Protein AF-A0A356KFW0-F1 (afdb_monomer_lite)

Radius of gyration: 25.79 Å; chains: 1; bounding box: 56×71×65 Å

Sequence (513 aa):
GATLAGAIATRLVMAAAVKLDFVSRPKGERWSHRPVPMGGGVAIAAVLIAGLFACSYDLALAVSIVFLLGLIDDKRNLSPKIKLAVQMGAAALVVWGPLDPGPAPRLFADWTWLAIPVTGAWYVGMCNSVNLLDNMDGSAAGISAVAAGFVYALAVGGAVPAPELAFAATIAAGAALGFLVWNFPPAKVFMGDAGSLSLGFALAGLALRAPLNGSSPLTQLLVPAFVLGIPLFDTALVWVSRRAARRPFLQGGKDHTTHRLVALGLSPRRTVLVIYGVAAAMGGIGVALAHGGLRTGVLWVVAGGALAVLVGVFLGDVAVYQDAEGRALVPRSRHPAVLYGVELLVDAALLSGCWLGAYAVRFGGVQLPEGGPALPFYLSASAYPALPYVVGFKIAALLLFRLYRGFWRTIHFSDVLAVGKALLTATALIVLTATLLDRFANYSRGVIAIDWLLSFLAVVASRSFLRFLRDTMARLSGRQQKALLLGPEGLLPLLSKAVEDDGRLELLGALAP

Structure (mmCIF, N/CA/C/O backbone):
data_AF-A0A356KFW0-F1
#
_entry.id   AF-A0A356KFW0-F1
#
loop_
_atom_site.group_PDB
_atom_site.id
_atom_site.type_symbol
_atom_site.label_atom_id
_atom_site.label_alt_id
_atom_site.label_comp_id
_atom_site.label_asym_id
_atom_site.label_entity_id
_atom_site.label_seq_id
_atom_site.pdbx_PDB_ins_code
_atom_site.Cartn_x
_atom_site.Cartn_y
_atom_site.Cartn_z
_atom_site.occupancy
_atom_site.B_iso_or_equiv
_atom_site.auth_seq_id
_atom_site.auth_comp_id
_atom_site.auth_asym_id
_atom_site.auth_atom_id
_atom_site.pdbx_PDB_model_num
ATOM 1 N N . GLY A 1 1 ? -17.040 -20.972 5.487 1.00 89.56 1 GLY A N 1
ATOM 2 C CA . GLY A 1 1 ? -16.678 -21.376 6.862 1.00 89.56 1 GLY A CA 1
ATOM 3 C C . GLY A 1 1 ? -16.278 -20.186 7.715 1.00 89.56 1 GLY A C 1
ATOM 4 O O . GLY A 1 1 ? -17.109 -19.694 8.466 1.00 89.56 1 GLY A O 1
ATOM 5 N N . ALA A 1 2 ? -15.044 -19.690 7.563 1.00 92.31 2 ALA A N 1
ATOM 6 C CA . ALA A 1 2 ? -14.463 -18.654 8.429 1.00 92.31 2 ALA A CA 1
ATOM 7 C C . ALA A 1 2 ? -15.292 -17.361 8.549 1.00 92.31 2 ALA A C 1
ATOM 9 O O . ALA A 1 2 ? -15.467 -16.868 9.655 1.00 92.31 2 ALA A O 1
ATOM 10 N N . THR A 1 3 ? -15.887 -16.855 7.461 1.00 96.94 3 THR A N 1
ATOM 11 C CA . THR A 1 3 ? -16.773 -15.671 7.509 1.00 96.94 3 THR A CA 1
ATOM 12 C C . THR A 1 3 ? -17.984 -15.870 8.414 1.00 96.94 3 THR A C 1
ATOM 14 O O . THR A 1 3 ? -18.320 -14.995 9.209 1.00 96.94 3 THR A O 1
ATOM 17 N N . LEU A 1 4 ? -18.626 -17.038 8.326 1.00 96.75 4 LEU A N 1
ATOM 18 C CA . LEU A 1 4 ? -19.770 -17.375 9.170 1.00 96.75 4 LEU A CA 1
ATOM 19 C C . LEU A 1 4 ? -19.334 -17.523 10.632 1.00 96.75 4 LEU A C 1
ATOM 21 O O . LEU A 1 4 ? -19.972 -16.955 11.514 1.00 96.75 4 LEU A O 1
ATOM 25 N N . ALA A 1 5 ? -18.221 -18.221 10.878 1.00 95.25 5 ALA A N 1
ATOM 26 C CA . ALA A 1 5 ? -17.646 -18.358 12.214 1.00 95.25 5 ALA A CA 1
ATOM 27 C C . ALA A 1 5 ? -17.310 -16.989 12.828 1.00 95.25 5 ALA A C 1
ATOM 29 O O . ALA A 1 5 ? -17.691 -16.725 13.964 1.00 95.25 5 ALA A O 1
ATOM 30 N N . GLY A 1 6 ? -16.688 -16.090 12.058 1.00 95.25 6 GLY A N 1
ATOM 31 C CA . GLY A 1 6 ? -16.388 -14.720 12.469 1.00 95.25 6 GLY A CA 1
ATOM 32 C C . GLY A 1 6 ? -17.648 -13.927 12.800 1.00 95.25 6 GLY A C 1
ATOM 33 O O . GLY A 1 6 ? -17.731 -13.343 13.875 1.00 95.25 6 GLY A O 1
ATOM 34 N N . ALA A 1 7 ? -18.670 -13.968 11.942 1.00 96.88 7 ALA A N 1
ATOM 35 C CA . ALA A 1 7 ? -19.927 -13.260 12.182 1.00 96.88 7 ALA A CA 1
ATOM 36 C C . ALA A 1 7 ? -20.668 -13.771 13.431 1.00 96.88 7 ALA A C 1
ATOM 38 O O . ALA A 1 7 ? -21.208 -12.966 14.195 1.00 96.88 7 ALA A O 1
ATOM 39 N N . ILE A 1 8 ? -20.676 -15.089 13.661 1.00 97.19 8 ILE A N 1
ATOM 40 C CA . ILE A 1 8 ? -21.257 -15.703 14.863 1.00 97.19 8 ILE A CA 1
ATOM 41 C C . ILE A 1 8 ? -20.443 -15.310 16.099 1.00 97.19 8 ILE A C 1
ATOM 43 O O . ILE A 1 8 ? -21.016 -14.810 17.067 1.00 97.19 8 ILE A O 1
ATOM 47 N N . ALA A 1 9 ? -19.117 -15.463 16.060 1.00 96.12 9 ALA A N 1
ATOM 48 C CA . ALA A 1 9 ? -18.229 -15.096 17.158 1.00 96.12 9 ALA A CA 1
ATOM 49 C C . ALA A 1 9 ? -18.367 -13.610 17.518 1.00 96.12 9 ALA A C 1
ATOM 51 O O . ALA A 1 9 ? -18.497 -13.274 18.692 1.00 96.12 9 ALA A O 1
ATOM 52 N N . THR A 1 10 ? -18.433 -12.716 16.526 1.00 96.56 10 THR A N 1
ATOM 53 C CA . THR A 1 10 ? -18.658 -11.283 16.756 1.00 96.56 10 THR A CA 1
ATOM 54 C C . THR A 1 10 ? -19.998 -11.037 17.442 1.00 96.56 10 THR A C 1
ATOM 56 O O . THR A 1 10 ? -20.050 -10.287 18.413 1.00 96.56 10 THR A O 1
ATOM 59 N N . ARG A 1 11 ? -21.076 -11.710 17.020 1.00 96.06 11 ARG A N 1
ATOM 60 C CA . ARG A 1 11 ? -22.388 -11.589 17.674 1.00 96.06 11 ARG A CA 1
ATOM 61 C C . ARG A 1 11 ? -22.361 -12.062 19.133 1.00 96.06 11 ARG A C 1
ATOM 63 O O . ARG A 1 11 ? -22.968 -11.415 19.986 1.00 96.06 11 ARG A O 1
ATOM 70 N N . LEU A 1 12 ? -21.665 -13.160 19.426 1.00 95.81 12 LEU A N 1
ATOM 71 C CA . LEU A 1 12 ? -21.504 -13.671 20.792 1.00 95.81 12 LEU A CA 1
ATOM 72 C C . LEU A 1 12 ? -20.700 -12.699 21.664 1.00 95.81 12 LEU A C 1
ATOM 74 O O . LEU A 1 12 ? -21.118 -12.381 22.777 1.00 95.81 12 LEU A O 1
ATOM 78 N N . VAL A 1 13 ? -19.595 -12.171 21.134 1.00 94.62 13 VAL A N 1
ATOM 79 C CA . VAL A 1 13 ? -18.765 -11.171 21.816 1.00 94.62 13 VAL A CA 1
ATOM 80 C C . VAL A 1 13 ? -19.550 -9.890 22.078 1.00 94.62 13 VAL A C 1
ATOM 82 O O . VAL A 1 13 ? -19.483 -9.370 23.184 1.00 94.62 13 VAL A O 1
ATOM 85 N N . MET A 1 14 ? -20.358 -9.416 21.127 1.00 93.19 14 MET A N 1
ATOM 86 C CA . MET A 1 14 ? -21.242 -8.266 21.343 1.00 93.19 14 MET A CA 1
ATOM 87 C C . MET A 1 14 ? -22.201 -8.499 22.515 1.00 93.19 14 MET A C 1
ATOM 89 O O . MET A 1 14 ? -22.348 -7.630 23.372 1.00 93.19 14 MET A O 1
ATOM 93 N N . ALA A 1 15 ? -22.841 -9.672 22.577 1.00 92.50 15 ALA A N 1
ATOM 94 C CA . ALA A 1 15 ? -23.755 -10.008 23.666 1.00 92.50 15 ALA A CA 1
ATOM 95 C C . ALA A 1 15 ? -23.036 -10.082 25.025 1.00 92.50 15 ALA A C 1
ATOM 97 O O . ALA A 1 15 ? -23.571 -9.612 26.030 1.00 92.50 15 ALA A O 1
ATOM 98 N N . ALA A 1 16 ? -21.820 -10.633 25.060 1.00 92.69 16 ALA A N 1
ATOM 99 C CA . ALA A 1 16 ? -20.991 -10.673 26.262 1.00 92.69 16 ALA A CA 1
ATOM 100 C C . ALA A 1 16 ? -20.520 -9.273 26.690 1.00 92.69 16 ALA A C 1
ATOM 102 O O . ALA A 1 16 ? -20.612 -8.934 27.865 1.00 92.69 16 ALA A O 1
ATOM 103 N N . ALA A 1 17 ? -20.081 -8.437 25.749 1.00 90.62 17 ALA A N 1
ATOM 104 C CA . ALA A 1 17 ? -19.605 -7.082 26.010 1.00 90.62 17 ALA A CA 1
ATOM 105 C C . ALA A 1 17 ? -20.695 -6.195 26.628 1.00 90.62 17 ALA A C 1
ATOM 107 O O . ALA A 1 17 ? -20.417 -5.460 27.570 1.00 90.62 17 ALA A O 1
ATOM 108 N N . VAL A 1 18 ? -21.946 -6.320 26.170 1.00 88.50 18 VAL A N 1
ATOM 109 C CA . VAL A 1 18 ? -23.089 -5.622 26.785 1.00 88.50 18 VAL A CA 1
ATOM 110 C C . VAL A 1 18 ? -23.325 -6.096 28.222 1.00 88.50 18 VAL A C 1
ATOM 112 O O . VAL A 1 18 ? -23.534 -5.270 29.104 1.00 88.50 18 VAL A O 1
ATOM 115 N N . LYS A 1 19 ? -23.255 -7.410 28.483 1.00 90.69 19 LYS A N 1
ATOM 116 C CA . LYS A 1 19 ? -23.424 -7.969 29.839 1.00 90.69 19 LYS A CA 1
ATOM 117 C C . LYS A 1 19 ? -22.308 -7.554 30.801 1.00 90.69 19 LYS A C 1
ATOM 119 O O . LYS A 1 19 ? -22.560 -7.424 31.992 1.00 90.69 19 LYS A O 1
ATOM 124 N N . LEU A 1 20 ? -21.093 -7.374 30.290 1.00 89.00 20 LEU A N 1
ATOM 125 C CA . LEU A 1 20 ? -19.905 -7.005 31.063 1.00 89.00 20 LEU A CA 1
ATOM 126 C C . LEU A 1 20 ? -19.680 -5.482 31.144 1.00 89.00 20 LEU A C 1
ATOM 128 O O . LEU A 1 20 ? -18.630 -5.067 31.626 1.00 89.00 20 LEU A O 1
ATOM 132 N N . ASP A 1 21 ? -20.613 -4.662 30.636 1.00 85.75 21 ASP A N 1
ATOM 133 C CA . ASP A 1 21 ? -20.484 -3.197 30.486 1.00 85.75 21 ASP A CA 1
ATOM 134 C C . ASP A 1 21 ? -19.180 -2.766 29.777 1.00 85.75 21 ASP A C 1
ATOM 136 O O . ASP A 1 21 ? -18.652 -1.671 29.969 1.00 85.75 21 ASP A O 1
ATOM 140 N N . PHE A 1 22 ? -18.652 -3.629 28.904 1.00 85.12 22 PHE A N 1
ATOM 141 C CA . PHE A 1 22 ? -17.478 -3.351 28.081 1.00 85.12 22 PHE A CA 1
ATOM 142 C C . PHE A 1 22 ? -17.908 -2.658 26.782 1.00 85.12 22 PHE A C 1
ATOM 144 O O . PHE A 1 22 ? -17.867 -3.218 25.683 1.00 85.12 22 PHE A O 1
ATOM 151 N N . VAL A 1 23 ? -18.397 -1.427 26.927 1.00 85.19 23 VAL A N 1
ATOM 152 C CA . VAL A 1 23 ? -18.990 -0.623 25.851 1.00 85.19 23 VAL A CA 1
ATOM 153 C C . VAL A 1 23 ? -18.306 0.737 25.735 1.00 85.19 23 VAL A C 1
ATOM 155 O O . VAL A 1 23 ? -17.971 1.381 26.728 1.00 85.19 23 VAL A O 1
ATOM 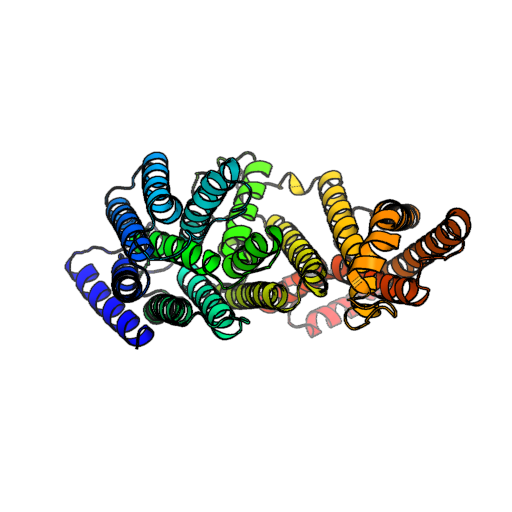158 N N . SER A 1 24 ? -18.137 1.217 24.506 1.00 79.94 24 SER A N 1
ATOM 159 C CA . SER A 1 24 ? -17.729 2.592 24.240 1.00 79.94 24 SER A CA 1
ATOM 160 C C . SER A 1 24 ? -18.940 3.500 24.385 1.00 79.94 24 SER A C 1
ATOM 162 O O . SER A 1 24 ? -19.923 3.381 23.646 1.00 79.94 24 SER A O 1
ATOM 164 N N . ARG A 1 25 ? -18.882 4.401 25.367 1.00 78.62 25 ARG A N 1
ATOM 165 C CA . ARG A 1 25 ? -19.899 5.433 25.574 1.00 78.62 25 ARG A CA 1
ATOM 166 C C . ARG A 1 25 ? -19.498 6.696 24.803 1.00 78.62 25 ARG A C 1
ATOM 168 O O . ARG A 1 25 ? -18.323 7.076 24.841 1.00 78.62 25 ARG A O 1
ATOM 175 N N . PRO A 1 26 ? -20.436 7.362 24.111 1.00 63.00 26 PRO A N 1
ATOM 176 C CA . PRO A 1 26 ? -20.142 8.595 23.389 1.00 63.00 26 PRO A CA 1
ATOM 177 C C . PRO A 1 26 ? -19.571 9.653 24.349 1.00 63.00 26 PRO A C 1
ATOM 179 O O . PRO A 1 26 ? -20.157 9.955 25.386 1.00 63.00 26 PRO A O 1
ATOM 182 N N . LYS A 1 27 ? -18.401 10.210 24.014 1.00 50.97 27 LYS A N 1
ATOM 183 C CA . LYS A 1 27 ? -17.820 11.358 24.728 1.00 50.97 27 LYS A CA 1
ATOM 184 C C . LYS A 1 27 ? -18.386 12.654 24.126 1.00 50.97 27 LYS A C 1
ATOM 186 O O . LYS A 1 27 ? -18.000 13.014 23.013 1.00 50.97 27 LYS A O 1
ATOM 191 N N . GLY A 1 28 ? -19.266 13.342 24.862 1.00 52.22 28 GLY A N 1
ATOM 192 C CA . GLY A 1 28 ? -19.885 14.624 24.471 1.00 52.22 28 GLY A CA 1
ATOM 193 C C . GLY A 1 28 ? -20.953 14.508 23.370 1.00 52.22 28 GLY A C 1
ATOM 194 O O . GLY A 1 28 ? -21.409 13.407 23.074 1.00 52.22 28 GLY A O 1
ATOM 195 N N . GLU A 1 29 ? -21.317 15.633 22.734 1.00 37.44 29 GLU A N 1
ATOM 196 C CA . GLU A 1 29 ? -22.291 15.766 21.618 1.00 37.44 29 GLU A CA 1
ATOM 197 C C . GLU A 1 29 ? -21.864 15.057 20.300 1.00 37.44 29 GLU A C 1
ATOM 199 O O . GLU A 1 29 ? -22.119 15.514 19.185 1.00 37.44 29 GLU A O 1
ATOM 204 N N . ARG A 1 30 ? -21.167 13.919 20.381 1.00 42.53 30 ARG A N 1
ATOM 205 C CA . ARG A 1 30 ? -20.771 13.103 19.228 1.00 42.53 30 ARG A CA 1
ATOM 206 C C . ARG A 1 30 ? -21.870 12.104 18.859 1.00 42.53 30 ARG A C 1
ATOM 208 O O . ARG A 1 30 ? -21.993 11.068 19.495 1.00 42.53 30 ARG A O 1
ATOM 215 N N . TRP A 1 31 ? -22.612 12.449 17.808 1.00 44.59 31 TRP A N 1
ATOM 216 C CA . TRP A 1 31 ? -23.256 11.698 16.702 1.00 44.59 31 TRP A CA 1
ATOM 217 C C . TRP A 1 31 ? -23.725 10.220 16.838 1.00 44.59 31 TRP A C 1
ATOM 219 O O . TRP A 1 31 ? -24.252 9.682 15.866 1.00 44.59 31 TRP A O 1
ATOM 229 N N . SER A 1 32 ? -23.661 9.555 17.993 1.00 46.66 32 SER A N 1
ATOM 230 C CA . SER A 1 32 ? -24.408 8.313 18.244 1.00 46.66 32 SER A CA 1
ATOM 231 C C . SER A 1 32 ? -24.929 8.267 19.678 1.00 46.66 32 SER A C 1
ATOM 233 O O . SER A 1 32 ? -24.162 8.139 20.627 1.00 46.66 32 SER A O 1
ATOM 235 N N . HIS A 1 33 ? -26.250 8.306 19.845 1.00 55.00 33 HIS A N 1
ATOM 236 C CA . HIS A 1 33 ? -26.918 8.290 21.153 1.00 55.00 33 HIS A CA 1
ATOM 237 C C . HIS A 1 33 ? -26.874 6.928 21.882 1.00 55.00 33 HIS A C 1
ATOM 239 O O . HIS A 1 33 ? -27.523 6.774 22.912 1.00 55.00 33 HIS A O 1
ATOM 245 N N . ARG A 1 34 ? -26.163 5.914 21.360 1.00 69.19 34 ARG A N 1
ATOM 246 C CA . ARG A 1 34 ? -26.168 4.543 21.900 1.00 69.19 34 ARG A CA 1
ATOM 247 C C . ARG A 1 34 ? -24.746 4.047 22.184 1.00 69.19 34 ARG A C 1
ATOM 249 O O . ARG A 1 34 ? -23.880 4.254 21.336 1.00 69.19 34 ARG A O 1
ATOM 256 N N . PRO A 1 35 ? -24.502 3.382 23.329 1.00 80.62 35 PRO A N 1
ATOM 257 C CA . PRO A 1 35 ? -23.237 2.705 23.592 1.00 80.62 35 PRO A CA 1
ATOM 258 C C . PRO A 1 35 ? -22.963 1.637 22.531 1.00 80.62 35 PRO A C 1
ATOM 260 O O . PRO A 1 35 ? -23.861 0.867 22.182 1.00 80.62 35 PRO A O 1
ATOM 263 N N . VAL A 1 36 ? -21.728 1.576 22.036 1.00 88.06 36 VAL A N 1
ATOM 264 C CA . VAL A 1 36 ? -21.299 0.574 21.052 1.00 88.06 36 VAL A CA 1
ATOM 265 C C . VAL A 1 36 ? -20.401 -0.455 21.751 1.00 88.06 36 VAL A C 1
ATOM 267 O O . VAL A 1 36 ? -19.416 -0.058 22.374 1.00 88.06 36 VAL A O 1
ATOM 270 N N . PRO A 1 37 ? -20.712 -1.762 21.686 1.00 89.56 37 PRO A N 1
ATOM 271 C CA . PRO A 1 37 ? -19.866 -2.828 22.224 1.00 89.56 37 PRO A CA 1
ATOM 272 C C . PRO A 1 37 ? -18.406 -2.751 21.764 1.00 89.56 37 PRO A C 1
ATOM 274 O O . PRO A 1 37 ? -18.132 -2.556 20.579 1.00 89.56 37 PRO A O 1
ATOM 277 N N . MET A 1 38 ? -17.478 -2.951 22.702 1.00 86.75 38 MET A N 1
ATOM 278 C CA . MET A 1 38 ? -16.043 -3.085 22.436 1.00 86.75 38 MET A CA 1
ATOM 279 C C . MET A 1 38 ? -15.636 -4.562 22.352 1.00 86.75 38 MET A C 1
ATOM 281 O O . MET A 1 38 ? -16.388 -5.457 22.738 1.00 86.75 38 MET A O 1
ATOM 285 N N . GLY A 1 39 ? -14.417 -4.822 21.878 1.00 82.94 39 GLY A N 1
ATOM 286 C CA . GLY A 1 39 ? -13.803 -6.149 21.948 1.00 82.94 39 GLY A CA 1
ATOM 287 C C . GLY A 1 39 ? -14.121 -7.069 20.775 1.00 82.94 39 GLY A C 1
ATOM 288 O O . GLY A 1 39 ? -13.811 -8.255 20.847 1.00 82.94 39 GLY A O 1
ATOM 289 N N . GLY A 1 40 ? -14.670 -6.555 19.669 1.00 90.62 40 GLY A N 1
ATOM 290 C CA . GLY A 1 40 ? -14.863 -7.344 18.450 1.00 90.62 40 GLY A CA 1
ATOM 291 C C . GLY A 1 40 ? -13.570 -7.978 17.921 1.00 90.62 40 GLY A C 1
ATOM 292 O O . GLY A 1 40 ? -13.614 -9.031 17.287 1.00 90.62 40 GLY A O 1
ATOM 293 N N . GLY A 1 41 ? -12.413 -7.417 18.283 1.00 92.75 41 GLY A N 1
ATOM 294 C CA . GLY A 1 41 ? -11.103 -8.013 18.068 1.00 92.75 41 GLY A CA 1
ATOM 295 C C . GLY A 1 41 ? -10.910 -9.403 18.678 1.00 92.75 41 GLY A C 1
ATOM 296 O O . GLY A 1 41 ? -10.188 -10.206 18.097 1.00 92.75 41 GLY A O 1
ATOM 297 N N . VAL A 1 42 ? -11.604 -9.744 19.770 1.00 96.38 42 VAL A N 1
ATOM 298 C CA . VAL A 1 42 ? -11.588 -11.104 20.342 1.00 96.38 42 VAL A CA 1
ATOM 299 C C . VAL A 1 42 ? -12.197 -12.115 19.372 1.00 96.38 42 VAL A C 1
ATOM 301 O O . VAL A 1 42 ? -11.664 -13.210 19.220 1.00 96.38 42 VAL A O 1
ATOM 304 N N . ALA A 1 43 ? -13.274 -11.751 18.669 1.00 96.31 43 ALA A N 1
ATOM 305 C CA . ALA A 1 43 ? -13.883 -12.629 17.671 1.00 96.31 43 ALA A CA 1
ATOM 306 C C . ALA A 1 43 ? -12.960 -12.851 16.465 1.00 96.31 43 ALA A C 1
ATOM 308 O O . ALA A 1 43 ? -12.833 -13.978 15.989 1.00 96.31 43 ALA A O 1
ATOM 309 N N . ILE A 1 44 ? -12.296 -11.786 15.999 1.00 97.44 44 ILE A N 1
ATOM 310 C CA . ILE A 1 44 ? -11.316 -11.867 14.908 1.00 97.44 44 ILE A CA 1
ATOM 311 C C . ILE A 1 44 ? -10.159 -12.773 15.323 1.00 97.44 44 ILE A C 1
ATOM 313 O O . ILE A 1 44 ? -9.860 -13.734 14.619 1.00 97.44 44 ILE A O 1
ATOM 317 N N . ALA A 1 45 ? -9.548 -12.493 16.476 1.00 97.00 45 ALA A N 1
ATOM 318 C CA . ALA A 1 45 ? -8.405 -13.237 16.979 1.00 97.00 45 ALA A CA 1
ATOM 319 C C . ALA A 1 45 ? -8.743 -14.710 17.224 1.00 97.00 45 ALA A C 1
ATOM 321 O O . ALA A 1 45 ? -7.950 -15.564 16.857 1.00 97.00 45 ALA A O 1
ATOM 322 N N . ALA A 1 46 ? -9.925 -15.033 17.758 1.00 96.69 46 ALA A N 1
ATOM 323 C CA . ALA A 1 46 ? -10.335 -16.419 17.976 1.00 96.69 46 ALA A CA 1
ATOM 324 C C . ALA A 1 46 ? -10.367 -17.231 16.670 1.00 96.69 46 ALA A C 1
ATOM 326 O O . ALA A 1 46 ? -9.800 -18.319 16.613 1.00 96.69 46 ALA A O 1
ATOM 327 N N . VAL A 1 47 ? -10.984 -16.696 15.609 1.00 97.12 47 VAL A N 1
ATOM 328 C CA . VAL A 1 47 ? -11.035 -17.372 14.299 1.00 97.12 47 VAL A CA 1
ATOM 329 C C . VAL A 1 47 ? -9.652 -17.415 13.650 1.00 97.12 47 VAL A C 1
ATOM 331 O O . VAL A 1 47 ? -9.253 -18.449 13.117 1.00 97.12 47 VAL A O 1
ATOM 334 N N . LEU A 1 48 ? -8.919 -16.303 13.712 1.00 97.38 48 LEU A N 1
ATOM 335 C CA . LEU A 1 48 ? -7.595 -16.156 13.119 1.00 97.38 48 LEU A CA 1
ATOM 336 C C . LEU A 1 48 ? -6.578 -17.110 13.753 1.00 97.38 48 LEU A C 1
ATOM 338 O O . LEU A 1 48 ? -5.959 -17.890 13.043 1.00 97.38 48 LEU A O 1
ATOM 342 N N . ILE A 1 49 ? -6.442 -17.087 15.079 1.00 97.56 49 ILE A N 1
ATOM 343 C CA . ILE A 1 49 ? -5.500 -17.920 15.834 1.00 97.56 49 ILE A CA 1
ATOM 344 C C . ILE A 1 49 ? -5.837 -19.402 15.652 1.00 97.56 49 ILE A C 1
ATOM 346 O O . ILE A 1 49 ? -4.942 -20.187 15.353 1.00 97.56 49 ILE A O 1
ATOM 350 N N . ALA A 1 50 ? -7.116 -19.785 15.766 1.00 95.94 50 ALA A N 1
ATOM 351 C CA . ALA A 1 50 ? -7.530 -21.177 15.590 1.00 95.94 50 ALA A CA 1
ATOM 352 C C . ALA A 1 50 ? -7.196 -21.712 14.190 1.00 95.94 50 ALA A C 1
ATOM 354 O O . ALA A 1 50 ? -6.716 -22.835 14.063 1.00 95.94 50 ALA A O 1
ATOM 355 N N . GLY A 1 51 ? -7.419 -20.914 13.141 1.00 94.88 51 GLY A N 1
ATOM 356 C CA . GLY A 1 51 ? -7.061 -21.320 11.785 1.00 94.88 51 GLY A CA 1
ATOM 357 C C . GLY A 1 51 ? -5.554 -21.306 11.528 1.00 94.88 51 GLY A C 1
ATOM 358 O O . GLY A 1 51 ? -5.060 -22.204 10.857 1.00 94.88 51 GLY A O 1
ATOM 359 N N . LEU A 1 52 ? -4.810 -20.348 12.093 1.00 95.62 52 LEU A N 1
ATOM 360 C CA . LEU A 1 52 ? -3.351 -20.299 11.959 1.00 95.62 52 LEU A CA 1
ATOM 361 C C . LEU A 1 52 ? -2.670 -21.493 12.634 1.00 95.62 52 LEU A C 1
ATOM 363 O O . LEU A 1 52 ? -1.742 -22.040 12.057 1.00 95.62 52 LEU A O 1
ATOM 367 N N . PHE A 1 53 ? -3.149 -21.966 13.789 1.00 95.12 53 PHE A N 1
ATOM 368 C CA . PHE A 1 53 ? -2.591 -23.169 14.427 1.00 95.12 53 PHE A CA 1
ATOM 369 C C . PHE A 1 53 ? -2.682 -24.430 13.555 1.00 95.12 53 PHE A C 1
ATOM 371 O O . PHE A 1 53 ? -1.932 -25.373 13.779 1.00 95.12 53 PHE A O 1
ATOM 378 N N . ALA A 1 54 ? -3.569 -24.456 12.558 1.00 91.50 54 ALA A N 1
ATOM 379 C CA . ALA A 1 54 ? -3.682 -25.579 11.634 1.00 91.50 54 ALA A CA 1
ATOM 380 C C . ALA A 1 54 ? -2.661 -25.541 10.481 1.00 91.50 54 ALA A C 1
ATOM 382 O O . ALA A 1 54 ? -2.543 -26.532 9.767 1.00 91.50 54 ALA A O 1
ATOM 383 N N . CYS A 1 55 ? -1.959 -24.422 10.262 1.00 89.62 55 CYS A N 1
ATOM 384 C CA . CYS A 1 55 ? -1.104 -24.241 9.081 1.00 89.62 55 CYS A CA 1
ATOM 385 C C . CYS A 1 55 ? 0.203 -23.467 9.311 1.00 89.62 55 CYS A C 1
ATOM 387 O O . CYS A 1 55 ? 1.064 -23.486 8.444 1.00 89.62 55 CYS A O 1
ATOM 389 N N . SER A 1 56 ? 0.345 -22.729 10.413 1.00 90.88 56 SER A N 1
ATOM 390 C CA . SER A 1 56 ? 1.568 -22.007 10.771 1.00 90.88 56 SER A CA 1
ATOM 391 C C . SER A 1 56 ? 1.611 -21.743 12.278 1.00 90.88 56 SER A C 1
ATOM 393 O O . SER A 1 56 ? 1.003 -20.792 12.785 1.00 90.88 56 SER A O 1
ATOM 395 N N . TYR A 1 57 ? 2.309 -22.612 13.010 1.00 92.44 57 TYR A N 1
ATOM 396 C CA . TYR A 1 57 ? 2.377 -22.585 14.471 1.00 92.44 57 TYR A CA 1
ATOM 397 C C . TYR A 1 57 ? 3.141 -21.368 14.986 1.00 92.44 57 TYR A C 1
ATOM 399 O O . TYR A 1 57 ? 2.743 -20.767 15.988 1.00 92.44 57 TYR A O 1
ATOM 407 N N . ASP A 1 58 ? 4.221 -20.979 14.304 1.00 93.19 58 ASP A N 1
ATOM 408 C CA . ASP A 1 58 ? 5.049 -19.846 14.716 1.00 93.19 58 ASP A CA 1
ATOM 409 C C . ASP A 1 58 ? 4.267 -18.521 14.637 1.00 93.19 58 ASP A C 1
ATOM 411 O O . ASP A 1 58 ? 4.256 -17.723 15.580 1.00 93.19 58 ASP A O 1
ATOM 415 N N . LEU A 1 59 ? 3.514 -18.330 13.553 1.00 95.06 59 LEU A N 1
ATOM 416 C CA . LEU A 1 59 ? 2.678 -17.167 13.324 1.00 95.06 59 LEU A CA 1
ATOM 417 C C . LEU A 1 59 ? 1.460 -17.192 14.243 1.00 95.06 59 LEU A C 1
ATOM 419 O O . LEU A 1 59 ? 1.111 -16.147 14.786 1.00 95.06 59 LEU A O 1
ATOM 423 N N . ALA A 1 60 ? 0.843 -18.355 14.476 1.00 96.50 60 ALA A N 1
ATOM 424 C CA . ALA A 1 60 ? -0.258 -18.490 15.429 1.00 96.50 60 ALA A CA 1
ATOM 425 C C . ALA A 1 60 ? 0.161 -18.064 16.845 1.00 96.50 60 ALA A C 1
ATOM 427 O O . ALA A 1 60 ? -0.552 -17.299 17.504 1.00 96.50 60 ALA A O 1
ATOM 428 N N . LEU A 1 61 ? 1.340 -18.499 17.299 1.00 96.62 61 LEU A N 1
ATOM 429 C CA . LEU A 1 61 ? 1.881 -18.145 18.609 1.00 96.62 61 LEU A CA 1
ATOM 430 C C . LEU A 1 61 ? 2.224 -16.652 18.698 1.00 96.62 61 LEU A C 1
ATOM 432 O O . LEU A 1 61 ? 1.823 -15.981 19.652 1.00 96.62 61 LEU A O 1
ATOM 436 N N . ALA A 1 62 ? 2.897 -16.101 17.687 1.00 97.00 62 ALA A N 1
ATOM 437 C CA . ALA A 1 62 ? 3.230 -14.680 17.640 1.00 97.00 62 ALA A CA 1
ATOM 438 C C . ALA A 1 62 ? 1.974 -13.787 17.598 1.00 97.00 62 ALA A C 1
ATOM 440 O O . ALA A 1 62 ? 1.877 -12.808 18.342 1.00 97.00 62 ALA A O 1
ATOM 441 N N . VAL A 1 63 ? 0.969 -14.155 16.798 1.00 98.06 63 VAL A N 1
ATOM 442 C CA . VAL A 1 63 ? -0.329 -13.465 16.740 1.00 98.06 63 VAL A CA 1
ATOM 443 C C . VAL A 1 63 ? -1.065 -13.568 18.075 1.00 98.06 63 VAL A C 1
ATOM 445 O O . VAL A 1 63 ? -1.663 -12.584 18.503 1.00 98.06 63 VAL A O 1
ATOM 448 N N . SER A 1 64 ? -0.976 -14.703 18.776 1.00 98.25 64 SER A N 1
ATOM 449 C CA . SER A 1 64 ? -1.548 -14.869 20.120 1.00 98.25 64 SER A CA 1
ATOM 450 C C . SER A 1 64 ? -0.902 -13.927 21.139 1.00 98.25 64 SER A C 1
ATOM 452 O O . SER A 1 64 ? -1.610 -13.282 21.912 1.00 98.25 64 SER A O 1
ATOM 454 N N . ILE A 1 65 ? 0.427 -13.776 21.107 1.00 98.06 65 ILE A N 1
ATOM 455 C CA . ILE A 1 65 ? 1.153 -12.821 21.961 1.00 98.06 65 ILE A CA 1
ATOM 456 C C . ILE A 1 65 ? 0.687 -11.384 21.685 1.00 98.06 65 ILE A C 1
ATOM 458 O O . ILE A 1 65 ? 0.378 -10.635 22.615 1.00 98.06 65 ILE A O 1
ATOM 462 N N . VAL A 1 66 ? 0.597 -10.996 20.411 1.00 98.38 66 VAL A N 1
ATOM 463 C CA . VAL A 1 66 ? 0.174 -9.644 20.006 1.00 98.38 66 VAL A CA 1
ATOM 464 C C . VAL A 1 66 ? -1.305 -9.391 20.317 1.00 98.38 66 VAL A C 1
ATOM 466 O O . VAL A 1 66 ? -1.666 -8.289 20.727 1.00 98.38 66 VAL A O 1
ATOM 469 N N . PHE A 1 67 ? -2.159 -10.406 20.190 1.00 98.12 67 PHE A N 1
ATOM 470 C CA . PHE A 1 67 ? -3.552 -10.342 20.623 1.00 98.12 67 PHE A CA 1
ATOM 471 C C . PHE A 1 67 ? -3.657 -10.075 22.128 1.00 98.12 67 PHE A C 1
ATOM 473 O O . PHE A 1 67 ? -4.387 -9.172 22.534 1.00 98.12 67 PHE A O 1
ATOM 480 N N . LEU A 1 68 ? -2.909 -10.814 22.956 1.00 97.81 68 LEU A N 1
ATOM 481 C CA . LEU A 1 68 ? -2.901 -10.606 24.405 1.00 97.81 68 LEU A CA 1
ATOM 482 C C . LEU A 1 68 ? -2.402 -9.206 24.769 1.00 97.81 68 LEU A C 1
ATOM 484 O O . LEU A 1 68 ? -3.007 -8.552 25.616 1.00 97.81 68 LEU A O 1
ATOM 488 N N . LEU A 1 69 ? -1.352 -8.718 24.100 1.00 97.69 69 LEU A N 1
ATOM 489 C CA . LEU A 1 69 ? -0.892 -7.336 24.237 1.00 97.69 69 LEU A CA 1
ATOM 490 C C . LEU A 1 69 ? -2.031 -6.344 23.970 1.00 97.69 69 LEU A C 1
ATOM 492 O O . LEU A 1 69 ? -2.287 -5.485 24.810 1.00 97.69 69 LEU A O 1
ATOM 496 N N . GLY A 1 70 ? -2.715 -6.469 22.829 1.00 96.19 70 GLY A N 1
ATOM 497 C CA . GLY A 1 70 ? -3.809 -5.570 22.465 1.00 96.19 70 GLY A CA 1
ATOM 498 C C . GLY A 1 70 ? -5.004 -5.668 23.416 1.00 96.19 70 GLY A C 1
ATOM 499 O O . GLY A 1 70 ? -5.573 -4.651 23.791 1.00 96.19 70 GLY A O 1
ATOM 500 N N . LEU A 1 71 ? -5.332 -6.867 23.904 1.00 94.50 71 LEU A N 1
ATOM 501 C CA . LEU A 1 71 ? -6.406 -7.070 24.880 1.00 94.50 71 LEU A CA 1
ATOM 502 C C . LEU A 1 71 ? -6.090 -6.436 26.243 1.00 94.50 71 LEU A C 1
ATOM 504 O O . LEU A 1 71 ? -6.983 -5.910 26.912 1.00 94.50 71 LEU A O 1
ATOM 508 N N . ILE A 1 72 ? -4.827 -6.502 26.675 1.00 94.75 72 ILE A N 1
ATOM 509 C CA . ILE A 1 72 ? -4.365 -5.804 27.879 1.00 94.75 72 ILE A CA 1
ATOM 510 C C . ILE A 1 72 ? -4.408 -4.293 27.642 1.00 94.75 72 ILE A C 1
ATOM 512 O O . ILE A 1 72 ? -4.822 -3.554 28.537 1.00 94.75 72 ILE A O 1
ATOM 516 N N . ASP A 1 73 ? -4.015 -3.839 26.454 1.00 92.75 73 ASP A N 1
ATOM 517 C CA . ASP A 1 73 ? -4.006 -2.425 26.104 1.00 92.75 73 ASP A CA 1
ATOM 518 C C . ASP A 1 73 ? -5.396 -1.793 26.085 1.00 92.75 73 ASP A C 1
ATOM 520 O O . ASP A 1 73 ? -5.592 -0.760 26.723 1.00 92.75 73 ASP A O 1
ATOM 524 N N . ASP A 1 74 ? -6.379 -2.476 25.495 1.00 90.38 74 ASP A N 1
ATOM 525 C CA . ASP A 1 74 ? -7.782 -2.046 25.468 1.00 90.38 74 ASP A CA 1
ATOM 526 C C . ASP A 1 74 ? -8.341 -1.769 26.881 1.00 90.38 74 ASP A C 1
ATOM 528 O O . ASP A 1 74 ? -9.289 -0.999 27.045 1.00 90.38 74 ASP A O 1
ATOM 532 N N . LYS A 1 75 ? -7.759 -2.387 27.921 1.00 87.06 75 LYS A N 1
ATOM 533 C CA . LYS A 1 75 ? -8.145 -2.194 29.328 1.00 87.06 75 LYS A CA 1
ATOM 534 C C . LYS A 1 75 ? -7.236 -1.242 30.102 1.00 87.06 75 LYS A C 1
ATOM 536 O O . LYS A 1 75 ? -7.711 -0.580 31.021 1.00 87.06 75 LYS A O 1
ATOM 541 N N . ARG A 1 76 ? -5.930 -1.237 29.818 1.00 88.06 76 ARG A N 1
ATOM 542 C CA . ARG A 1 76 ? -4.907 -0.585 30.661 1.00 88.06 76 ARG A CA 1
ATOM 543 C C . ARG A 1 76 ? -4.173 0.578 29.997 1.00 88.06 76 ARG A C 1
ATOM 545 O O . ARG A 1 76 ? -3.438 1.257 30.704 1.00 88.06 76 ARG A O 1
ATOM 552 N N . ASN A 1 77 ? -4.367 0.818 28.699 1.00 87.00 77 ASN A N 1
ATOM 553 C CA . ASN A 1 77 ? -3.711 1.875 27.922 1.00 87.00 77 ASN A CA 1
ATOM 554 C C . ASN A 1 77 ? -2.183 1.913 28.153 1.00 87.00 77 ASN A C 1
ATOM 556 O O . ASN A 1 77 ? -1.637 2.816 28.792 1.00 87.00 77 ASN A O 1
ATOM 560 N N . LEU A 1 78 ? -1.498 0.872 27.685 1.00 91.56 78 LEU A N 1
ATOM 561 C CA . LEU A 1 78 ? -0.065 0.661 27.841 1.00 91.56 78 LEU A CA 1
ATOM 562 C C . LEU A 1 78 ? 0.750 1.714 27.085 1.00 91.56 78 LEU A C 1
ATOM 564 O O . LEU A 1 78 ? 0.357 2.259 26.053 1.00 91.56 78 LEU A O 1
ATOM 568 N N . SER A 1 79 ? 1.971 1.951 27.570 1.00 91.50 79 SER A N 1
ATOM 569 C CA . SER A 1 79 ? 2.891 2.852 26.877 1.00 91.50 79 SER A CA 1
ATOM 570 C C . SER A 1 79 ? 3.310 2.290 25.504 1.00 91.50 79 SER A C 1
ATOM 572 O O . SER A 1 79 ? 3.555 1.083 25.385 1.00 91.50 79 SER A O 1
ATOM 574 N N . PRO A 1 80 ? 3.514 3.146 24.480 1.00 89.88 80 PRO A N 1
ATOM 575 C CA . PR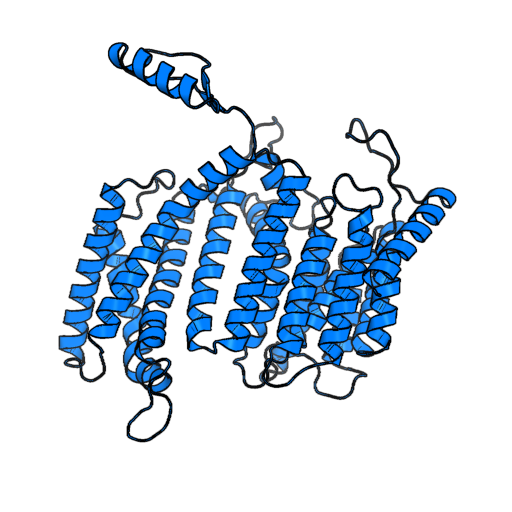O A 1 80 ? 3.976 2.705 23.161 1.00 89.88 80 PRO A CA 1
ATOM 576 C C . PRO A 1 80 ? 5.282 1.898 23.196 1.00 89.88 80 PRO A C 1
ATOM 578 O O . PRO A 1 80 ? 5.473 0.996 22.389 1.00 89.88 80 PRO A O 1
ATOM 581 N N . LYS A 1 81 ? 6.171 2.176 24.162 1.00 93.31 81 LYS A N 1
ATOM 582 C CA . LYS A 1 81 ? 7.437 1.444 24.336 1.00 93.31 81 LYS A CA 1
ATOM 583 C C . LYS A 1 81 ? 7.210 -0.036 24.657 1.00 93.31 81 LYS A C 1
ATOM 585 O O . LYS A 1 81 ? 7.889 -0.885 24.092 1.00 93.31 81 LYS A O 1
ATOM 590 N N . ILE A 1 82 ? 6.242 -0.338 25.528 1.00 94.19 82 ILE A N 1
ATOM 591 C CA . ILE A 1 82 ? 5.884 -1.719 25.887 1.00 94.19 82 ILE A CA 1
ATOM 592 C C . ILE A 1 82 ? 5.294 -2.430 24.670 1.00 94.19 82 ILE A C 1
ATOM 594 O O . ILE A 1 82 ? 5.698 -3.552 24.369 1.00 94.19 82 ILE A O 1
ATOM 598 N N . LYS A 1 83 ? 4.395 -1.757 23.935 1.00 94.12 83 LYS A N 1
ATOM 599 C CA . LYS A 1 83 ? 3.805 -2.314 22.711 1.00 94.12 83 LYS A CA 1
ATOM 600 C C . LYS A 1 83 ? 4.884 -2.708 21.705 1.00 94.12 83 LYS A C 1
ATOM 602 O O . LYS A 1 83 ? 4.911 -3.850 21.258 1.00 94.12 83 LYS A O 1
ATOM 607 N N . LEU A 1 84 ? 5.809 -1.791 21.417 1.00 94.88 84 LEU A N 1
ATOM 608 C CA . LEU A 1 84 ? 6.910 -2.028 20.482 1.00 94.88 84 LEU A CA 1
ATOM 609 C C . LEU A 1 84 ? 7.818 -3.178 20.933 1.00 94.88 84 LEU A C 1
ATOM 611 O O . LEU A 1 84 ? 8.187 -4.009 20.109 1.00 94.88 84 LEU A O 1
ATOM 615 N N . ALA A 1 85 ? 8.150 -3.261 22.226 1.00 96.25 85 ALA A N 1
ATOM 616 C CA . ALA A 1 85 ? 8.995 -4.331 22.754 1.00 96.25 85 ALA A CA 1
ATOM 617 C C . ALA A 1 85 ? 8.349 -5.717 22.584 1.00 96.25 85 ALA A C 1
ATOM 619 O O . ALA A 1 85 ? 8.997 -6.645 22.103 1.00 96.25 85 ALA A O 1
ATOM 620 N N . VAL A 1 86 ? 7.061 -5.851 22.916 1.00 97.50 86 VAL A N 1
ATOM 621 C CA . VAL A 1 86 ? 6.332 -7.125 22.788 1.00 97.50 86 VAL A CA 1
ATOM 622 C C . VAL A 1 86 ? 6.118 -7.500 21.321 1.00 97.50 86 VAL A C 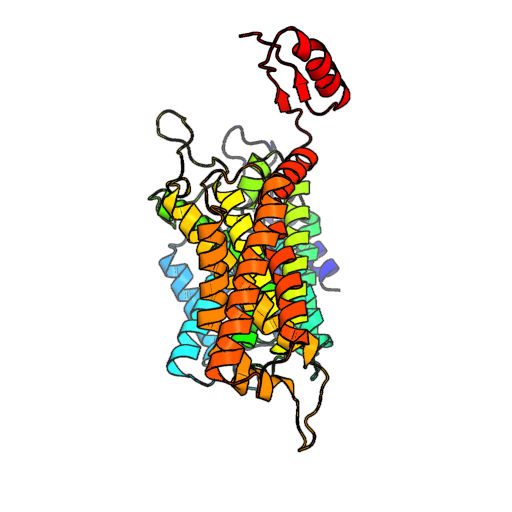1
ATOM 624 O O . VAL A 1 86 ? 6.338 -8.650 20.951 1.00 97.50 86 VAL A O 1
ATOM 627 N N . GLN A 1 87 ? 5.753 -6.541 20.463 1.00 97.62 87 GLN A N 1
ATOM 628 C CA . GLN A 1 87 ? 5.62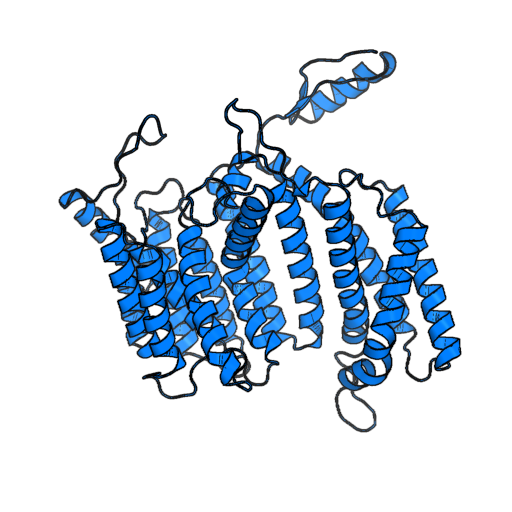0 -6.782 19.021 1.00 97.62 87 GLN A CA 1
ATOM 629 C C . GLN A 1 87 ? 6.954 -7.210 18.393 1.00 97.62 87 GLN A C 1
ATOM 631 O O . GLN A 1 87 ? 6.972 -8.091 17.538 1.00 97.62 87 GLN A O 1
ATOM 636 N N . MET A 1 88 ? 8.074 -6.627 18.833 1.00 95.56 88 MET A N 1
ATOM 637 C CA . MET A 1 88 ? 9.404 -7.025 18.376 1.00 95.56 88 MET A CA 1
ATOM 638 C C . MET A 1 88 ? 9.788 -8.424 18.861 1.00 95.56 88 MET A C 1
ATOM 640 O O . MET A 1 88 ? 10.304 -9.212 18.076 1.00 95.56 88 MET A O 1
ATOM 644 N N . GLY A 1 89 ? 9.476 -8.773 20.113 1.00 94.69 89 GLY A N 1
ATOM 645 C CA . GLY A 1 89 ? 9.652 -10.138 20.619 1.00 94.69 89 GLY A CA 1
ATOM 646 C C . GLY A 1 89 ? 8.833 -11.169 19.832 1.00 94.69 89 GLY A C 1
ATOM 647 O O . GLY A 1 89 ? 9.353 -12.214 19.451 1.00 94.69 89 GLY A O 1
ATOM 648 N N . ALA A 1 90 ? 7.577 -10.848 19.509 1.00 96.44 90 ALA A N 1
ATOM 649 C CA . ALA A 1 90 ? 6.735 -11.691 18.660 1.00 96.44 90 ALA A CA 1
ATOM 650 C C . ALA A 1 90 ? 7.295 -11.815 17.229 1.00 96.44 90 ALA A C 1
ATOM 652 O O . ALA A 1 90 ? 7.276 -12.899 16.654 1.00 96.44 90 ALA A O 1
ATOM 653 N N . ALA A 1 91 ? 7.835 -10.733 16.656 1.00 95.06 91 ALA A N 1
ATOM 654 C CA . ALA A 1 91 ? 8.475 -10.766 15.338 1.00 95.06 91 ALA A CA 1
ATOM 655 C C . ALA A 1 91 ? 9.754 -11.616 15.345 1.00 95.06 91 ALA A C 1
ATOM 657 O O . ALA A 1 91 ? 9.977 -12.403 14.428 1.00 95.06 91 ALA A O 1
ATOM 658 N N . ALA A 1 92 ? 10.563 -11.510 16.400 1.00 91.25 92 ALA A N 1
ATOM 659 C CA . ALA A 1 92 ? 11.751 -12.329 16.604 1.00 91.25 92 ALA A CA 1
ATOM 660 C C . ALA A 1 92 ? 11.425 -13.831 16.649 1.00 91.25 92 ALA A C 1
ATOM 662 O O . ALA A 1 92 ? 12.172 -14.616 16.070 1.00 91.25 92 ALA A O 1
ATOM 663 N N . LEU A 1 93 ? 10.300 -14.229 17.257 1.00 90.88 93 LEU A N 1
ATOM 664 C CA . LEU A 1 93 ? 9.853 -15.626 17.275 1.00 90.88 93 LEU A CA 1
ATOM 665 C C . LEU A 1 93 ? 9.671 -16.178 15.856 1.00 90.88 93 LEU A C 1
ATOM 667 O O . LEU A 1 93 ? 10.193 -17.240 15.545 1.00 90.88 93 LEU A O 1
ATOM 671 N N . VAL A 1 94 ? 9.021 -15.418 14.974 1.00 91.31 94 VAL A N 1
ATOM 672 C CA . VAL A 1 94 ? 8.785 -15.838 13.581 1.00 91.31 94 VAL A CA 1
ATOM 673 C C . VAL A 1 94 ? 10.060 -15.784 12.727 1.00 91.31 94 VAL A C 1
ATOM 675 O O . VAL A 1 94 ? 10.239 -16.570 11.801 1.00 91.31 94 VAL A O 1
ATOM 678 N N . VAL A 1 95 ? 10.962 -14.837 13.004 1.00 87.69 95 VAL A N 1
ATOM 679 C CA . VAL A 1 95 ? 12.139 -14.581 12.156 1.00 87.69 95 VAL A CA 1
ATOM 680 C C . VAL A 1 95 ? 13.355 -15.427 12.545 1.00 87.69 95 VAL A C 1
ATOM 682 O O . VAL A 1 95 ? 14.098 -15.863 11.659 1.00 87.69 95 VAL A O 1
ATOM 685 N N . TRP A 1 96 ? 13.601 -15.633 13.841 1.00 81.25 96 TRP A N 1
ATOM 686 C CA . TRP A 1 96 ? 14.785 -16.329 14.363 1.00 81.25 96 TRP A CA 1
ATOM 687 C C . TRP A 1 96 ? 14.518 -17.755 14.826 1.00 81.25 96 TRP A C 1
ATOM 689 O O . TRP A 1 96 ? 15.387 -18.599 14.625 1.00 81.25 96 TRP A O 1
ATOM 699 N N . GLY A 1 97 ? 13.362 -18.017 15.436 1.00 68.94 97 GLY A N 1
ATOM 700 C CA . GLY A 1 97 ? 13.006 -19.329 15.975 1.00 68.94 97 GLY A CA 1
ATOM 701 C C . GLY A 1 97 ? 11.717 -19.880 15.372 1.00 68.94 97 GLY A C 1
ATOM 702 O O . GLY A 1 97 ? 10.816 -20.190 16.156 1.00 68.94 97 GLY A O 1
ATOM 703 N N . PRO A 1 98 ? 11.590 -19.971 14.028 1.00 76.56 98 PRO A N 1
ATOM 704 C CA . PRO A 1 98 ? 10.393 -20.540 13.426 1.00 76.56 98 PRO A CA 1
ATOM 705 C C . PRO A 1 98 ? 10.217 -21.973 13.935 1.00 76.56 98 PRO A C 1
ATOM 707 O O . PRO A 1 98 ? 11.141 -22.786 13.896 1.00 76.56 98 PRO A O 1
ATOM 710 N N . LEU A 1 99 ? 9.028 -22.257 14.457 1.00 79.50 99 LEU A N 1
ATOM 711 C CA . LEU A 1 99 ? 8.623 -23.605 14.860 1.00 79.50 99 LEU A CA 1
ATOM 712 C C . LEU A 1 99 ? 8.184 -24.439 13.652 1.00 79.50 99 LEU A C 1
ATOM 714 O O . LEU A 1 99 ? 8.209 -25.666 13.708 1.00 79.50 99 LEU A O 1
ATOM 718 N N . ASP A 1 100 ? 7.779 -23.765 12.576 1.00 81.50 100 ASP A N 1
ATOM 719 C CA . ASP A 1 100 ? 7.341 -24.403 11.345 1.00 81.50 100 ASP A CA 1
ATOM 720 C C . ASP A 1 100 ? 8.547 -24.908 10.530 1.00 81.50 100 ASP A C 1
ATOM 722 O O . ASP A 1 100 ? 9.600 -24.260 10.500 1.00 81.50 100 ASP A O 1
ATOM 726 N N . PRO A 1 101 ? 8.415 -26.053 9.838 1.00 73.50 101 PRO A N 1
ATOM 727 C CA . PRO A 1 101 ? 9.458 -26.559 8.958 1.00 73.50 101 PRO A CA 1
ATOM 728 C C . PRO A 1 101 ? 9.643 -25.645 7.738 1.00 73.50 101 PRO A C 1
ATOM 730 O O . PRO A 1 101 ? 8.685 -25.280 7.062 1.00 73.50 101 PRO A O 1
ATOM 733 N N . GLY A 1 102 ? 10.897 -25.322 7.418 1.00 74.62 102 GLY A N 1
ATOM 734 C CA . GLY A 1 102 ? 11.262 -24.490 6.270 1.00 74.62 102 GLY A CA 1
ATOM 735 C C . GLY A 1 102 ? 12.015 -23.214 6.660 1.00 74.62 102 GLY A C 1
ATOM 736 O O . GLY A 1 102 ? 12.282 -22.969 7.838 1.00 74.62 102 GLY A O 1
ATOM 737 N N . PRO A 1 103 ? 12.436 -22.404 5.674 1.00 76.38 103 PRO A N 1
ATOM 738 C CA . PRO A 1 103 ? 13.134 -21.159 5.953 1.00 76.38 103 PRO A CA 1
ATOM 739 C C . PRO A 1 103 ? 12.175 -20.112 6.533 1.00 76.38 103 PRO A C 1
ATOM 741 O O . PRO A 1 103 ? 11.070 -19.915 6.029 1.00 76.38 103 PRO A O 1
ATOM 744 N N . ALA A 1 104 ? 12.634 -19.383 7.554 1.00 81.88 104 ALA A N 1
ATOM 745 C CA . ALA A 1 104 ? 11.911 -18.223 8.068 1.00 81.88 104 ALA A CA 1
ATOM 746 C C . ALA A 1 104 ? 11.656 -17.202 6.940 1.00 81.88 104 ALA A C 1
ATOM 748 O O . ALA A 1 104 ? 12.576 -16.915 6.163 1.00 81.88 104 ALA A O 1
ATOM 749 N N . PRO A 1 105 ? 10.465 -16.582 6.875 1.00 83.12 105 PRO A N 1
ATOM 750 C CA . PRO A 1 105 ? 10.183 -15.549 5.888 1.00 83.12 105 PRO A CA 1
ATOM 751 C C . PRO A 1 105 ? 10.992 -14.295 6.228 1.00 83.12 105 PRO A C 1
ATOM 753 O O . PRO A 1 105 ? 10.686 -13.583 7.187 1.00 83.12 105 PRO A O 1
ATOM 756 N N . ARG A 1 106 ? 12.053 -14.041 5.458 1.00 86.81 106 ARG A N 1
ATOM 757 C CA . ARG A 1 106 ? 12.993 -12.937 5.681 1.00 86.81 106 ARG A CA 1
ATOM 758 C C . ARG A 1 106 ? 13.110 -12.070 4.438 1.00 86.81 106 ARG A C 1
ATOM 760 O O . ARG A 1 106 ? 13.454 -12.551 3.363 1.00 86.81 106 ARG A O 1
ATOM 767 N N . LEU A 1 107 ? 12.891 -10.771 4.613 1.00 87.94 107 LEU A N 1
ATOM 768 C CA . LEU A 1 107 ? 13.258 -9.778 3.609 1.00 87.94 107 LEU A CA 1
ATOM 769 C C . LEU A 1 107 ? 14.782 -9.723 3.494 1.00 87.94 107 LEU A C 1
ATOM 771 O O . LEU A 1 107 ? 15.463 -9.758 4.514 1.00 87.94 107 LEU A O 1
ATOM 775 N N . PHE A 1 108 ? 15.311 -9.602 2.274 1.00 86.25 108 PHE A N 1
ATOM 776 C CA . PHE A 1 108 ? 16.759 -9.541 2.022 1.00 86.25 108 PHE A CA 1
ATOM 777 C C . PHE A 1 108 ? 17.528 -10.716 2.649 1.00 86.25 108 PHE A C 1
ATOM 779 O O . PHE A 1 108 ? 18.572 -10.508 3.261 1.00 86.25 108 PHE A O 1
ATOM 786 N N . ALA A 1 109 ? 17.003 -11.942 2.523 1.00 83.62 109 ALA A N 1
ATOM 787 C CA . ALA A 1 109 ? 17.549 -13.139 3.171 1.00 83.62 109 ALA A CA 1
ATOM 788 C C . ALA A 1 109 ? 19.052 -13.367 2.906 1.00 83.62 109 ALA A C 1
ATOM 790 O O . ALA A 1 109 ? 19.752 -13.835 3.801 1.00 83.62 109 ALA A O 1
ATOM 791 N N . ASP A 1 110 ? 19.552 -12.959 1.735 1.00 83.25 110 ASP A N 1
ATOM 792 C CA . ASP A 1 110 ? 20.972 -13.040 1.358 1.00 83.25 110 ASP A CA 1
ATOM 793 C C . ASP A 1 110 ? 21.883 -12.125 2.203 1.00 83.25 110 ASP A C 1
ATOM 795 O O . ASP A 1 110 ? 23.097 -12.318 2.268 1.00 83.25 110 ASP A O 1
ATOM 799 N N . TRP A 1 111 ? 21.314 -11.119 2.874 1.00 85.56 111 TRP A N 1
ATOM 800 C CA . TRP A 1 111 ? 22.014 -10.157 3.724 1.00 85.56 111 TRP A CA 1
ATOM 801 C C . TRP A 1 111 ? 21.566 -10.309 5.178 1.00 85.56 111 TRP A C 1
ATOM 803 O O . TRP A 1 111 ? 20.860 -9.460 5.719 1.00 85.56 111 TRP A O 1
ATOM 813 N N . THR A 1 112 ? 21.996 -11.389 5.836 1.00 79.69 112 THR A N 1
ATOM 814 C CA . THR A 1 112 ? 21.531 -11.802 7.176 1.00 79.69 112 THR A CA 1
ATOM 815 C C . THR A 1 112 ? 21.512 -10.678 8.220 1.00 79.69 112 THR A C 1
ATOM 817 O O . THR A 1 112 ? 20.553 -10.574 8.984 1.00 79.69 112 THR A O 1
ATOM 820 N N . TRP A 1 113 ? 22.531 -9.807 8.242 1.00 85.81 113 TRP A N 1
ATOM 821 C CA . TRP A 1 113 ? 22.626 -8.682 9.186 1.00 85.81 113 TRP A CA 1
ATOM 822 C C . TRP A 1 113 ? 21.537 -7.617 8.977 1.00 85.81 113 TRP A C 1
ATOM 824 O O . TRP A 1 113 ? 21.130 -6.958 9.931 1.00 85.81 113 TRP A O 1
ATOM 834 N N . LEU A 1 114 ? 21.045 -7.469 7.745 1.00 87.81 114 LEU A N 1
ATOM 835 C CA . LEU A 1 114 ? 19.953 -6.569 7.382 1.00 87.81 114 LEU A CA 1
ATOM 836 C C . LEU A 1 114 ? 18.591 -7.270 7.474 1.00 87.81 114 LEU A C 1
ATOM 838 O O . LEU A 1 114 ? 17.593 -6.648 7.839 1.00 87.81 114 LEU A O 1
ATOM 842 N N . ALA A 1 115 ? 18.553 -8.567 7.172 1.00 87.19 115 ALA A N 1
ATOM 843 C CA . ALA A 1 115 ? 17.325 -9.332 7.031 1.00 87.19 115 ALA A CA 1
ATOM 844 C C . ALA A 1 115 ? 16.462 -9.306 8.294 1.00 87.19 115 ALA A C 1
ATOM 846 O O . ALA A 1 115 ? 15.258 -9.055 8.238 1.00 87.19 115 ALA A O 1
ATOM 847 N N . ILE A 1 116 ? 17.087 -9.521 9.450 1.00 87.38 116 ILE A N 1
ATOM 848 C CA . ILE A 1 116 ? 16.403 -9.554 10.743 1.00 87.38 116 ILE A CA 1
ATOM 849 C C . ILE A 1 116 ? 15.816 -8.182 11.108 1.00 87.38 116 ILE A C 1
ATOM 851 O O . ILE A 1 116 ? 14.600 -8.116 11.301 1.00 87.38 116 ILE A O 1
ATOM 855 N N . PRO A 1 117 ? 16.600 -7.084 11.205 1.00 90.69 117 PRO A N 1
ATOM 856 C CA . PRO A 1 117 ? 16.048 -5.797 11.618 1.00 90.69 117 PRO A CA 1
ATOM 857 C C . PRO A 1 117 ? 14.997 -5.276 10.636 1.00 90.69 117 PRO A C 1
ATOM 859 O O . PRO A 1 117 ? 13.984 -4.735 11.073 1.00 90.69 117 PRO A O 1
ATOM 862 N N . VAL A 1 118 ? 15.181 -5.482 9.326 1.00 92.56 118 VAL A N 1
ATOM 863 C CA . VAL A 1 118 ? 14.195 -5.058 8.321 1.00 92.56 118 VAL A CA 1
ATOM 864 C C . VAL A 1 118 ? 12.909 -5.874 8.424 1.00 92.56 118 VAL A C 1
ATOM 866 O O . VAL A 1 118 ? 11.823 -5.298 8.406 1.00 92.56 118 VAL A O 1
ATOM 869 N N . THR A 1 119 ? 13.003 -7.194 8.595 1.00 93.25 119 THR A N 1
ATOM 870 C CA . THR A 1 119 ? 11.813 -8.045 8.746 1.00 93.25 119 THR A CA 1
ATOM 871 C C . THR A 1 119 ? 11.090 -7.763 10.066 1.00 93.25 119 THR A C 1
ATOM 873 O O . THR A 1 119 ? 9.868 -7.646 10.089 1.00 93.25 119 THR A O 1
ATOM 876 N N . GLY A 1 120 ? 11.818 -7.562 11.167 1.00 94.69 120 GLY A N 1
ATOM 877 C CA . GLY A 1 120 ? 11.227 -7.152 12.442 1.00 94.69 120 GLY A CA 1
ATOM 878 C C . GLY A 1 120 ? 10.513 -5.800 12.341 1.00 94.69 120 GLY A C 1
ATOM 879 O O . GLY A 1 120 ? 9.372 -5.661 12.788 1.00 94.69 120 GLY A O 1
ATOM 880 N N . ALA A 1 121 ? 11.152 -4.813 11.701 1.00 94.94 121 ALA A N 1
ATOM 881 C CA . ALA A 1 121 ? 10.549 -3.509 11.438 1.00 94.94 121 ALA A CA 1
ATOM 882 C C . ALA A 1 121 ? 9.307 -3.616 10.543 1.00 94.94 121 ALA A C 1
ATOM 884 O O . ALA A 1 121 ? 8.341 -2.892 10.769 1.00 94.94 121 ALA A O 1
ATOM 885 N N . TRP A 1 122 ? 9.296 -4.541 9.578 1.00 96.81 122 TRP A N 1
ATOM 886 C CA . TRP A 1 122 ? 8.127 -4.838 8.754 1.00 96.81 122 TRP A CA 1
ATOM 887 C C . TRP A 1 122 ? 6.942 -5.339 9.592 1.00 96.81 122 TRP A C 1
ATOM 889 O O . TRP A 1 122 ? 5.864 -4.751 9.521 1.00 96.81 122 TRP A O 1
ATOM 899 N N . TYR A 1 123 ? 7.134 -6.357 10.441 1.00 97.44 123 TYR A N 1
ATOM 900 C CA . TYR A 1 123 ? 6.065 -6.874 11.312 1.00 97.44 123 TYR A CA 1
ATOM 901 C C . TYR A 1 123 ? 5.503 -5.794 12.241 1.00 97.44 123 TYR A C 1
ATOM 903 O O . TYR A 1 123 ? 4.290 -5.595 12.307 1.00 97.44 123 TYR A O 1
ATOM 911 N N . VAL A 1 124 ? 6.380 -5.064 12.936 1.00 96.94 124 VAL A N 1
ATOM 912 C CA . VAL A 1 124 ? 5.978 -3.988 13.855 1.00 96.94 124 VAL A CA 1
ATOM 913 C C . VAL A 1 124 ? 5.299 -2.848 13.100 1.00 96.94 124 VAL A C 1
ATOM 915 O O . VAL A 1 124 ? 4.239 -2.374 13.509 1.00 96.94 124 VAL A O 1
ATOM 918 N N . GLY A 1 125 ? 5.882 -2.416 11.983 1.00 96.25 125 GLY A N 1
ATOM 919 C CA . GLY A 1 125 ? 5.355 -1.339 11.153 1.00 96.25 125 GLY A CA 1
ATOM 920 C C . GLY A 1 125 ? 3.965 -1.663 10.620 1.00 96.25 125 GLY A C 1
ATOM 921 O O . GLY A 1 125 ? 3.063 -0.833 10.732 1.00 96.25 125 GLY A O 1
ATOM 922 N N . MET A 1 126 ? 3.758 -2.881 10.118 1.00 97.31 126 MET A N 1
ATOM 923 C CA . MET A 1 126 ? 2.462 -3.309 9.601 1.00 97.31 126 MET A CA 1
ATOM 924 C C . MET A 1 126 ? 1.414 -3.502 10.696 1.00 97.31 126 MET A C 1
ATOM 926 O O . MET A 1 126 ? 0.278 -3.057 10.530 1.00 97.31 126 MET A O 1
ATOM 930 N N . CYS A 1 127 ? 1.804 -4.090 11.828 1.00 96.56 127 CYS A N 1
ATOM 931 C CA . CYS A 1 127 ? 0.952 -4.239 13.007 1.00 96.56 127 CYS A CA 1
ATOM 932 C C . CYS A 1 127 ? 0.387 -2.882 13.464 1.00 96.56 127 CYS A C 1
ATOM 934 O O . CYS A 1 127 ? -0.828 -2.709 13.564 1.00 96.56 127 CYS A O 1
ATOM 936 N N . ASN A 1 128 ? 1.254 -1.878 13.632 1.00 95.81 128 ASN A N 1
ATOM 937 C CA . ASN A 1 128 ? 0.823 -0.536 14.029 1.00 95.81 128 ASN A CA 1
ATOM 938 C C . ASN A 1 128 ? 0.089 0.205 12.901 1.00 95.81 128 ASN A C 1
ATOM 940 O O . ASN A 1 128 ? -0.848 0.943 13.179 1.00 95.81 128 ASN A O 1
ATOM 944 N N . SER A 1 129 ? 0.458 0.005 11.633 1.00 95.94 129 SER A N 1
ATOM 945 C CA . SER A 1 129 ? -0.223 0.673 10.513 1.00 95.94 129 SER A CA 1
ATOM 946 C C . SER A 1 129 ? -1.678 0.221 10.364 1.00 95.94 129 SER A C 1
ATOM 948 O O . SER A 1 129 ? -2.550 1.046 10.114 1.00 95.94 129 SER A O 1
ATOM 950 N N . VAL A 1 130 ? -1.973 -1.069 10.560 1.00 97.06 130 VAL A N 1
ATOM 951 C CA . VAL A 1 130 ? -3.362 -1.569 10.552 1.00 97.06 130 VAL A CA 1
ATOM 952 C C . VAL A 1 130 ? -4.136 -1.088 11.783 1.00 97.06 130 VAL A C 1
ATOM 954 O O . VAL A 1 130 ? -5.301 -0.721 11.653 1.00 97.06 130 VAL A O 1
ATOM 957 N N . ASN A 1 131 ? -3.494 -1.001 12.951 1.00 95.75 131 ASN A N 1
ATOM 958 C CA . ASN A 1 131 ? -4.088 -0.389 14.145 1.00 95.75 131 ASN A CA 1
ATOM 959 C C . ASN A 1 131 ? -4.446 1.091 13.943 1.00 95.75 131 ASN A C 1
ATOM 961 O O . ASN A 1 131 ? -5.556 1.500 14.267 1.00 95.75 131 ASN A O 1
ATOM 965 N N . LEU A 1 132 ? -3.575 1.874 13.303 1.00 92.56 132 LEU A N 1
ATOM 966 C CA . LEU A 1 132 ? -3.854 3.274 12.971 1.00 92.56 132 LEU A CA 1
ATOM 967 C C . LEU A 1 132 ? -5.025 3.452 11.991 1.00 92.56 132 LEU A C 1
ATOM 969 O O . LEU A 1 132 ? -5.682 4.494 12.020 1.00 92.56 132 LEU A O 1
ATOM 973 N N . LEU A 1 133 ? -5.305 2.455 11.142 1.00 92.12 133 LEU A N 1
ATOM 974 C CA . LEU A 1 133 ? -6.452 2.456 10.228 1.00 92.12 133 LEU A CA 1
ATOM 975 C C . LEU A 1 133 ? -7.792 2.164 10.915 1.00 92.12 133 LEU A C 1
ATOM 977 O O . LEU A 1 133 ? -8.831 2.459 10.316 1.00 92.12 133 LEU A O 1
ATOM 981 N N . ASP A 1 134 ? -7.797 1.637 12.146 1.00 91.38 134 ASP A N 1
ATOM 982 C CA . ASP A 1 134 ? -9.003 1.404 12.963 1.00 91.38 134 ASP A CA 1
ATOM 983 C C . ASP A 1 134 ? -9.557 2.716 13.565 1.00 91.38 134 ASP A C 1
ATOM 985 O O . ASP A 1 134 ? -10.030 2.792 14.694 1.00 91.38 134 ASP A O 1
ATOM 989 N N . ASN A 1 135 ? -9.476 3.801 12.792 1.00 89.19 135 ASN A N 1
ATOM 990 C CA . ASN A 1 135 ? -9.964 5.138 13.137 1.00 89.19 135 ASN A CA 1
ATOM 991 C C . ASN A 1 135 ? -11.364 5.437 12.560 1.00 89.19 135 ASN A C 1
ATOM 993 O O . ASN A 1 135 ? -11.947 6.488 12.844 1.00 89.19 135 ASN A O 1
ATOM 997 N N . MET A 1 136 ? -11.896 4.533 11.730 1.00 91.62 136 MET A N 1
ATOM 998 C CA . MET A 1 136 ? -13.206 4.638 11.094 1.00 91.62 136 MET A CA 1
ATOM 999 C C . MET A 1 136 ? -13.821 3.248 10.904 1.00 91.62 136 MET A C 1
ATOM 1001 O O . MET A 1 136 ? -13.152 2.329 10.435 1.00 91.62 136 MET A O 1
ATOM 1005 N N . ASP A 1 137 ? -15.118 3.135 11.194 1.00 94.12 137 ASP A N 1
ATOM 1006 C CA . ASP A 1 137 ? -15.953 1.953 10.963 1.00 94.12 137 ASP A CA 1
ATOM 1007 C C . ASP A 1 137 ? -15.673 1.293 9.604 1.00 94.12 137 ASP A C 1
ATOM 1009 O O . ASP A 1 137 ? -15.682 1.949 8.561 1.00 94.12 137 ASP A O 1
ATOM 1013 N N . GLY A 1 138 ? -15.432 -0.015 9.609 1.00 95.00 138 GLY A N 1
ATOM 1014 C CA . GLY A 1 138 ? -15.163 -0.837 8.434 1.00 95.00 138 GLY A CA 1
ATOM 1015 C C . GLY A 1 138 ? -13.753 -0.716 7.850 1.00 95.00 138 GLY A C 1
ATOM 1016 O O . GLY A 1 138 ? -13.307 -1.658 7.203 1.00 95.00 138 GLY A O 1
ATOM 1017 N N . SER A 1 139 ? -13.023 0.373 8.107 1.00 96.12 139 SER A N 1
ATOM 1018 C CA . SER A 1 139 ? -11.735 0.674 7.462 1.00 96.12 139 SER A CA 1
ATOM 1019 C C . SER A 1 139 ? -10.711 -0.457 7.624 1.00 96.12 139 SER A C 1
ATOM 1021 O O . SER A 1 139 ? -10.379 -1.123 6.642 1.00 96.12 139 SER A O 1
ATOM 1023 N N . ALA A 1 140 ? -10.256 -0.724 8.855 1.00 96.94 140 ALA A N 1
ATOM 1024 C CA . ALA A 1 140 ? -9.209 -1.713 9.115 1.00 96.94 140 ALA A CA 1
ATOM 1025 C C . ALA A 1 140 ? -9.612 -3.119 8.645 1.00 96.94 140 ALA A C 1
ATOM 1027 O O . ALA A 1 140 ? -8.902 -3.731 7.851 1.00 96.94 140 ALA A O 1
ATOM 1028 N N . ALA A 1 141 ? -10.788 -3.604 9.056 1.00 97.69 141 ALA A N 1
ATOM 1029 C CA . ALA A 1 1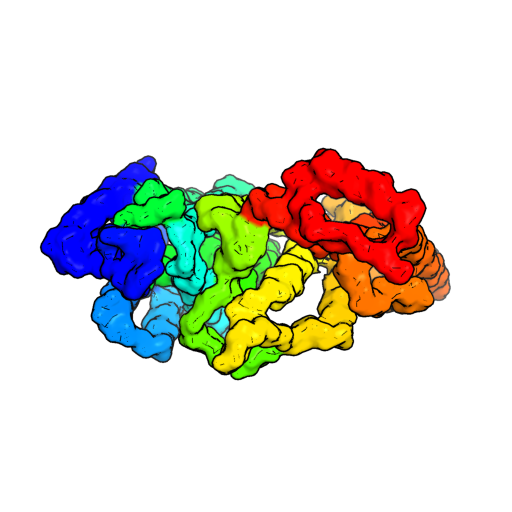41 ? -11.250 -4.947 8.713 1.00 97.69 141 ALA A CA 1
ATOM 1030 C C . ALA A 1 141 ? -11.445 -5.151 7.201 1.00 97.69 141 ALA A C 1
ATOM 1032 O O . ALA A 1 141 ? -11.055 -6.187 6.666 1.00 97.69 141 ALA A O 1
ATOM 1033 N N . GLY A 1 142 ? -12.009 -4.174 6.486 1.00 98.12 142 GLY A N 1
ATOM 1034 C CA . GLY A 1 142 ? -12.206 -4.292 5.044 1.00 98.12 142 GLY A CA 1
ATOM 1035 C C . GLY A 1 142 ? -10.899 -4.244 4.256 1.00 98.12 142 GLY A C 1
ATOM 1036 O O . GLY A 1 142 ? -10.694 -5.076 3.375 1.00 98.12 142 GLY A O 1
ATOM 1037 N N . ILE A 1 143 ? -9.974 -3.347 4.613 1.00 98.44 143 ILE A N 1
ATOM 1038 C CA . ILE A 1 143 ? -8.636 -3.287 3.999 1.00 98.44 143 ILE A CA 1
ATOM 1039 C C . ILE A 1 143 ? -7.875 -4.593 4.252 1.00 98.44 143 ILE A C 1
ATOM 1041 O O . ILE A 1 143 ? -7.284 -5.155 3.331 1.00 98.44 143 ILE A O 1
ATOM 1045 N N . SER A 1 144 ? -7.940 -5.115 5.478 1.00 98.56 144 SER A N 1
ATOM 1046 C CA . SER A 1 144 ? -7.350 -6.400 5.847 1.00 98.56 144 SER A CA 1
ATOM 1047 C C . SER A 1 144 ? -7.951 -7.579 5.079 1.00 98.56 144 SER A C 1
ATOM 1049 O O . SER A 1 144 ? -7.208 -8.461 4.654 1.00 98.56 144 SER A O 1
ATOM 1051 N N . ALA A 1 145 ? -9.268 -7.592 4.856 1.00 98.62 145 ALA A N 1
ATOM 1052 C CA . ALA A 1 145 ? -9.929 -8.618 4.052 1.00 98.62 145 ALA A CA 1
ATOM 1053 C C . ALA A 1 145 ? -9.485 -8.574 2.583 1.00 98.62 145 ALA A C 1
ATOM 1055 O O . ALA A 1 145 ? -9.206 -9.620 1.998 1.00 98.62 145 ALA A O 1
ATOM 1056 N N . VAL A 1 146 ? -9.375 -7.374 1.999 1.00 98.75 146 VAL A N 1
ATOM 1057 C CA . VAL A 1 146 ? -8.856 -7.188 0.635 1.00 98.75 146 VAL A CA 1
ATOM 1058 C C . VAL A 1 146 ? -7.414 -7.688 0.546 1.00 98.75 146 VAL A C 1
ATOM 1060 O O . VAL A 1 146 ? -7.113 -8.513 -0.314 1.00 98.75 146 VAL A O 1
ATOM 1063 N N . ALA A 1 147 ? -6.540 -7.267 1.466 1.00 98.56 147 ALA A N 1
ATOM 1064 C CA . ALA A 1 147 ? -5.147 -7.707 1.507 1.00 98.56 147 ALA A CA 1
ATOM 1065 C C . ALA A 1 147 ? -5.029 -9.236 1.627 1.00 98.56 147 ALA A C 1
ATOM 1067 O O . ALA A 1 147 ? -4.307 -9.855 0.849 1.00 98.56 147 ALA A O 1
ATOM 1068 N N . ALA A 1 148 ? -5.792 -9.860 2.531 1.00 98.50 148 ALA A N 1
ATOM 1069 C CA . ALA A 1 148 ? -5.847 -11.315 2.664 1.00 98.50 148 ALA A CA 1
ATOM 1070 C C . ALA A 1 148 ? -6.320 -12.005 1.371 1.00 98.50 148 ALA A C 1
ATOM 1072 O O . ALA A 1 148 ? -5.760 -13.026 0.984 1.00 98.50 148 ALA A O 1
ATOM 1073 N N . GLY A 1 149 ? -7.295 -11.431 0.659 1.00 98.25 149 GLY A N 1
ATOM 1074 C CA . GLY A 1 149 ? -7.727 -11.923 -0.652 1.00 98.25 149 GLY A CA 1
ATOM 1075 C C . GLY A 1 149 ? -6.613 -11.901 -1.705 1.00 98.25 149 GLY A C 1
ATOM 1076 O O . GLY A 1 149 ? -6.474 -12.851 -2.473 1.00 98.25 149 GLY A O 1
ATOM 1077 N N . PHE A 1 150 ? -5.768 -10.867 -1.713 1.00 97.81 150 PHE A N 1
ATOM 1078 C CA . PHE A 1 150 ? -4.601 -10.820 -2.601 1.00 97.81 150 PHE A CA 1
ATOM 1079 C C . PHE A 1 150 ? -3.482 -11.769 -2.170 1.00 97.81 150 PHE A C 1
ATOM 1081 O O . PHE A 1 150 ? -2.844 -12.363 -3.035 1.00 97.81 150 PHE A O 1
ATOM 1088 N N . VAL A 1 151 ? -3.276 -11.986 -0.867 1.00 97.31 151 VAL A N 1
ATOM 1089 C CA . VAL A 1 151 ? -2.372 -13.050 -0.395 1.00 97.31 151 VAL A CA 1
ATOM 1090 C C . VAL A 1 151 ? -2.870 -14.421 -0.855 1.00 97.31 151 VAL A C 1
ATOM 1092 O O . VAL A 1 151 ? -2.076 -15.215 -1.350 1.00 97.31 151 VAL A O 1
ATOM 1095 N N . TYR A 1 152 ? -4.179 -14.684 -0.773 1.00 96.88 152 TYR A N 1
ATOM 1096 C CA . TYR A 1 152 ? -4.776 -15.899 -1.330 1.00 96.88 152 TYR A CA 1
ATOM 1097 C C . TYR A 1 152 ? -4.506 -16.016 -2.837 1.00 96.88 152 TYR A C 1
ATOM 1099 O O . TYR A 1 152 ? -4.033 -17.056 -3.286 1.00 96.88 152 TYR A O 1
ATOM 1107 N N . ALA A 1 153 ? -4.733 -14.945 -3.607 1.00 95.31 153 ALA A N 1
ATOM 1108 C CA . ALA A 1 153 ? -4.471 -14.930 -5.046 1.00 95.31 153 ALA A CA 1
ATOM 1109 C C . ALA A 1 153 ? -2.998 -15.237 -5.379 1.00 95.31 153 ALA A C 1
ATOM 1111 O O . ALA A 1 153 ? -2.727 -16.009 -6.294 1.00 95.31 153 ALA A O 1
ATOM 1112 N N . LEU A 1 154 ? -2.049 -14.688 -4.614 1.00 93.50 154 LEU A N 1
ATOM 1113 C CA . LEU A 1 154 ? -0.621 -14.996 -4.746 1.00 93.50 154 LEU A CA 1
ATOM 1114 C C . LEU A 1 154 ? -0.309 -16.458 -4.398 1.00 93.50 154 LEU A C 1
ATOM 1116 O O . LEU A 1 154 ? 0.496 -17.091 -5.076 1.00 93.50 154 LEU A O 1
ATOM 1120 N N . ALA A 1 155 ? -0.951 -17.000 -3.362 1.00 93.50 155 ALA A N 1
ATOM 1121 C CA . ALA A 1 155 ? -0.736 -18.369 -2.904 1.00 93.50 155 ALA A CA 1
ATOM 1122 C C . ALA A 1 155 ? -1.214 -19.426 -3.913 1.00 93.50 155 ALA A C 1
ATOM 1124 O O . ALA A 1 155 ? -0.594 -20.484 -4.026 1.00 93.50 155 ALA A O 1
ATOM 1125 N N . VAL A 1 156 ? -2.302 -19.149 -4.641 1.00 92.12 156 VAL A N 1
ATOM 1126 C CA . VAL A 1 156 ? -2.864 -20.069 -5.650 1.00 92.12 156 VAL A CA 1
ATOM 1127 C C . VAL A 1 156 ? -2.363 -19.801 -7.070 1.00 92.12 156 VAL A C 1
ATOM 1129 O O . VAL A 1 156 ? -2.371 -20.714 -7.888 1.00 92.12 156 VAL A O 1
ATOM 1132 N N . GLY A 1 157 ? -1.955 -18.565 -7.375 1.00 83.62 157 GLY A N 1
ATOM 1133 C CA . GLY A 1 157 ? -1.510 -18.155 -8.712 1.00 83.62 157 GLY A CA 1
ATOM 1134 C C . GLY A 1 157 ? -0.016 -18.355 -8.982 1.00 83.62 157 GLY A C 1
ATOM 1135 O O . GLY A 1 157 ? 0.401 -18.317 -10.137 1.00 83.62 157 GLY A O 1
ATOM 1136 N N . GLY A 1 158 ? 0.792 -18.567 -7.939 1.00 70.50 158 GLY A N 1
ATOM 1137 C CA . GLY A 1 158 ? 2.238 -18.745 -8.070 1.00 70.50 158 GLY A CA 1
ATOM 1138 C C . GLY A 1 158 ? 2.645 -20.016 -8.828 1.00 70.50 158 GLY A C 1
ATOM 1139 O O . GLY A 1 158 ? 1.901 -20.992 -8.896 1.00 70.50 158 GLY A O 1
ATOM 1140 N N . ALA A 1 159 ? 3.879 -20.027 -9.348 1.00 66.81 159 ALA A N 1
ATOM 1141 C CA . ALA A 1 159 ? 4.462 -21.195 -10.024 1.00 66.81 159 ALA A CA 1
ATOM 1142 C C . ALA A 1 159 ? 4.562 -22.432 -9.111 1.00 66.81 159 ALA A C 1
ATOM 1144 O O . ALA A 1 159 ? 4.544 -23.564 -9.589 1.00 66.81 159 ALA A O 1
ATOM 1145 N N . VAL A 1 160 ? 4.657 -22.205 -7.797 1.00 75.56 160 VAL A N 1
ATOM 1146 C CA . VAL A 1 160 ? 4.573 -23.236 -6.762 1.00 75.56 160 VAL A CA 1
ATOM 1147 C C . VAL A 1 160 ? 3.351 -22.917 -5.897 1.00 75.56 160 VAL A C 1
ATOM 1149 O O . VAL A 1 160 ? 3.389 -21.929 -5.158 1.00 75.56 160 VAL A O 1
ATOM 1152 N N . PRO A 1 161 ? 2.268 -23.709 -5.989 1.00 79.38 161 PRO A N 1
ATOM 1153 C CA . PRO A 1 161 ? 1.098 -23.527 -5.142 1.00 79.38 161 PRO A CA 1
ATOM 1154 C C . PRO A 1 161 ? 1.462 -23.630 -3.658 1.00 79.38 161 PRO A C 1
ATOM 1156 O O . PRO A 1 161 ? 2.171 -24.549 -3.248 1.00 79.38 161 PRO A O 1
ATOM 1159 N N . ALA A 1 162 ? 0.938 -22.711 -2.848 1.00 90.19 162 ALA A N 1
ATOM 1160 C CA . ALA A 1 162 ? 1.129 -22.681 -1.399 1.00 90.19 162 ALA A CA 1
ATOM 1161 C C . ALA A 1 162 ? -0.222 -22.911 -0.687 1.00 90.19 162 ALA A C 1
ATOM 1163 O O . ALA A 1 162 ? -0.856 -21.947 -0.247 1.00 90.19 162 ALA A O 1
ATOM 1164 N N . PRO A 1 163 ? -0.715 -24.164 -0.593 1.00 92.38 163 PRO A N 1
ATOM 1165 C CA . PRO A 1 163 ? -2.059 -24.458 -0.086 1.00 92.38 163 PRO A CA 1
ATOM 1166 C C . PRO A 1 163 ? -2.255 -24.040 1.378 1.00 92.38 163 PRO A C 1
ATOM 1168 O O . PRO A 1 163 ? -3.319 -23.534 1.728 1.00 92.38 163 PRO A O 1
ATOM 1171 N N . GLU A 1 164 ? -1.226 -24.178 2.215 1.00 92.69 164 GLU A N 1
ATOM 1172 C CA . GLU A 1 164 ? -1.247 -23.742 3.619 1.00 92.69 164 GLU A CA 1
ATOM 1173 C C . GLU A 1 164 ? -1.394 -22.220 3.736 1.00 92.69 164 GLU A C 1
ATOM 1175 O O . GLU A 1 164 ? -2.220 -21.728 4.506 1.00 92.69 164 GLU A O 1
ATOM 1180 N N . LEU A 1 165 ? -0.667 -21.460 2.907 1.00 94.12 165 LEU A N 1
ATOM 1181 C CA . LEU A 1 165 ? -0.803 -20.005 2.841 1.00 94.12 165 LEU A CA 1
ATOM 1182 C C . LEU A 1 165 ? -2.180 -19.595 2.312 1.00 94.12 165 LEU A C 1
ATOM 1184 O O . LEU A 1 165 ? -2.790 -18.669 2.846 1.00 94.12 165 LEU A O 1
ATOM 1188 N N . ALA A 1 166 ? -2.683 -20.279 1.280 1.00 96.00 166 ALA A N 1
ATOM 1189 C CA . ALA A 1 166 ? -4.015 -20.031 0.744 1.00 96.00 166 ALA A CA 1
ATOM 1190 C C . ALA A 1 166 ? -5.078 -20.255 1.831 1.00 96.00 166 ALA A C 1
ATOM 1192 O O . ALA A 1 166 ? -5.933 -19.394 2.042 1.00 96.00 166 ALA A O 1
ATOM 1193 N N . PHE A 1 167 ? -4.983 -21.357 2.579 1.00 96.38 167 PHE A N 1
ATOM 1194 C CA . PHE A 1 167 ? -5.850 -21.635 3.720 1.00 96.38 167 PHE A CA 1
ATOM 1195 C C . PHE A 1 167 ? -5.764 -20.519 4.772 1.00 96.38 167 PHE A C 1
ATOM 1197 O O . PHE A 1 167 ? -6.784 -19.896 5.075 1.00 96.38 167 PHE A O 1
ATOM 1204 N N . ALA A 1 168 ? -4.563 -20.177 5.244 1.00 96.81 168 ALA A N 1
ATOM 1205 C CA . ALA A 1 168 ? -4.343 -19.108 6.220 1.00 96.81 168 ALA A CA 1
ATOM 1206 C C . ALA A 1 168 ? -4.918 -17.751 5.769 1.00 96.81 168 ALA A C 1
ATOM 1208 O O . ALA A 1 168 ? -5.567 -17.042 6.543 1.00 96.81 168 ALA A O 1
ATOM 1209 N N . ALA A 1 169 ? -4.737 -17.403 4.493 1.00 97.56 169 ALA A N 1
ATOM 1210 C CA . ALA A 1 169 ? -5.278 -16.191 3.894 1.00 97.56 169 ALA A CA 1
ATOM 1211 C C . ALA A 1 169 ? -6.816 -16.197 3.872 1.00 97.56 169 ALA A C 1
ATOM 1213 O O . ALA A 1 169 ? -7.434 -15.186 4.210 1.00 97.56 169 ALA A O 1
ATOM 1214 N N . THR A 1 170 ? -7.459 -17.332 3.565 1.00 97.31 170 THR A N 1
ATOM 1215 C CA . THR A 1 170 ? -8.927 -17.439 3.657 1.00 97.31 170 THR A CA 1
ATOM 1216 C C . THR A 1 170 ? -9.447 -17.338 5.090 1.00 97.31 170 THR A C 1
ATOM 1218 O O . THR A 1 170 ? -10.516 -16.760 5.301 1.00 97.31 170 THR A O 1
ATOM 1221 N N . ILE A 1 171 ? -8.701 -17.836 6.085 1.00 98.12 171 ILE A N 1
ATOM 1222 C CA . ILE A 1 171 ? -9.029 -17.655 7.504 1.00 98.12 171 ILE A CA 1
ATOM 1223 C C . ILE A 1 171 ? -8.964 -16.171 7.871 1.00 98.12 171 ILE A C 1
ATOM 1225 O O . ILE A 1 171 ? -9.928 -15.648 8.429 1.00 98.12 171 ILE A O 1
ATOM 1229 N N . ALA A 1 172 ? -7.876 -15.479 7.520 1.00 98.38 172 ALA A N 1
ATOM 1230 C CA . ALA A 1 172 ? -7.715 -14.052 7.797 1.00 98.38 172 ALA A CA 1
ATOM 1231 C C . ALA A 1 172 ? -8.797 -13.205 7.107 1.00 98.38 172 ALA A C 1
ATOM 1233 O O . ALA A 1 172 ? -9.434 -12.369 7.753 1.00 98.38 172 ALA A O 1
ATOM 1234 N N . ALA A 1 173 ? -9.071 -13.471 5.824 1.00 98.44 173 ALA A N 1
ATOM 1235 C CA . ALA A 1 173 ? -10.146 -12.821 5.081 1.00 98.44 173 ALA A CA 1
ATOM 1236 C C . ALA A 1 173 ? -11.512 -13.097 5.721 1.00 98.44 173 ALA A C 1
ATOM 1238 O O . ALA A 1 173 ? -12.298 -12.177 5.925 1.00 98.44 173 ALA A O 1
ATOM 1239 N N . GLY A 1 174 ? -11.795 -14.349 6.085 1.00 97.94 174 GLY A N 1
ATOM 1240 C CA . GLY A 1 174 ? -13.054 -14.739 6.708 1.00 97.94 174 GLY A CA 1
ATOM 1241 C C . GLY A 1 174 ? -13.256 -14.127 8.093 1.00 97.94 174 GLY A C 1
ATOM 1242 O O . GLY A 1 174 ? -14.334 -13.611 8.370 1.00 97.94 174 GLY A O 1
ATOM 1243 N N . ALA A 1 175 ? -12.230 -14.114 8.944 1.00 98.00 175 ALA A N 1
ATOM 1244 C CA . ALA A 1 175 ? -12.283 -13.468 10.254 1.00 98.00 175 ALA A CA 1
ATOM 1245 C C . ALA A 1 175 ? -12.594 -11.967 10.119 1.00 98.00 175 ALA A C 1
ATOM 1247 O O . ALA A 1 175 ? -13.500 -11.455 10.781 1.00 98.00 175 ALA A O 1
ATOM 1248 N N . ALA A 1 176 ? -11.902 -11.284 9.201 1.00 98.38 176 ALA A N 1
ATOM 1249 C CA . ALA A 1 176 ? -12.106 -9.867 8.930 1.00 98.38 176 ALA A CA 1
ATOM 1250 C C . ALA A 1 176 ? -13.493 -9.577 8.327 1.00 98.38 176 ALA A C 1
ATOM 1252 O O . ALA A 1 176 ? -14.198 -8.696 8.816 1.00 98.38 176 ALA A O 1
ATOM 1253 N N . LEU A 1 177 ? -13.931 -10.343 7.319 1.00 98.44 177 LEU A N 1
ATOM 1254 C CA . LEU A 1 177 ? -15.251 -10.194 6.691 1.00 98.44 177 LEU A CA 1
ATOM 1255 C C . LEU A 1 177 ? -16.395 -10.509 7.661 1.00 98.44 177 LEU A C 1
ATOM 1257 O O . LEU A 1 177 ? -17.401 -9.805 7.666 1.00 98.44 177 LEU A O 1
ATOM 1261 N N . GLY A 1 178 ? -16.249 -11.541 8.494 1.00 97.75 178 GLY A N 1
ATOM 1262 C CA . GLY A 1 178 ? -17.249 -11.918 9.491 1.00 97.75 178 GLY A CA 1
ATOM 1263 C C . GLY A 1 178 ? -17.471 -10.815 10.526 1.00 97.75 178 GLY A C 1
ATOM 1264 O O . GLY A 1 178 ? -18.612 -10.483 10.845 1.00 97.75 178 GLY A O 1
ATOM 1265 N N . PHE A 1 179 ? -16.389 -10.185 10.985 1.00 98.06 179 PHE A N 1
ATOM 1266 C CA . PHE A 1 179 ? -16.464 -8.993 11.827 1.00 98.06 179 PHE A CA 1
ATOM 1267 C C . PHE A 1 179 ? -17.034 -7.781 11.073 1.00 98.06 179 PHE A C 1
ATOM 1269 O O . PHE A 1 179 ? -17.882 -7.059 11.605 1.00 98.06 179 PHE A O 1
ATOM 1276 N N . LEU A 1 180 ? -16.631 -7.581 9.813 1.00 97.62 180 LEU A N 1
ATOM 1277 C CA . LEU A 1 180 ? -17.063 -6.456 8.981 1.00 97.62 180 LEU A CA 1
ATOM 1278 C C . LEU A 1 180 ? -18.587 -6.401 8.803 1.00 97.62 180 LEU A C 1
ATOM 1280 O O . LEU A 1 180 ? -19.136 -5.306 8.752 1.00 97.62 180 LEU A O 1
ATOM 1284 N N . VAL A 1 181 ? -19.293 -7.539 8.802 1.00 97.50 181 VAL A N 1
ATOM 1285 C CA . VAL A 1 181 ? -20.774 -7.586 8.788 1.00 97.50 181 VAL A CA 1
ATOM 1286 C C . VAL A 1 181 ? -21.394 -6.738 9.909 1.00 97.50 181 VAL A C 1
ATOM 1288 O O . VAL A 1 181 ? -22.440 -6.115 9.718 1.00 97.50 181 VAL A O 1
ATOM 1291 N N . TRP A 1 182 ? -20.751 -6.695 11.077 1.00 97.00 182 TRP A N 1
ATOM 1292 C CA . TRP A 1 182 ? -21.217 -5.939 12.241 1.00 97.00 182 TRP A CA 1
ATOM 1293 C C . TRP A 1 182 ? -20.536 -4.575 12.383 1.00 97.00 182 TRP A C 1
ATOM 1295 O O . TRP A 1 182 ? -21.086 -3.693 13.040 1.00 97.00 182 TRP A O 1
ATOM 1305 N N . ASN A 1 183 ? -19.363 -4.389 11.779 1.00 96.88 183 ASN A N 1
ATOM 1306 C CA . ASN A 1 183 ? -18.559 -3.172 11.889 1.00 96.88 183 ASN A CA 1
ATOM 1307 C C . ASN A 1 183 ? -18.704 -2.206 10.693 1.00 96.88 183 ASN A C 1
ATOM 1309 O O . ASN A 1 183 ? -18.282 -1.059 10.791 1.00 96.88 183 ASN A O 1
ATOM 1313 N N . PHE A 1 184 ? -19.318 -2.618 9.579 1.00 96.56 184 PHE A N 1
ATOM 1314 C CA . PHE A 1 184 ? -19.526 -1.743 8.421 1.00 96.56 184 PHE A CA 1
ATOM 1315 C C . PHE A 1 184 ? -20.381 -0.511 8.787 1.00 96.56 184 PHE A C 1
ATOM 1317 O O . PHE A 1 184 ? -21.389 -0.674 9.479 1.00 96.56 184 PHE A O 1
ATOM 1324 N N . PRO A 1 185 ? -20.049 0.709 8.310 1.00 94.06 185 PRO A N 1
ATOM 1325 C CA . PRO A 1 185 ? -20.702 1.929 8.780 1.00 94.06 185 PRO A CA 1
ATOM 1326 C C . PRO A 1 185 ? -22.241 1.929 8.626 1.00 94.06 185 PRO A C 1
ATOM 1328 O O . PRO A 1 185 ? -22.752 1.703 7.517 1.00 94.06 185 PRO A O 1
ATOM 1331 N N . PRO A 1 186 ? -23.016 2.291 9.669 1.00 93.12 186 PRO A N 1
ATOM 1332 C CA . PRO A 1 186 ? -22.583 2.591 11.040 1.00 93.12 186 PRO A CA 1
ATOM 1333 C C . PRO A 1 186 ? -22.280 1.316 11.850 1.00 93.12 186 PRO A C 1
ATOM 1335 O O . PRO A 1 186 ? -23.081 0.377 11.846 1.00 93.12 186 PRO A O 1
ATOM 1338 N N . ALA A 1 187 ? -21.156 1.300 12.573 1.00 93.12 187 ALA A N 1
ATOM 1339 C CA . ALA A 1 187 ? -20.709 0.128 13.320 1.00 93.12 187 ALA A CA 1
ATOM 1340 C C . ALA A 1 187 ? -21.633 -0.230 14.494 1.00 93.12 187 ALA A C 1
ATOM 1342 O O . ALA A 1 187 ? -22.094 0.619 15.258 1.00 93.12 187 ALA A O 1
ATOM 1343 N N . LYS A 1 188 ? -21.848 -1.535 14.675 1.00 94.00 188 LYS A N 1
ATOM 1344 C CA . LYS A 1 188 ? -22.539 -2.132 15.829 1.00 94.00 188 LYS A CA 1
ATOM 1345 C C . LYS A 1 188 ? -21.565 -2.680 16.873 1.00 94.00 188 LYS A C 1
ATOM 1347 O O . LYS A 1 188 ? -22.004 -3.109 17.933 1.00 94.00 188 LYS A O 1
ATOM 1352 N N . VAL A 1 189 ? -20.273 -2.710 16.560 1.00 94.44 189 VAL A N 1
ATOM 1353 C CA . VAL A 1 189 ? -19.189 -3.198 17.419 1.00 94.44 189 VAL A CA 1
ATOM 1354 C C . VAL A 1 189 ? -17.872 -2.574 16.969 1.00 94.44 189 VAL A C 1
ATOM 1356 O O . VAL A 1 189 ? -17.641 -2.429 15.766 1.00 94.44 189 VAL A O 1
ATOM 1359 N N . PHE A 1 190 ? -17.006 -2.229 17.918 1.00 94.00 190 PHE A N 1
ATOM 1360 C CA . PHE A 1 190 ? -15.654 -1.741 17.647 1.00 94.00 190 PHE A CA 1
ATOM 1361 C C . PHE A 1 190 ? -14.606 -2.845 17.810 1.00 94.00 190 PHE A C 1
ATOM 1363 O O . PHE A 1 190 ? -14.774 -3.783 18.597 1.00 94.00 190 PHE A O 1
ATOM 1370 N N . MET A 1 191 ? -13.534 -2.742 17.024 1.00 94.38 191 MET A N 1
ATOM 1371 C CA . MET A 1 191 ? -12.494 -3.764 16.920 1.00 94.38 191 MET A CA 1
ATOM 1372 C C . MET A 1 191 ? -11.561 -3.727 18.135 1.00 94.38 191 MET A C 1
ATOM 1374 O O . MET A 1 191 ? -11.432 -4.749 18.813 1.00 94.38 191 MET A O 1
ATOM 1378 N N . GLY A 1 192 ? -10.993 -2.556 18.438 1.00 92.12 192 GLY A N 1
ATOM 1379 C CA . GLY A 1 192 ? -10.019 -2.374 19.517 1.00 92.12 192 GLY A CA 1
ATOM 1380 C C . GLY A 1 192 ? -8.606 -2.807 19.118 1.00 92.12 192 GLY A C 1
ATOM 1381 O O . GLY A 1 192 ? -8.381 -3.392 18.048 1.00 92.12 192 GLY A O 1
ATOM 1382 N N . ASP A 1 193 ? -7.647 -2.549 20.002 1.00 94.19 193 ASP A N 1
ATOM 1383 C CA . ASP A 1 193 ? -6.235 -2.879 19.804 1.00 94.19 193 ASP A CA 1
ATOM 1384 C C . ASP A 1 193 ? -6.030 -4.395 19.715 1.00 94.19 193 ASP A C 1
ATOM 1386 O O . ASP A 1 193 ? -5.227 -4.861 18.904 1.00 94.19 193 ASP A O 1
ATOM 1390 N N . ALA A 1 194 ? -6.804 -5.188 20.467 1.00 95.00 194 ALA A N 1
ATOM 1391 C CA . ALA A 1 194 ? -6.739 -6.649 20.415 1.00 95.00 194 ALA A CA 1
ATOM 1392 C C . ALA A 1 194 ? -6.918 -7.201 18.992 1.00 95.00 194 ALA A C 1
ATOM 1394 O O . ALA A 1 194 ? -6.190 -8.101 18.567 1.00 95.00 194 ALA A O 1
ATOM 1395 N N . GLY A 1 195 ? -7.881 -6.663 18.241 1.00 95.56 195 GLY A N 1
ATOM 1396 C CA . GLY A 1 195 ? -8.186 -7.122 16.887 1.00 95.56 195 GLY A CA 1
ATOM 1397 C C . GLY A 1 195 ? -7.258 -6.532 15.842 1.00 95.56 195 GLY A C 1
ATOM 1398 O O . GLY A 1 195 ? -6.759 -7.249 14.979 1.00 95.56 195 GLY A O 1
ATOM 1399 N N . SER A 1 196 ? -7.043 -5.222 15.893 1.00 96.94 196 SER A N 1
ATOM 1400 C CA . SER A 1 196 ? -6.311 -4.518 14.844 1.00 96.94 196 SER A CA 1
ATOM 1401 C C . SER A 1 196 ? -4.812 -4.837 14.857 1.00 96.94 196 SER A C 1
ATOM 1403 O O . SER A 1 196 ? -4.236 -5.066 13.792 1.00 96.94 196 SER A O 1
ATOM 1405 N N . LEU A 1 197 ? -4.196 -4.973 16.041 1.00 97.75 197 LEU A N 1
ATOM 1406 C CA . LEU A 1 197 ? -2.795 -5.387 16.167 1.00 97.75 197 LEU A CA 1
ATOM 1407 C C . LEU A 1 197 ? -2.594 -6.843 15.726 1.00 97.75 197 LEU A C 1
ATOM 1409 O O . LEU A 1 197 ? -1.689 -7.131 14.943 1.00 97.75 197 LEU A O 1
ATOM 1413 N N . SER A 1 198 ? -3.447 -7.766 16.185 1.00 98.12 198 SER A N 1
ATOM 1414 C CA . SER A 1 198 ? -3.330 -9.190 15.830 1.00 98.12 198 SER A CA 1
ATOM 1415 C C . SER A 1 198 ? -3.549 -9.434 14.334 1.00 98.12 198 SER A C 1
ATOM 1417 O O . SER A 1 198 ? -2.769 -10.153 13.708 1.00 98.12 198 SER A O 1
ATOM 1419 N N . LEU A 1 199 ? -4.544 -8.775 13.731 1.00 98.06 199 LEU A N 1
ATOM 1420 C CA . LEU A 1 199 ? -4.813 -8.866 12.297 1.00 98.06 199 LEU A CA 1
ATOM 1421 C C . LEU A 1 199 ? -3.687 -8.243 11.463 1.00 98.06 199 LEU A C 1
ATOM 1423 O O . LEU A 1 199 ? -3.259 -8.837 10.474 1.00 98.06 199 LEU A O 1
ATOM 1427 N N . GLY A 1 200 ? -3.167 -7.081 11.872 1.00 98.12 200 GLY A N 1
ATOM 1428 C CA . GLY A 1 200 ? -2.031 -6.442 11.207 1.00 98.12 200 GLY A CA 1
ATOM 1429 C C . GLY A 1 200 ? -0.760 -7.287 11.257 1.00 98.12 200 GLY A C 1
ATOM 1430 O O . GLY A 1 200 ? -0.075 -7.428 10.244 1.00 98.12 200 GLY A O 1
ATOM 1431 N N . PHE A 1 201 ? -0.474 -7.903 12.406 1.00 98.50 201 PHE A N 1
ATOM 1432 C CA . PHE A 1 201 ? 0.679 -8.786 12.574 1.00 98.50 201 PHE A CA 1
ATOM 1433 C C . PHE A 1 201 ? 0.553 -10.071 11.742 1.00 98.50 201 PHE A C 1
ATOM 1435 O O . PHE A 1 201 ? 1.509 -10.467 11.074 1.00 98.50 201 PHE A O 1
ATOM 1442 N N . ALA A 1 202 ? -0.631 -10.694 11.721 1.00 98.31 202 ALA A N 1
ATOM 1443 C CA . ALA A 1 202 ? -0.885 -11.867 10.889 1.00 98.31 202 ALA A CA 1
ATOM 1444 C C . ALA A 1 202 ? -0.686 -11.546 9.404 1.00 98.31 202 ALA A C 1
ATOM 1446 O O . ALA A 1 202 ? 0.069 -12.232 8.723 1.00 98.31 202 ALA A O 1
ATOM 1447 N N . LEU A 1 203 ? -1.292 -10.463 8.907 1.00 98.44 203 LEU A N 1
ATOM 1448 C CA . LEU A 1 203 ? -1.149 -10.052 7.509 1.00 98.44 203 LEU A CA 1
ATOM 1449 C C . LEU A 1 203 ? 0.297 -9.734 7.126 1.00 98.44 203 LEU A C 1
ATOM 1451 O O . LEU A 1 203 ? 0.711 -10.086 6.024 1.00 98.44 203 LEU A O 1
ATOM 1455 N N . ALA A 1 204 ? 1.070 -9.120 8.027 1.00 97.69 204 ALA A N 1
ATOM 1456 C CA . ALA A 1 204 ? 2.491 -8.880 7.805 1.00 97.69 204 ALA A CA 1
ATOM 1457 C C . ALA A 1 204 ? 3.245 -10.186 7.520 1.00 97.69 204 ALA A C 1
ATOM 1459 O O . ALA A 1 204 ? 4.042 -10.238 6.584 1.00 97.69 204 ALA A O 1
ATOM 1460 N N . GLY A 1 205 ? 2.957 -11.241 8.290 1.00 95.81 205 GLY A N 1
ATOM 1461 C CA . GLY A 1 205 ? 3.597 -12.543 8.130 1.00 95.81 205 GLY A CA 1
ATOM 1462 C C . GLY A 1 205 ? 3.069 -13.374 6.969 1.00 95.81 205 GLY A C 1
ATOM 1463 O O . GLY A 1 205 ? 3.854 -14.063 6.321 1.00 95.81 205 GLY A O 1
ATOM 1464 N N . LEU A 1 206 ? 1.771 -13.292 6.675 1.00 96.25 206 LEU A N 1
ATOM 1465 C CA . LEU A 1 206 ? 1.171 -13.963 5.523 1.00 96.25 206 LEU A CA 1
ATOM 1466 C C . LEU A 1 206 ? 1.673 -13.355 4.206 1.00 96.25 206 LEU A C 1
ATOM 1468 O O . LEU A 1 206 ? 2.027 -14.088 3.288 1.00 96.25 206 LEU A O 1
ATOM 1472 N N . ALA A 1 207 ? 1.776 -12.026 4.122 1.00 95.62 207 ALA A N 1
ATOM 1473 C CA . ALA A 1 207 ? 2.252 -11.354 2.916 1.00 95.62 207 ALA A CA 1
ATOM 1474 C C . ALA A 1 207 ? 3.730 -11.669 2.608 1.00 95.62 207 ALA A C 1
ATOM 1476 O O . ALA A 1 207 ? 4.083 -11.816 1.441 1.00 95.62 207 ALA A O 1
ATOM 1477 N N . LEU A 1 208 ? 4.583 -11.833 3.632 1.00 93.56 208 LEU A N 1
ATOM 1478 C CA . LEU A 1 208 ? 5.985 -12.244 3.448 1.00 93.56 208 LEU A CA 1
ATOM 1479 C C . LEU A 1 208 ? 6.160 -13.716 3.058 1.00 93.56 208 LEU A C 1
ATOM 1481 O O . LEU A 1 208 ? 7.187 -14.069 2.487 1.00 93.56 208 LEU A O 1
ATOM 1485 N N . ARG A 1 209 ? 5.183 -14.575 3.366 1.00 91.50 209 ARG A N 1
ATOM 1486 C CA . ARG A 1 209 ? 5.196 -16.000 2.997 1.00 91.50 209 ARG A CA 1
ATOM 1487 C C . ARG A 1 209 ? 4.722 -16.254 1.561 1.00 91.50 209 ARG A C 1
ATOM 1489 O O . ARG A 1 209 ? 4.699 -17.406 1.138 1.00 91.50 209 ARG A O 1
ATOM 1496 N N . ALA A 1 210 ? 4.334 -15.216 0.812 1.00 90.06 210 ALA A N 1
ATOM 1497 C CA . ALA A 1 210 ? 3.934 -15.355 -0.586 1.00 90.06 210 ALA A CA 1
ATOM 1498 C C . ALA A 1 210 ? 5.020 -16.092 -1.404 1.00 90.06 210 ALA A C 1
ATOM 1500 O O . ALA A 1 210 ? 6.203 -15.782 -1.243 1.00 90.06 210 ALA A O 1
ATOM 1501 N N . PRO A 1 211 ? 4.649 -17.046 -2.285 1.00 87.06 211 PRO A N 1
ATOM 1502 C CA . PRO A 1 211 ? 5.598 -17.907 -2.993 1.00 87.06 211 PRO A CA 1
ATOM 1503 C C . PRO A 1 211 ? 6.318 -17.145 -4.117 1.00 87.06 211 PRO A C 1
ATOM 1505 O O . PRO A 1 211 ? 6.020 -17.294 -5.299 1.00 87.06 211 PRO A O 1
ATOM 1508 N N . LEU A 1 212 ? 7.283 -16.309 -3.737 1.00 83.75 212 LEU A N 1
ATOM 1509 C CA . LEU A 1 212 ? 8.063 -15.442 -4.627 1.00 83.75 212 LEU A CA 1
ATOM 1510 C C . LEU A 1 212 ? 9.468 -16.006 -4.905 1.00 83.75 212 LEU A C 1
ATOM 1512 O O . LEU A 1 212 ? 10.388 -15.255 -5.237 1.00 83.75 212 LEU A O 1
ATOM 1516 N N . ASN A 1 213 ? 9.652 -17.321 -4.755 1.00 74.31 213 ASN A N 1
ATOM 1517 C CA . ASN A 1 213 ? 10.941 -17.997 -4.925 1.00 74.31 213 ASN A CA 1
ATOM 1518 C C . ASN A 1 213 ? 11.588 -17.649 -6.276 1.00 74.31 213 ASN A C 1
ATOM 1520 O O . ASN A 1 213 ? 10.925 -17.644 -7.311 1.00 74.31 213 ASN A O 1
ATOM 1524 N N . GLY A 1 214 ? 12.885 -17.332 -6.259 1.00 73.31 214 GLY A N 1
ATOM 1525 C CA . GLY A 1 214 ? 13.631 -16.912 -7.454 1.00 73.31 214 GLY A CA 1
ATOM 1526 C C . GLY A 1 214 ? 13.396 -15.458 -7.892 1.00 73.31 214 GLY A C 1
ATOM 1527 O O . GLY A 1 214 ? 14.038 -14.997 -8.834 1.00 73.31 214 GLY A O 1
ATOM 1528 N N . SER A 1 215 ? 12.522 -14.708 -7.211 1.00 79.75 215 SER A N 1
ATOM 1529 C CA . SER A 1 215 ? 12.347 -13.271 -7.453 1.00 79.75 215 SER A CA 1
ATOM 1530 C C . SER A 1 215 ? 13.450 -12.452 -6.785 1.00 79.75 215 SER A C 1
ATOM 1532 O O . SER A 1 215 ? 13.991 -12.845 -5.752 1.00 79.75 215 SER A O 1
ATOM 1534 N N . SER A 1 216 ? 13.743 -11.265 -7.325 1.00 81.69 216 SER A N 1
ATOM 1535 C CA . SER A 1 216 ? 14.726 -10.353 -6.725 1.00 81.69 216 SER A CA 1
ATOM 1536 C C . SER A 1 216 ? 14.321 -9.915 -5.305 1.00 81.69 216 SER A C 1
ATOM 1538 O O . SER A 1 216 ? 13.121 -9.785 -5.038 1.00 81.69 216 SER A O 1
ATOM 1540 N N . PRO A 1 217 ? 15.277 -9.579 -4.412 1.00 83.31 217 PRO A N 1
ATOM 1541 C CA . PRO A 1 217 ? 14.966 -9.069 -3.070 1.00 83.31 217 PRO A CA 1
ATOM 1542 C C . PRO A 1 217 ? 14.018 -7.861 -3.080 1.00 83.31 217 PRO A C 1
ATOM 1544 O O . PRO A 1 217 ? 13.148 -7.727 -2.223 1.00 83.31 217 PRO A O 1
ATOM 1547 N N . LEU A 1 218 ? 14.131 -7.006 -4.101 1.00 82.44 218 LEU A N 1
ATOM 1548 C CA . LEU A 1 218 ? 13.231 -5.872 -4.296 1.00 82.44 218 LEU A CA 1
ATOM 1549 C C . LEU A 1 218 ? 11.786 -6.319 -4.574 1.00 82.44 218 LEU A C 1
ATOM 1551 O O . LEU A 1 218 ? 10.855 -5.744 -4.025 1.00 82.44 218 LEU A O 1
ATOM 1555 N N . THR A 1 219 ? 11.586 -7.357 -5.387 1.00 85.25 219 THR A N 1
ATOM 1556 C CA . THR A 1 219 ? 10.252 -7.918 -5.663 1.00 85.25 219 THR A CA 1
ATOM 1557 C C . THR A 1 219 ? 9.643 -8.512 -4.394 1.00 85.25 219 THR A C 1
ATOM 1559 O O . THR A 1 219 ? 8.480 -8.253 -4.093 1.00 85.25 219 THR A O 1
ATOM 1562 N N . GLN A 1 220 ? 10.449 -9.235 -3.610 1.00 87.00 220 GLN A N 1
ATOM 1563 C CA . GLN A 1 220 ? 10.035 -9.823 -2.331 1.00 87.00 220 GLN A CA 1
ATOM 1564 C C . GLN A 1 220 ? 9.617 -8.766 -1.294 1.00 87.00 220 GLN A C 1
ATOM 1566 O O . GLN A 1 220 ? 8.766 -9.043 -0.456 1.00 87.00 220 GLN A O 1
ATOM 1571 N N . LEU A 1 221 ? 10.162 -7.546 -1.368 1.00 89.94 221 LEU A N 1
ATOM 1572 C CA . LEU A 1 221 ? 9.724 -6.406 -0.555 1.00 89.94 221 LEU A CA 1
ATOM 1573 C C . LEU A 1 221 ? 8.480 -5.713 -1.132 1.00 89.94 221 LEU A C 1
ATOM 1575 O O . LEU A 1 221 ? 7.562 -5.349 -0.399 1.00 89.94 221 LEU A O 1
ATOM 1579 N N . LEU A 1 222 ? 8.459 -5.478 -2.444 1.00 90.56 222 LEU A N 1
ATOM 1580 C CA . LEU A 1 222 ? 7.451 -4.632 -3.077 1.00 90.56 222 LEU A CA 1
ATOM 1581 C C . LEU A 1 222 ? 6.091 -5.319 -3.217 1.00 90.56 222 LEU A C 1
ATOM 1583 O O . LEU A 1 222 ? 5.076 -4.658 -3.025 1.00 90.56 222 LEU A O 1
ATOM 1587 N N . VAL A 1 223 ? 6.043 -6.624 -3.500 1.00 92.25 223 VAL A N 1
ATOM 1588 C CA . VAL A 1 223 ? 4.775 -7.374 -3.568 1.00 92.25 223 VAL A CA 1
ATOM 1589 C C . VAL A 1 223 ? 3.966 -7.229 -2.269 1.00 92.25 223 VAL A C 1
ATOM 1591 O O . VAL A 1 223 ? 2.838 -6.731 -2.338 1.00 92.25 223 VAL A O 1
ATOM 1594 N N . PRO A 1 224 ? 4.502 -7.571 -1.080 1.00 94.62 224 PRO A N 1
ATOM 1595 C CA . PRO A 1 224 ? 3.761 -7.399 0.164 1.00 94.62 224 PRO A CA 1
ATOM 1596 C C . PRO A 1 224 ? 3.508 -5.920 0.497 1.00 94.62 224 PRO A C 1
ATOM 1598 O O . PRO A 1 224 ? 2.447 -5.602 1.035 1.00 94.62 224 PRO A O 1
ATOM 1601 N N . ALA A 1 225 ? 4.408 -5.000 0.122 1.00 95.06 225 ALA A N 1
ATOM 1602 C CA . ALA A 1 225 ? 4.186 -3.559 0.285 1.00 95.06 225 ALA A CA 1
ATOM 1603 C C . ALA A 1 225 ? 2.988 -3.042 -0.523 1.00 95.06 225 ALA A C 1
ATOM 1605 O O . ALA A 1 225 ? 2.240 -2.208 -0.027 1.00 95.06 225 ALA A O 1
ATOM 1606 N N . PHE A 1 226 ? 2.759 -3.549 -1.735 1.00 95.06 226 PHE A N 1
ATOM 1607 C CA . PHE A 1 226 ? 1.590 -3.189 -2.539 1.00 95.06 226 PHE A CA 1
ATOM 1608 C C . PHE A 1 226 ? 0.305 -3.860 -2.038 1.00 95.06 226 PHE A C 1
ATOM 1610 O O . PHE A 1 226 ? -0.730 -3.200 -1.956 1.00 95.06 226 PHE A O 1
ATOM 1617 N N . VAL A 1 227 ? 0.369 -5.129 -1.620 1.00 96.88 227 VAL A N 1
ATOM 1618 C CA . VAL A 1 227 ? -0.772 -5.832 -0.998 1.00 96.88 227 VAL A CA 1
ATOM 1619 C C . VAL A 1 227 ? -1.249 -5.118 0.271 1.00 96.88 227 VAL A C 1
ATOM 1621 O O . VAL A 1 227 ? -2.449 -4.997 0.506 1.00 96.88 227 VAL A O 1
ATOM 1624 N N . LEU A 1 228 ? -0.316 -4.587 1.063 1.00 97.31 228 LEU A N 1
ATOM 1625 C CA . LEU A 1 228 ? -0.579 -3.815 2.279 1.00 97.31 228 LEU A CA 1
ATOM 1626 C C . LEU A 1 228 ? -0.350 -2.309 2.071 1.00 97.31 228 LEU A C 1
ATOM 1628 O O . LEU A 1 228 ? 0.026 -1.576 2.990 1.00 97.31 228 LEU A O 1
ATOM 1632 N N . GLY A 1 229 ? -0.621 -1.844 0.852 1.00 96.06 229 GLY A N 1
ATOM 1633 C CA . GLY A 1 229 ? -0.287 -0.499 0.409 1.00 96.06 229 GLY A CA 1
ATOM 1634 C C . GLY A 1 229 ? -1.023 0.613 1.143 1.00 96.06 229 GLY A C 1
ATOM 1635 O O . GLY A 1 229 ? -0.408 1.618 1.484 1.00 96.06 229 GLY A O 1
ATOM 1636 N N . ILE A 1 230 ? -2.314 0.435 1.444 1.00 97.00 230 ILE A N 1
ATOM 1637 C CA . ILE A 1 230 ? -3.096 1.450 2.166 1.00 97.00 230 ILE A CA 1
ATOM 1638 C C . ILE A 1 230 ? -2.570 1.702 3.589 1.00 97.00 230 ILE A C 1
ATOM 1640 O O . ILE A 1 230 ? -2.354 2.870 3.908 1.00 97.00 230 ILE A O 1
ATOM 1644 N N . PRO A 1 231 ? -2.332 0.683 4.445 1.00 96.88 231 PRO A N 1
ATOM 1645 C CA . PRO A 1 231 ? -1.751 0.926 5.764 1.00 96.88 231 PRO A CA 1
ATOM 1646 C C . PRO A 1 231 ? -0.403 1.651 5.697 1.00 96.88 231 PRO A C 1
ATOM 1648 O O . PRO A 1 231 ? -0.182 2.601 6.445 1.00 96.88 231 PRO A O 1
ATOM 1651 N N . LEU A 1 232 ? 0.481 1.252 4.774 1.00 96.31 232 LEU A N 1
ATOM 1652 C CA . LEU A 1 232 ? 1.773 1.917 4.585 1.00 96.31 232 LEU A CA 1
ATOM 1653 C C . LEU A 1 232 ? 1.603 3.368 4.127 1.00 96.31 232 LEU A C 1
ATOM 1655 O O . LEU A 1 232 ? 2.239 4.271 4.673 1.00 96.31 232 LEU A O 1
ATOM 1659 N N . PHE A 1 233 ? 0.725 3.596 3.150 1.00 96.31 233 PHE A N 1
ATOM 1660 C CA . PHE A 1 233 ? 0.430 4.918 2.617 1.00 96.31 233 PHE A CA 1
ATOM 1661 C C . PHE A 1 233 ? -0.139 5.849 3.690 1.00 96.31 233 PHE A C 1
ATOM 1663 O O . PHE A 1 233 ? 0.322 6.980 3.815 1.00 96.31 233 PHE A O 1
ATOM 1670 N N . ASP A 1 234 ? -1.103 5.383 4.485 1.00 95.38 234 ASP A N 1
ATOM 1671 C CA . ASP A 1 234 ? -1.742 6.190 5.522 1.00 95.38 234 ASP A CA 1
ATOM 1672 C C . ASP A 1 234 ? -0.750 6.593 6.621 1.00 95.38 234 ASP A C 1
ATOM 1674 O O . ASP A 1 234 ? -0.624 7.778 6.943 1.00 95.38 234 ASP A O 1
ATOM 1678 N N . THR A 1 235 ? 0.032 5.633 7.124 1.00 93.75 235 THR A N 1
ATOM 1679 C CA . THR A 1 235 ? 1.087 5.895 8.110 1.00 93.75 235 THR A CA 1
ATOM 1680 C C . THR A 1 235 ? 2.124 6.878 7.565 1.00 93.75 235 THR A C 1
ATOM 1682 O O . THR A 1 235 ? 2.499 7.828 8.260 1.00 93.75 235 THR A O 1
ATOM 1685 N N . ALA A 1 236 ? 2.561 6.704 6.313 1.00 93.25 236 ALA A N 1
ATOM 1686 C CA . ALA A 1 236 ? 3.498 7.616 5.662 1.00 93.25 236 ALA A CA 1
ATOM 1687 C C . ALA A 1 236 ? 2.904 9.023 5.489 1.00 93.25 236 ALA A C 1
ATOM 1689 O O . ALA A 1 236 ? 3.561 10.012 5.819 1.00 93.25 236 ALA A O 1
ATOM 1690 N N . LEU A 1 237 ? 1.651 9.130 5.036 1.00 92.00 237 LEU A N 1
ATOM 1691 C CA . LEU A 1 237 ? 0.945 10.400 4.866 1.00 92.00 237 LEU A CA 1
ATOM 1692 C C . LEU A 1 237 ? 0.840 11.155 6.193 1.00 92.00 237 LEU A C 1
ATOM 1694 O O . LEU A 1 237 ? 1.141 12.351 6.245 1.00 92.00 237 LEU A O 1
ATOM 1698 N N . VAL A 1 238 ? 0.443 10.471 7.267 1.00 90.25 238 VAL A N 1
ATOM 1699 C CA . VAL A 1 238 ? 0.344 11.051 8.611 1.00 90.25 238 VAL A CA 1
ATOM 1700 C C . VAL A 1 238 ? 1.717 11.489 9.110 1.00 90.25 238 VAL A C 1
ATOM 1702 O O . VAL A 1 238 ? 1.865 12.618 9.582 1.00 90.25 238 VAL A O 1
ATOM 1705 N N . TRP A 1 239 ? 2.741 10.647 8.957 1.00 90.06 239 TRP A N 1
ATOM 1706 C CA . TRP A 1 239 ? 4.105 10.969 9.372 1.00 90.06 239 TRP A CA 1
ATOM 1707 C C . TRP A 1 239 ? 4.651 12.211 8.655 1.00 90.06 239 TRP A C 1
ATOM 1709 O O . TRP A 1 239 ? 5.069 13.167 9.317 1.00 90.06 239 TRP A O 1
ATOM 1719 N N . VAL A 1 240 ? 4.577 12.249 7.318 1.00 87.56 240 VAL A N 1
ATOM 1720 C CA . VAL A 1 240 ? 5.024 13.397 6.511 1.00 87.56 240 VAL A CA 1
ATOM 1721 C C . VAL A 1 240 ? 4.226 14.653 6.869 1.00 87.56 240 VAL A C 1
ATOM 1723 O O . VAL A 1 240 ? 4.814 15.714 7.096 1.00 87.56 240 VAL A O 1
ATOM 1726 N N . SER A 1 241 ? 2.898 14.543 6.987 1.00 84.19 241 SER A N 1
ATOM 1727 C CA . SER A 1 241 ? 2.017 15.674 7.310 1.00 84.19 241 SER A CA 1
ATOM 1728 C C . SER A 1 241 ? 2.329 16.275 8.680 1.00 84.19 241 SER A C 1
ATOM 1730 O O . SER A 1 241 ? 2.493 17.492 8.802 1.00 84.19 241 SER A O 1
ATOM 1732 N N . ARG A 1 242 ? 2.476 15.435 9.712 1.00 86.56 242 ARG A N 1
ATOM 1733 C CA . ARG A 1 242 ? 2.813 15.877 11.073 1.00 86.56 242 ARG A CA 1
ATOM 1734 C C . ARG A 1 242 ? 4.205 16.486 11.126 1.00 86.56 242 ARG A C 1
ATOM 1736 O O . ARG A 1 242 ? 4.377 17.548 11.722 1.00 86.56 242 ARG A O 1
ATOM 1743 N N . ARG A 1 243 ? 5.187 15.889 10.443 1.00 85.12 243 ARG A N 1
ATOM 1744 C CA . ARG A 1 243 ? 6.555 16.422 10.366 1.00 85.12 243 ARG A CA 1
ATOM 1745 C C . ARG A 1 243 ? 6.605 17.790 9.686 1.00 85.12 243 ARG A C 1
ATOM 1747 O O . ARG A 1 243 ? 7.330 18.670 10.164 1.00 85.12 243 ARG A O 1
ATOM 1754 N N . ALA A 1 244 ? 5.836 17.983 8.613 1.00 81.00 244 ALA A N 1
ATOM 1755 C CA . ALA A 1 244 ? 5.701 19.265 7.924 1.00 81.00 244 ALA A CA 1
ATOM 1756 C C . ALA A 1 244 ? 5.013 20.323 8.805 1.00 81.00 244 ALA A C 1
ATOM 1758 O O . ALA A 1 244 ? 5.398 21.493 8.775 1.00 81.00 244 ALA A O 1
ATOM 1759 N N . ALA A 1 245 ? 4.052 19.902 9.633 1.00 78.38 245 ALA A N 1
ATOM 1760 C CA . ALA A 1 245 ? 3.347 20.739 10.604 1.00 78.38 245 ALA A CA 1
ATOM 1761 C C . ALA A 1 245 ? 4.056 20.867 11.972 1.00 78.38 245 ALA A C 1
ATOM 1763 O O . ALA A 1 245 ? 3.501 21.481 12.879 1.00 78.38 245 ALA A O 1
ATOM 1764 N N . ARG A 1 246 ? 5.263 20.296 12.140 1.00 82.44 246 ARG A N 1
ATOM 1765 C CA . ARG A 1 246 ? 6.020 20.237 13.413 1.00 82.44 246 ARG A CA 1
ATOM 1766 C C . ARG A 1 246 ? 5.220 19.655 14.591 1.00 82.44 246 ARG A C 1
ATOM 1768 O O . ARG A 1 246 ? 5.389 20.082 15.730 1.00 82.44 246 ARG A O 1
ATOM 1775 N N . ARG A 1 247 ? 4.360 18.671 14.326 1.00 79.00 247 ARG A N 1
ATOM 1776 C CA . ARG A 1 247 ? 3.572 17.967 15.345 1.00 79.00 247 ARG A CA 1
ATOM 1777 C C . ARG A 1 247 ? 4.212 16.629 15.736 1.00 79.00 247 ARG A C 1
ATOM 1779 O O . ARG A 1 247 ? 4.823 15.985 14.879 1.00 79.00 247 ARG A O 1
ATOM 1786 N N . PRO A 1 248 ? 4.061 16.181 16.997 1.00 81.00 248 PRO A N 1
ATOM 1787 C CA . PRO A 1 248 ? 4.532 14.867 17.426 1.00 81.00 248 PRO A CA 1
ATOM 1788 C C . PRO A 1 248 ? 3.840 13.737 16.661 1.00 81.00 248 PRO A C 1
ATOM 1790 O O . PRO A 1 248 ? 2.621 13.739 16.502 1.00 81.00 248 PRO A O 1
ATOM 1793 N N . PHE A 1 249 ? 4.607 12.730 16.240 1.00 74.06 249 PHE A N 1
ATOM 1794 C CA . PHE A 1 249 ? 4.067 11.582 15.507 1.00 74.06 249 PHE A CA 1
ATOM 1795 C C . PHE A 1 249 ? 3.136 10.704 16.355 1.00 74.06 249 PHE A C 1
ATOM 1797 O O . PHE A 1 249 ? 2.201 10.138 15.813 1.00 74.06 249 PHE A O 1
ATOM 1804 N N . LEU A 1 250 ? 3.344 10.613 17.671 1.00 68.00 250 LEU A N 1
ATOM 1805 C CA . LEU A 1 250 ? 2.589 9.708 18.553 1.00 68.00 250 LEU A CA 1
ATOM 1806 C C . LEU A 1 250 ? 1.268 10.296 19.081 1.00 68.00 250 LEU A C 1
ATOM 1808 O O . LEU A 1 250 ? 0.561 9.639 19.838 1.00 68.00 250 LEU A O 1
ATOM 1812 N N . GLN A 1 251 ? 0.926 11.534 18.719 1.00 68.81 251 GLN A N 1
ATOM 1813 C CA . GLN A 1 251 ? -0.312 12.167 19.173 1.00 68.81 251 GLN A CA 1
ATOM 1814 C C . GLN A 1 251 ? -1.504 11.679 18.333 1.00 68.81 251 GLN A C 1
ATOM 1816 O O . GLN A 1 251 ? -1.419 11.663 17.113 1.00 68.81 251 GLN A O 1
ATOM 1821 N N . GLY A 1 252 ? -2.630 11.301 18.943 1.00 67.50 252 GLY A N 1
ATOM 1822 C CA . GLY A 1 252 ? -3.851 10.978 18.186 1.00 67.50 252 GLY A CA 1
ATOM 1823 C C . GLY A 1 252 ? -4.371 12.188 17.390 1.00 67.50 252 GLY A C 1
ATOM 1824 O O . GLY A 1 252 ? -4.299 13.320 17.871 1.00 67.50 252 GLY A O 1
ATOM 1825 N N . GLY A 1 253 ? -4.901 11.971 16.182 1.00 72.25 253 GLY A N 1
ATOM 1826 C CA . GLY A 1 253 ? -5.328 13.055 15.290 1.00 72.25 253 GLY A CA 1
ATOM 1827 C C . GLY A 1 253 ? -6.341 12.622 14.227 1.00 72.25 253 GLY A C 1
ATOM 1828 O O . GLY A 1 253 ? -6.549 11.437 13.997 1.00 72.25 253 GLY A O 1
ATOM 1829 N N . LYS A 1 254 ? -6.997 13.601 13.587 1.00 77.38 254 LYS A N 1
ATOM 1830 C CA . LYS A 1 254 ? -7.969 13.390 12.491 1.00 77.38 254 LYS A CA 1
ATOM 1831 C C . LYS A 1 254 ? -7.332 13.527 11.102 1.00 77.38 254 LYS A C 1
ATOM 1833 O O . LYS A 1 254 ? -7.968 13.964 10.152 1.00 77.38 254 LYS A O 1
ATOM 1838 N N . ASP A 1 255 ? -6.047 13.233 11.000 1.00 84.19 255 ASP A N 1
ATOM 1839 C CA . ASP A 1 255 ? -5.182 13.496 9.847 1.00 84.19 255 ASP A CA 1
ATOM 1840 C C . ASP A 1 255 ? -4.883 12.269 8.988 1.00 84.19 255 ASP A C 1
ATOM 1842 O O . ASP A 1 255 ? -4.101 12.362 8.039 1.00 84.19 255 ASP A O 1
ATOM 1846 N N . HIS A 1 256 ? -5.564 11.165 9.283 1.00 90.94 256 HIS A N 1
ATOM 1847 C CA . HIS A 1 256 ? -5.595 9.953 8.477 1.00 90.94 256 HIS A CA 1
ATOM 1848 C C . HIS A 1 256 ? -6.398 10.149 7.182 1.00 90.94 256 HIS A C 1
ATOM 1850 O O . HIS A 1 256 ? -7.264 11.023 7.070 1.00 90.94 256 HIS A O 1
ATOM 1856 N N . THR A 1 257 ? -6.125 9.300 6.199 1.00 92.88 257 THR A N 1
ATOM 1857 C CA . THR A 1 257 ? -6.737 9.262 4.865 1.00 92.88 257 THR A CA 1
ATOM 1858 C C . THR A 1 257 ? -8.259 9.237 4.939 1.00 92.88 257 THR A C 1
ATOM 1860 O O . THR A 1 257 ? -8.926 10.014 4.261 1.00 92.88 257 THR A O 1
ATOM 1863 N N . THR A 1 258 ? -8.816 8.402 5.816 1.00 93.00 258 THR A N 1
ATOM 1864 C CA . THR A 1 258 ? -10.259 8.279 6.069 1.00 93.00 258 THR A CA 1
ATOM 1865 C C . THR A 1 258 ? -10.882 9.624 6.454 1.00 93.00 258 THR A C 1
ATOM 1867 O O . THR A 1 258 ? -11.828 10.091 5.820 1.00 93.00 258 THR A O 1
ATOM 1870 N N . HIS A 1 259 ? -10.308 10.302 7.447 1.00 89.88 259 HIS A N 1
ATOM 1871 C CA . HIS A 1 259 ? -10.778 11.599 7.914 1.00 89.88 259 HIS A CA 1
ATOM 1872 C C . HIS A 1 259 ? -10.596 12.702 6.869 1.00 89.88 259 HIS A C 1
ATOM 1874 O O . HIS A 1 259 ? -11.476 13.550 6.737 1.00 89.88 259 HIS A O 1
ATOM 1880 N N . ARG A 1 260 ? -9.512 12.676 6.086 1.00 91.25 260 ARG A N 1
ATOM 1881 C CA . ARG A 1 260 ? -9.297 13.621 4.976 1.00 91.25 260 ARG A CA 1
ATOM 1882 C C . ARG A 1 260 ? -10.342 13.455 3.875 1.00 91.25 260 ARG A C 1
ATOM 1884 O O . ARG A 1 260 ? -10.880 14.448 3.398 1.00 91.25 260 ARG A O 1
ATOM 1891 N N . LEU A 1 261 ? -10.684 12.221 3.512 1.00 91.88 261 LEU A N 1
ATOM 1892 C CA . LEU A 1 261 ? -11.742 11.939 2.538 1.00 91.88 261 LEU A CA 1
ATOM 1893 C C . LEU A 1 261 ? -13.124 12.376 3.051 1.00 91.88 261 LEU A C 1
ATOM 1895 O O . LEU A 1 261 ? -13.905 12.953 2.296 1.00 91.88 261 LEU A O 1
ATOM 1899 N N . VAL A 1 262 ? -13.406 12.187 4.344 1.00 90.19 262 VAL A N 1
ATOM 1900 C CA . VAL A 1 262 ? -14.630 12.715 4.974 1.00 90.19 262 VAL A CA 1
ATOM 1901 C C . VAL A 1 262 ? -14.632 14.248 5.000 1.00 90.19 262 VAL A C 1
ATOM 1903 O O . VAL A 1 262 ? -15.658 14.861 4.713 1.00 90.19 262 VAL A O 1
ATOM 1906 N N . ALA A 1 263 ? -13.493 14.890 5.273 1.00 86.06 263 ALA A N 1
ATOM 1907 C CA . ALA A 1 263 ? -13.359 16.348 5.224 1.00 86.06 263 ALA A CA 1
ATOM 1908 C C . ALA A 1 263 ? -13.583 16.912 3.807 1.00 86.06 263 ALA A C 1
ATOM 1910 O O . ALA A 1 263 ? -14.119 18.009 3.663 1.00 86.06 263 ALA A O 1
ATOM 1911 N N . LEU A 1 264 ? -13.264 16.133 2.767 1.00 85.69 264 LEU A N 1
ATOM 1912 C CA . LEU A 1 264 ? -13.606 16.425 1.369 1.00 85.69 264 LEU A CA 1
ATOM 1913 C C . LEU A 1 264 ? -15.100 16.216 1.039 1.00 85.69 264 LEU A C 1
ATOM 1915 O O . LEU A 1 264 ? -15.523 16.479 -0.083 1.00 85.69 264 LEU A O 1
ATOM 1919 N N . GLY A 1 265 ? -15.913 15.784 2.007 1.00 86.94 265 GLY A N 1
ATOM 1920 C CA . GLY A 1 265 ? -17.368 15.679 1.896 1.00 86.94 265 GLY A CA 1
ATOM 1921 C C . GLY A 1 265 ? -17.898 14.276 1.604 1.00 86.94 265 GLY A C 1
ATOM 1922 O O . GLY A 1 265 ? -19.097 14.128 1.390 1.00 86.94 265 GLY A O 1
ATOM 1923 N N . LEU A 1 266 ? -17.060 13.235 1.602 1.00 90.44 266 LEU A N 1
ATOM 1924 C CA . LEU A 1 266 ? -17.555 11.865 1.448 1.00 90.44 266 LEU A CA 1
ATOM 1925 C C . LEU A 1 266 ? -18.233 11.384 2.736 1.00 90.44 266 LEU A C 1
ATOM 1927 O O . LEU A 1 266 ? -17.736 11.578 3.844 1.00 90.44 266 LEU A O 1
ATOM 1931 N N . SER A 1 267 ? -19.353 10.674 2.587 1.00 90.94 267 SER A N 1
ATOM 1932 C CA . SER A 1 267 ? -19.937 9.908 3.697 1.00 90.94 267 SER A CA 1
ATOM 1933 C C . SER A 1 267 ? -18.983 8.785 4.146 1.00 90.94 267 SER A C 1
ATOM 1935 O O . SER A 1 267 ? -18.315 8.211 3.279 1.00 90.94 267 SER A O 1
ATOM 1937 N N . PRO A 1 268 ? -18.992 8.361 5.426 1.00 91.25 268 PRO A N 1
ATOM 1938 C CA . PRO A 1 268 ? -18.148 7.262 5.912 1.00 91.25 268 PRO A CA 1
ATOM 1939 C C . PRO A 1 268 ? -18.230 5.981 5.065 1.00 91.25 268 PRO A C 1
ATOM 1941 O O . PRO A 1 268 ? -17.207 5.375 4.757 1.00 91.25 268 PRO A O 1
ATOM 1944 N N . ARG A 1 269 ? -19.435 5.617 4.595 1.00 94.31 269 ARG A N 1
ATOM 1945 C CA . ARG A 1 269 ? -19.653 4.473 3.688 1.00 94.31 269 ARG A CA 1
ATOM 1946 C C . ARG A 1 269 ? -18.914 4.626 2.359 1.00 94.31 269 ARG A C 1
ATOM 1948 O O . ARG A 1 269 ? -18.240 3.703 1.920 1.00 94.31 269 ARG A O 1
ATOM 1955 N N . ARG A 1 270 ? -19.035 5.789 1.710 1.00 94.38 270 ARG A N 1
ATOM 1956 C CA . ARG A 1 270 ? -18.318 6.070 0.453 1.00 94.38 270 ARG A CA 1
ATOM 1957 C C . ARG A 1 270 ? -16.808 6.061 0.678 1.00 94.38 270 ARG A C 1
ATOM 1959 O O . ARG A 1 270 ? -16.091 5.496 -0.138 1.00 94.38 270 ARG A O 1
ATOM 1966 N N . THR A 1 271 ? -16.342 6.620 1.795 1.00 95.06 271 THR A N 1
ATOM 1967 C CA . THR A 1 271 ? -14.921 6.637 2.154 1.00 95.06 271 THR A CA 1
ATOM 1968 C C . THR A 1 271 ? -14.337 5.228 2.247 1.00 95.06 271 THR A C 1
ATOM 1970 O O . THR A 1 271 ? -13.328 4.969 1.594 1.00 95.06 271 THR A O 1
ATOM 1973 N N . VAL A 1 272 ? -14.967 4.300 2.985 1.00 96.06 272 VAL A N 1
ATOM 1974 C CA . VAL A 1 272 ? -14.453 2.918 3.059 1.00 96.06 272 VAL A CA 1
ATOM 1975 C C . VAL A 1 272 ? -14.464 2.224 1.700 1.00 96.06 272 VAL A C 1
ATOM 1977 O O . VAL A 1 272 ? -13.479 1.588 1.348 1.00 96.06 272 VAL A O 1
ATOM 1980 N N . LEU A 1 273 ? -15.522 2.391 0.899 1.00 96.56 273 LEU A N 1
ATOM 1981 C CA . LEU A 1 273 ? -15.615 1.757 -0.422 1.00 96.56 273 LEU A CA 1
ATOM 1982 C C . LEU A 1 273 ? -14.531 2.256 -1.385 1.00 96.56 273 LEU A C 1
ATOM 1984 O O . LEU A 1 273 ? -13.932 1.453 -2.098 1.00 96.56 273 LEU A O 1
ATOM 1988 N N . VAL A 1 274 ? -14.245 3.563 -1.380 1.00 94.94 274 VAL A N 1
ATOM 1989 C CA . VAL A 1 274 ? -13.142 4.140 -2.164 1.00 94.94 274 VAL A CA 1
ATOM 1990 C C . VAL A 1 274 ? -11.813 3.538 -1.720 1.00 94.94 274 VAL A C 1
ATOM 1992 O O . VAL A 1 274 ? -11.040 3.085 -2.561 1.00 94.94 274 VAL A O 1
ATOM 1995 N N . ILE A 1 275 ? -11.557 3.474 -0.412 1.00 96.00 275 ILE A N 1
ATOM 1996 C CA . ILE A 1 275 ? -10.302 2.920 0.104 1.00 96.00 275 ILE A CA 1
ATOM 1997 C C . ILE A 1 275 ? -10.176 1.421 -0.211 1.00 96.00 275 ILE A C 1
ATOM 1999 O O . ILE A 1 275 ? -9.081 0.983 -0.549 1.00 96.00 275 ILE A O 1
ATOM 2003 N N . TYR A 1 276 ? -11.261 0.638 -0.188 1.00 97.88 276 TYR A N 1
ATOM 2004 C CA . TYR A 1 276 ? -11.225 -0.770 -0.613 1.00 97.88 276 TYR A CA 1
ATOM 2005 C C . TYR A 1 276 ? -10.890 -0.909 -2.097 1.00 97.88 276 TYR A C 1
ATOM 2007 O O . TYR A 1 276 ? -10.095 -1.770 -2.462 1.00 97.88 276 TYR A O 1
ATOM 2015 N N . GLY A 1 277 ? -11.458 -0.050 -2.951 1.00 96.94 277 GLY A N 1
ATOM 2016 C CA . GLY A 1 277 ? -11.138 -0.021 -4.378 1.00 96.94 277 GLY A CA 1
ATOM 2017 C C . GLY A 1 277 ? -9.665 0.304 -4.634 1.00 96.94 277 GLY A C 1
ATOM 2018 O O . GLY A 1 277 ? -9.014 -0.373 -5.427 1.00 96.94 277 GLY A O 1
ATOM 2019 N N . VAL A 1 278 ? -9.107 1.285 -3.914 1.00 94.56 278 VAL A N 1
ATOM 2020 C CA . VAL A 1 278 ? -7.675 1.615 -4.004 1.00 94.56 278 VAL A CA 1
ATOM 2021 C C . VAL A 1 278 ? -6.812 0.479 -3.447 1.00 94.56 278 VAL A C 1
ATOM 2023 O O . VAL A 1 278 ? -5.843 0.096 -4.097 1.00 94.56 278 VAL A O 1
ATOM 2026 N N . ALA A 1 279 ? -7.179 -0.118 -2.308 1.00 97.12 279 ALA A N 1
ATOM 2027 C CA . ALA A 1 279 ? -6.498 -1.297 -1.768 1.00 97.12 279 ALA A CA 1
ATOM 2028 C C . ALA A 1 279 ? -6.483 -2.447 -2.784 1.00 97.12 279 ALA A C 1
ATOM 2030 O O . ALA A 1 279 ? -5.456 -3.099 -2.956 1.00 97.12 279 ALA A O 1
ATOM 2031 N N . ALA A 1 280 ? -7.589 -2.657 -3.503 1.00 97.69 280 ALA A N 1
ATOM 2032 C CA . ALA A 1 280 ? -7.676 -3.687 -4.525 1.00 97.69 280 ALA A CA 1
ATOM 2033 C C . ALA A 1 280 ? -6.814 -3.383 -5.755 1.00 97.69 280 ALA A C 1
ATOM 2035 O O . ALA A 1 280 ? -6.145 -4.276 -6.269 1.00 97.69 280 ALA A O 1
ATOM 2036 N N . ALA A 1 281 ? -6.762 -2.124 -6.196 1.00 93.62 281 ALA A N 1
ATOM 2037 C CA . ALA A 1 281 ? -5.860 -1.708 -7.267 1.00 93.62 281 ALA A CA 1
ATOM 2038 C C . ALA A 1 281 ? -4.383 -1.910 -6.878 1.00 93.62 281 ALA A C 1
ATOM 2040 O O . ALA A 1 281 ? -3.603 -2.439 -7.670 1.00 93.62 281 ALA A O 1
ATOM 2041 N N . MET A 1 282 ? -4.002 -1.552 -5.645 1.00 94.12 282 MET A N 1
ATOM 2042 C CA . MET A 1 282 ? -2.644 -1.772 -5.136 1.00 94.12 282 MET A CA 1
ATOM 2043 C C . MET A 1 282 ? -2.320 -3.266 -5.000 1.00 94.12 282 MET A C 1
ATOM 2045 O O . MET A 1 282 ? -1.271 -3.702 -5.463 1.00 94.12 282 MET A O 1
ATOM 2049 N N . GLY A 1 283 ? -3.233 -4.079 -4.462 1.00 94.88 283 GLY A N 1
ATOM 2050 C CA . GLY A 1 283 ? -3.074 -5.535 -4.419 1.00 94.88 283 GLY A CA 1
ATOM 2051 C C . GLY A 1 283 ? -2.927 -6.160 -5.810 1.00 94.88 283 GLY A C 1
ATOM 2052 O O . GLY A 1 283 ? -2.068 -7.019 -6.010 1.00 94.88 283 GLY A O 1
ATOM 2053 N N . GLY A 1 284 ? -3.683 -5.669 -6.798 1.00 92.31 284 GLY A N 1
ATOM 2054 C CA . GLY A 1 284 ? -3.559 -6.067 -8.202 1.00 92.31 284 GLY A CA 1
ATOM 2055 C C . GLY A 1 284 ? -2.186 -5.745 -8.792 1.00 92.31 284 GLY A C 1
ATOM 2056 O O . GLY A 1 284 ? -1.613 -6.582 -9.487 1.00 92.31 284 GLY A O 1
ATOM 2057 N N . ILE A 1 285 ? -1.611 -4.585 -8.452 1.00 90.12 285 ILE A N 1
ATOM 2058 C CA . ILE A 1 285 ? -0.217 -4.248 -8.781 1.00 90.12 285 ILE A CA 1
ATOM 2059 C C . ILE A 1 285 ? 0.755 -5.244 -8.129 1.00 90.12 285 ILE A C 1
ATOM 2061 O O . ILE A 1 285 ? 1.670 -5.720 -8.798 1.00 90.12 285 ILE A O 1
ATOM 2065 N N . GLY A 1 286 ? 0.543 -5.607 -6.859 1.00 91.56 286 GLY A N 1
ATOM 2066 C CA . GLY A 1 286 ? 1.352 -6.615 -6.164 1.00 91.56 286 GLY A CA 1
ATOM 2067 C C . GLY A 1 286 ? 1.326 -7.980 -6.864 1.00 91.56 286 GLY A C 1
ATOM 2068 O O . GLY A 1 286 ? 2.374 -8.585 -7.083 1.00 91.56 286 GLY A O 1
ATOM 2069 N N . VAL A 1 287 ? 0.149 -8.435 -7.301 1.00 90.25 287 VAL A N 1
ATOM 2070 C CA . VAL A 1 287 ? -0.002 -9.667 -8.095 1.00 90.25 287 VAL A CA 1
ATOM 2071 C C . VAL A 1 287 ? 0.670 -9.540 -9.460 1.00 90.25 287 VAL A C 1
ATOM 2073 O O . VAL A 1 287 ? 1.403 -10.444 -9.858 1.00 90.25 287 VAL A O 1
ATOM 2076 N N . ALA A 1 288 ? 0.479 -8.429 -10.173 1.00 86.31 288 ALA A N 1
ATOM 2077 C CA . ALA A 1 288 ? 1.116 -8.207 -11.470 1.00 86.31 288 ALA A CA 1
ATOM 2078 C C . ALA A 1 288 ? 2.651 -8.214 -11.365 1.00 86.31 288 ALA A C 1
ATOM 2080 O O . ALA A 1 288 ? 3.326 -8.777 -12.226 1.00 86.31 288 ALA A O 1
ATOM 2081 N N . LEU A 1 289 ? 3.196 -7.645 -10.287 1.00 86.19 289 LEU A N 1
ATOM 2082 C CA . LEU A 1 289 ? 4.622 -7.660 -9.979 1.00 86.19 289 LEU A CA 1
ATOM 2083 C C . LEU A 1 289 ? 5.136 -9.083 -9.700 1.00 86.19 289 LEU A C 1
ATOM 2085 O O . LEU A 1 289 ? 6.207 -9.440 -10.186 1.00 86.19 289 LEU A O 1
ATOM 2089 N N . ALA A 1 290 ? 4.371 -9.898 -8.970 1.00 86.06 290 ALA A N 1
ATOM 2090 C CA . ALA A 1 290 ? 4.739 -11.283 -8.677 1.00 86.06 290 ALA A CA 1
ATOM 2091 C C . ALA A 1 290 ? 4.815 -12.169 -9.937 1.00 86.06 290 ALA A C 1
ATOM 2093 O O . ALA A 1 290 ? 5.686 -13.030 -10.023 1.00 86.06 290 ALA A O 1
ATOM 2094 N N . HIS A 1 291 ? 3.944 -11.945 -10.929 1.00 81.38 291 HIS A N 1
ATOM 2095 C CA . HIS A 1 291 ? 3.865 -12.787 -12.136 1.00 81.38 291 HIS A CA 1
ATOM 2096 C C . HIS A 1 291 ? 4.654 -12.236 -13.332 1.00 81.38 291 HIS A C 1
ATOM 2098 O O . HIS A 1 291 ? 5.081 -12.988 -14.203 1.00 81.38 291 HIS A O 1
ATOM 2104 N N . GLY A 1 292 ? 4.836 -10.917 -13.418 1.00 71.62 292 GLY A N 1
ATOM 2105 C CA . GLY A 1 292 ? 5.383 -10.258 -14.604 1.00 71.62 292 GLY A CA 1
ATOM 2106 C C . GLY A 1 292 ? 6.912 -10.153 -14.667 1.00 71.62 292 GLY A C 1
ATOM 2107 O O . GLY A 1 292 ? 7.460 -9.607 -15.634 1.00 71.62 292 GLY A O 1
ATOM 2108 N N . GLY A 1 293 ? 7.610 -10.661 -13.645 1.00 64.56 293 GLY A N 1
ATOM 2109 C CA . GLY A 1 293 ? 9.058 -10.531 -13.482 1.00 64.56 293 GLY A CA 1
ATOM 2110 C C . GLY A 1 293 ? 9.527 -9.069 -13.449 1.00 64.56 293 GLY A C 1
ATOM 2111 O O . GLY A 1 293 ? 8.735 -8.125 -13.417 1.00 64.56 293 GLY A O 1
ATOM 2112 N N . LEU A 1 294 ? 10.844 -8.846 -13.527 1.00 57.12 294 LEU A N 1
ATOM 2113 C CA . LEU A 1 294 ? 11.409 -7.485 -13.564 1.00 57.12 294 LEU A CA 1
ATOM 2114 C C . LEU A 1 294 ? 10.874 -6.653 -14.757 1.00 57.12 294 LEU A C 1
ATOM 2116 O O . LEU A 1 294 ? 10.872 -5.425 -14.695 1.00 57.12 294 LEU A O 1
ATOM 2120 N N . ARG A 1 295 ? 10.385 -7.325 -15.817 1.00 60.09 295 ARG A N 1
ATOM 2121 C CA . ARG A 1 295 ? 9.954 -6.745 -17.104 1.00 60.09 295 ARG A CA 1
ATOM 2122 C C . ARG A 1 295 ? 8.791 -5.766 -16.951 1.00 60.09 295 ARG A C 1
ATOM 2124 O O . ARG A 1 295 ? 8.868 -4.652 -17.451 1.00 60.09 295 ARG A O 1
ATOM 2131 N N . THR A 1 296 ? 7.727 -6.161 -16.259 1.00 65.75 296 THR A N 1
ATOM 2132 C CA . THR A 1 296 ? 6.579 -5.279 -15.986 1.00 65.75 296 THR A CA 1
ATOM 2133 C C . THR A 1 296 ? 6.615 -4.724 -14.566 1.00 65.75 296 THR A C 1
ATOM 2135 O O . THR A 1 296 ? 5.999 -3.694 -14.298 1.00 65.75 296 THR A O 1
ATOM 2138 N N . GLY A 1 297 ? 7.381 -5.351 -13.666 1.00 69.75 297 GLY A N 1
ATOM 2139 C CA . GLY A 1 297 ? 7.477 -4.947 -12.272 1.00 69.75 297 GLY A CA 1
ATOM 2140 C C . GLY A 1 297 ? 7.908 -3.495 -12.088 1.00 69.75 297 GLY A C 1
ATOM 2141 O O . GLY A 1 297 ? 7.238 -2.744 -11.389 1.00 69.75 297 GLY A O 1
ATOM 2142 N N . VAL A 1 298 ? 8.970 -3.061 -12.776 1.00 70.81 298 VAL A N 1
ATOM 2143 C CA . VAL A 1 298 ? 9.467 -1.676 -12.666 1.00 70.81 298 VAL A CA 1
ATOM 2144 C C . VAL A 1 298 ? 8.410 -0.660 -13.101 1.00 70.81 298 VAL A C 1
ATOM 2146 O O . VAL A 1 298 ? 8.234 0.357 -12.434 1.00 70.81 298 VAL A O 1
ATOM 2149 N N . LEU A 1 299 ? 7.667 -0.947 -14.174 1.00 75.88 299 LEU A N 1
ATOM 2150 C CA . LEU A 1 299 ? 6.600 -0.074 -14.662 1.00 75.88 299 LEU A CA 1
ATOM 2151 C C . LEU A 1 299 ? 5.491 0.104 -13.628 1.00 75.88 299 LEU A C 1
ATOM 2153 O O . LEU A 1 299 ? 5.117 1.234 -13.318 1.00 75.88 299 LEU A O 1
ATOM 2157 N N . TRP A 1 300 ? 4.994 -0.998 -13.066 1.00 79.06 300 TRP A N 1
ATOM 2158 C CA . TRP A 1 300 ? 3.924 -0.951 -12.073 1.00 79.06 300 TRP A CA 1
ATOM 2159 C C . TRP A 1 300 ? 4.364 -0.294 -10.768 1.00 79.06 300 TRP A C 1
ATOM 2161 O O . TRP A 1 300 ? 3.597 0.454 -10.169 1.00 79.06 300 TRP A O 1
ATOM 2171 N N . VAL A 1 301 ? 5.612 -0.520 -10.356 1.00 81.69 301 VAL A N 1
ATOM 2172 C CA . VAL A 1 301 ? 6.196 0.090 -9.156 1.00 81.69 301 VAL A CA 1
ATOM 2173 C C . VAL A 1 301 ? 6.327 1.597 -9.329 1.00 81.69 301 VAL A C 1
ATOM 2175 O O . VAL A 1 301 ? 5.906 2.353 -8.456 1.00 81.69 301 VAL A O 1
ATOM 2178 N N . VAL A 1 302 ? 6.866 2.042 -10.464 1.00 83.75 302 VAL A N 1
ATOM 2179 C CA . VAL A 1 302 ? 7.012 3.464 -10.781 1.00 83.75 302 VAL A CA 1
ATOM 2180 C C . VAL A 1 302 ? 5.643 4.136 -10.893 1.00 83.75 302 VAL A C 1
ATOM 2182 O O . VAL A 1 302 ? 5.425 5.173 -10.270 1.00 83.75 302 VAL A O 1
ATOM 2185 N N . ALA A 1 303 ? 4.703 3.542 -11.634 1.00 82.06 303 ALA A N 1
ATOM 2186 C CA . ALA A 1 303 ? 3.364 4.096 -11.812 1.00 82.06 303 ALA A CA 1
ATOM 2187 C C . ALA A 1 303 ? 2.574 4.129 -10.493 1.00 82.06 303 ALA A C 1
ATOM 2189 O O . ALA A 1 303 ? 1.997 5.158 -10.144 1.00 82.06 303 ALA A O 1
ATOM 2190 N N . GLY A 1 304 ? 2.584 3.031 -9.732 1.00 85.94 304 GLY A N 1
ATOM 2191 C CA . GLY A 1 304 ? 1.920 2.927 -8.435 1.00 85.94 304 GLY A CA 1
ATOM 2192 C C . GLY A 1 304 ? 2.532 3.854 -7.383 1.00 85.94 304 GLY A C 1
ATOM 2193 O O . GLY A 1 304 ? 1.800 4.510 -6.645 1.00 85.94 304 GLY A O 1
ATOM 2194 N N . GLY A 1 305 ? 3.862 3.972 -7.351 1.00 87.44 305 GLY A N 1
ATOM 2195 C CA . GLY A 1 305 ? 4.580 4.896 -6.473 1.00 87.44 305 GLY A CA 1
ATOM 2196 C C . GLY A 1 305 ? 4.299 6.361 -6.809 1.00 87.44 305 GLY A C 1
ATOM 2197 O O . GLY A 1 305 ? 3.968 7.139 -5.916 1.00 87.44 305 GLY A O 1
ATOM 2198 N N . ALA A 1 306 ? 4.347 6.731 -8.092 1.00 86.94 306 ALA A N 1
ATOM 2199 C CA . ALA A 1 306 ? 3.971 8.066 -8.552 1.00 86.94 306 ALA A CA 1
ATOM 2200 C C . ALA A 1 306 ? 2.516 8.396 -8.188 1.00 86.94 306 ALA A C 1
ATOM 2202 O O . ALA A 1 306 ? 2.247 9.463 -7.639 1.00 86.94 306 ALA A O 1
ATOM 2203 N N . LEU A 1 307 ? 1.587 7.462 -8.417 1.00 87.56 307 LEU A N 1
ATOM 2204 C CA . LEU A 1 307 ? 0.184 7.615 -8.041 1.00 87.56 307 LEU A CA 1
ATOM 2205 C C . LEU A 1 307 ? 0.024 7.832 -6.531 1.00 87.56 307 LEU A C 1
ATOM 2207 O O . LEU A 1 307 ? -0.673 8.759 -6.123 1.00 87.56 307 LEU A O 1
ATOM 2211 N N . ALA A 1 308 ? 0.695 7.027 -5.704 1.00 89.62 308 ALA A N 1
ATOM 2212 C CA . ALA A 1 308 ? 0.670 7.179 -4.252 1.00 89.62 308 ALA A CA 1
ATOM 2213 C C . ALA A 1 308 ? 1.197 8.556 -3.823 1.00 89.62 308 ALA A C 1
ATOM 2215 O O . ALA A 1 308 ? 0.556 9.231 -3.022 1.00 89.62 308 ALA A O 1
ATOM 2216 N N . VAL A 1 309 ? 2.309 9.028 -4.397 1.00 88.88 309 VAL A N 1
ATOM 2217 C CA . VAL A 1 309 ? 2.844 10.371 -4.117 1.00 88.88 309 VAL A CA 1
ATOM 2218 C C . VAL A 1 309 ? 1.840 11.456 -4.506 1.00 88.88 309 VAL A C 1
ATOM 2220 O O . VAL A 1 309 ? 1.563 12.340 -3.696 1.00 88.88 309 VAL A O 1
ATOM 2223 N N . LEU A 1 310 ? 1.241 11.379 -5.697 1.00 86.69 310 LEU A N 1
ATOM 2224 C CA . LEU A 1 310 ? 0.260 12.363 -6.164 1.00 86.69 310 LEU A CA 1
ATOM 2225 C C . LEU A 1 310 ? -1.000 12.388 -5.285 1.00 86.69 310 LEU A C 1
ATOM 2227 O O . LEU A 1 310 ? -1.473 13.465 -4.917 1.00 86.69 310 LEU A O 1
ATOM 2231 N N . VAL A 1 311 ? -1.521 11.221 -4.894 1.00 89.31 311 VAL A N 1
ATOM 2232 C CA . VAL A 1 311 ? -2.638 11.119 -3.940 1.00 89.31 311 VAL A CA 1
ATOM 2233 C C . VAL A 1 311 ? -2.229 11.667 -2.570 1.00 89.31 311 VAL A C 1
ATOM 2235 O O . VAL A 1 311 ? -3.012 12.370 -1.936 1.00 89.31 311 VAL A O 1
ATOM 2238 N N . GLY A 1 312 ? -0.998 11.412 -2.124 1.00 89.25 312 GLY A N 1
ATOM 2239 C CA . GLY A 1 312 ? -0.446 11.953 -0.883 1.00 89.25 312 GLY A CA 1
ATOM 2240 C C . GLY A 1 312 ? -0.365 13.479 -0.885 1.00 89.25 312 GLY A C 1
ATOM 2241 O O . GLY A 1 312 ? -0.769 14.108 0.090 1.00 89.25 312 GLY A O 1
ATOM 2242 N N . VAL A 1 313 ? 0.077 14.085 -1.991 1.00 85.62 313 VAL A N 1
ATOM 2243 C CA . VAL A 1 313 ? 0.071 15.546 -2.183 1.00 85.62 313 VAL A CA 1
ATOM 2244 C C . VAL A 1 313 ? -1.361 16.081 -2.143 1.00 85.62 313 VAL A C 1
ATOM 2246 O O . VAL A 1 313 ? -1.647 17.006 -1.383 1.00 85.62 313 VAL A O 1
ATOM 2249 N N . PHE A 1 314 ? -2.281 15.460 -2.888 1.00 86.25 314 PHE A N 1
ATOM 2250 C CA . PHE A 1 314 ? -3.693 15.848 -2.905 1.00 86.25 314 PHE A CA 1
ATOM 2251 C C . PHE A 1 314 ? -4.340 15.796 -1.516 1.00 86.25 314 PHE A C 1
ATOM 2253 O O . PHE A 1 314 ? -4.996 16.745 -1.091 1.00 86.25 314 PHE A O 1
ATOM 2260 N N . LEU A 1 315 ? -4.159 14.694 -0.789 1.00 88.56 315 LEU A N 1
ATOM 2261 C CA . LEU A 1 315 ? -4.722 14.541 0.547 1.00 88.56 315 LEU A CA 1
ATOM 2262 C C . LEU A 1 315 ? -4.008 15.438 1.557 1.00 88.56 315 LEU A C 1
ATOM 2264 O O . LEU A 1 315 ? -4.656 15.956 2.464 1.00 88.56 315 LEU A O 1
ATOM 2268 N N . GLY A 1 316 ? -2.705 15.666 1.392 1.00 84.19 316 GLY A N 1
ATOM 2269 C CA . GLY A 1 316 ? -1.910 16.598 2.188 1.00 84.19 316 GLY A CA 1
ATOM 2270 C C . GLY A 1 316 ? -2.420 18.041 2.123 1.00 84.19 316 GLY A C 1
ATOM 2271 O O . GLY A 1 316 ? -2.314 18.759 3.118 1.00 84.19 316 GLY A O 1
ATOM 2272 N N . ASP A 1 317 ? -3.040 18.441 1.006 1.00 78.19 317 ASP A N 1
ATOM 2273 C CA . ASP A 1 317 ? -3.655 19.765 0.831 1.00 78.19 317 ASP A CA 1
ATOM 2274 C C . ASP A 1 317 ? -4.920 19.977 1.674 1.00 78.19 317 ASP A C 1
ATOM 2276 O O . ASP A 1 317 ? -5.289 21.129 1.945 1.00 78.19 317 ASP A O 1
ATOM 2280 N N . VAL A 1 318 ? -5.574 18.891 2.101 1.00 82.00 318 VAL A N 1
ATOM 2281 C CA . VAL A 1 318 ? -6.788 18.946 2.921 1.00 82.00 318 VAL A CA 1
ATOM 2282 C C . VAL A 1 318 ? -6.449 19.553 4.280 1.00 82.00 318 VAL A C 1
ATOM 2284 O O . VAL A 1 318 ? -5.620 19.034 5.033 1.00 82.00 318 VAL A O 1
ATOM 2287 N N . ALA A 1 319 ? -7.103 20.669 4.598 1.00 73.38 319 ALA A N 1
ATOM 2288 C CA . ALA A 1 319 ? -6.919 21.378 5.854 1.00 73.38 319 ALA A CA 1
ATOM 2289 C C . ALA A 1 319 ? -7.540 20.585 7.011 1.00 73.38 319 ALA A C 1
ATOM 2291 O O . ALA A 1 319 ? -8.743 20.643 7.248 1.00 73.38 319 ALA A O 1
ATOM 2292 N N . VAL A 1 320 ? -6.702 19.834 7.724 1.00 75.38 320 VAL A N 1
ATOM 2293 C CA . VAL A 1 320 ? -7.113 19.069 8.910 1.00 75.38 320 VAL A CA 1
ATOM 2294 C C . VAL A 1 320 ? -6.777 19.797 10.211 1.00 75.38 320 VAL A C 1
ATOM 2296 O O . VAL A 1 320 ? -7.490 19.665 11.203 1.00 75.38 320 VAL A O 1
ATOM 2299 N N . TYR A 1 321 ? -5.676 20.549 10.232 1.00 71.69 321 TYR A N 1
ATOM 2300 C CA . TYR A 1 321 ? -5.206 21.212 11.443 1.00 71.69 321 TYR A CA 1
ATOM 2301 C C . TYR A 1 321 ? -5.684 22.661 11.492 1.00 71.69 321 TYR A C 1
ATOM 2303 O O . TYR A 1 321 ? -5.601 23.381 10.498 1.00 71.69 321 TYR A O 1
ATOM 2311 N N . GLN A 1 322 ? -6.118 23.088 12.674 1.00 67.38 322 GLN A N 1
ATOM 2312 C CA . GLN A 1 322 ? -6.418 24.479 12.995 1.00 67.38 322 GLN A CA 1
ATOM 2313 C C . GLN A 1 322 ? -5.386 25.014 13.999 1.00 67.38 322 GLN A C 1
ATOM 2315 O O . GLN A 1 322 ? -4.786 24.230 14.749 1.00 67.38 322 GLN A O 1
ATOM 2320 N N . ASP A 1 323 ? -5.131 26.320 13.961 1.00 64.12 323 ASP A N 1
ATOM 2321 C CA . ASP A 1 323 ? -4.353 27.037 14.971 1.00 64.12 323 ASP A CA 1
ATOM 2322 C C . ASP A 1 323 ? -5.204 27.345 16.218 1.00 64.12 323 ASP A C 1
ATOM 2324 O O . ASP A 1 323 ? -6.369 26.949 16.306 1.00 64.12 323 ASP A O 1
ATOM 2328 N N . ALA A 1 324 ? -4.607 28.011 17.212 1.00 61.03 324 ALA A N 1
ATOM 2329 C CA . ALA A 1 324 ? -5.278 28.359 18.469 1.00 61.03 324 ALA A CA 1
ATOM 2330 C C . ALA A 1 324 ? -6.481 29.306 18.279 1.00 61.03 324 ALA A C 1
ATOM 2332 O O . ALA A 1 324 ? -7.335 29.395 19.155 1.00 61.03 324 ALA A O 1
ATOM 2333 N N . GLU A 1 325 ? -6.562 29.978 17.131 1.00 64.19 325 GLU A N 1
ATOM 2334 C CA . GLU A 1 325 ? -7.607 30.933 16.765 1.00 64.19 325 GLU A CA 1
ATOM 2335 C C . GLU A 1 325 ? -8.623 30.306 15.789 1.00 64.19 325 GLU A C 1
ATOM 2337 O O . GLU A 1 325 ? -9.501 30.989 15.265 1.00 64.19 325 GLU A O 1
ATOM 2342 N N . GLY A 1 326 ? -8.515 28.997 15.529 1.00 64.00 326 GLY A N 1
ATOM 2343 C CA . GLY A 1 326 ? -9.414 28.250 14.652 1.00 64.00 326 GLY A CA 1
ATOM 2344 C C . GLY A 1 326 ? -9.126 28.404 13.155 1.00 64.00 326 GLY A C 1
ATOM 2345 O O . GLY A 1 326 ? -9.853 27.830 12.338 1.00 64.00 326 GLY A O 1
ATOM 2346 N N . ARG A 1 327 ? -8.070 29.122 12.752 1.00 63.22 327 ARG A N 1
ATOM 2347 C CA . ARG A 1 327 ? -7.701 29.255 11.337 1.00 63.22 327 ARG A CA 1
ATOM 2348 C C . ARG A 1 327 ? -7.038 27.972 10.858 1.00 63.22 327 ARG A C 1
ATOM 2350 O O . ARG A 1 327 ? -6.255 27.343 11.566 1.00 63.22 327 ARG A O 1
ATOM 2357 N N . ALA A 1 328 ? -7.329 27.576 9.624 1.00 65.12 328 ALA A N 1
ATOM 2358 C CA . ALA A 1 328 ? -6.684 26.421 9.015 1.00 65.12 328 ALA A CA 1
ATOM 2359 C C . ALA A 1 328 ? -5.168 26.651 8.906 1.00 65.12 328 ALA A C 1
ATOM 2361 O O . ALA A 1 328 ? -4.717 27.560 8.206 1.00 65.12 328 ALA A O 1
ATOM 2362 N N . LEU A 1 329 ? -4.377 25.794 9.552 1.00 62.50 329 LEU A N 1
ATOM 2363 C CA . LEU A 1 329 ? -2.928 25.820 9.413 1.00 62.50 329 LEU A CA 1
ATOM 2364 C C . LEU A 1 329 ? -2.571 25.432 7.983 1.00 62.50 329 LEU A C 1
ATOM 2366 O O . LEU A 1 329 ? -2.857 24.322 7.531 1.00 62.50 329 LEU A O 1
ATOM 2370 N N . VAL A 1 330 ? -1.918 26.350 7.277 1.00 57.28 330 VAL A N 1
ATOM 2371 C CA . VAL A 1 330 ? -1.377 26.092 5.947 1.00 57.28 330 VAL A CA 1
ATOM 2372 C C . VAL A 1 330 ? -0.148 25.184 6.089 1.00 57.28 330 VAL A C 1
ATOM 2374 O O . VAL A 1 330 ? 0.847 25.607 6.681 1.00 57.28 330 VAL A O 1
ATOM 2377 N N . PRO A 1 331 ? -0.163 23.941 5.573 1.00 57.81 331 PRO A N 1
ATOM 2378 C CA . PRO A 1 331 ? 0.988 23.052 5.694 1.00 57.81 331 PRO A CA 1
ATOM 2379 C C . PRO A 1 331 ? 2.217 23.613 4.958 1.00 57.81 331 PRO A C 1
ATOM 2381 O O . PRO A 1 331 ? 2.096 24.155 3.860 1.00 57.81 331 PRO A O 1
ATOM 2384 N N . ARG A 1 332 ? 3.430 23.420 5.504 1.00 52.72 332 ARG A N 1
ATOM 2385 C CA . ARG A 1 332 ? 4.698 23.790 4.828 1.00 52.72 332 ARG A CA 1
ATOM 2386 C C . ARG A 1 332 ? 4.908 23.097 3.475 1.00 52.72 332 ARG A C 1
ATOM 2388 O O . ARG A 1 332 ? 5.665 23.613 2.658 1.00 52.72 332 ARG A O 1
ATOM 2395 N N . SER A 1 333 ? 4.223 21.981 3.214 1.00 54.34 333 SER A N 1
ATOM 2396 C CA . SER A 1 333 ? 4.187 21.334 1.893 1.00 54.34 333 SER A CA 1
ATOM 2397 C C . SER A 1 333 ? 3.627 22.241 0.790 1.00 54.34 333 SER A C 1
ATOM 2399 O O . SER A 1 333 ? 3.812 21.932 -0.378 1.00 54.34 333 SER A O 1
ATOM 2401 N N . ARG A 1 334 ? 3.012 23.385 1.132 1.00 60.84 334 ARG A N 1
ATOM 2402 C CA . ARG A 1 334 ? 2.590 24.408 0.166 1.00 60.84 334 ARG A CA 1
ATOM 2403 C C . ARG A 1 334 ? 3.719 25.312 -0.339 1.00 60.84 334 ARG A C 1
ATOM 2405 O O . ARG A 1 334 ? 3.450 26.172 -1.173 1.00 60.84 334 ARG A O 1
ATOM 2412 N N . HIS A 1 335 ? 4.961 25.166 0.143 1.00 68.12 335 HIS A N 1
ATOM 2413 C CA . HIS A 1 335 ? 6.065 25.961 -0.396 1.00 68.12 335 HIS A CA 1
ATOM 2414 C C . HIS A 1 335 ? 6.325 25.555 -1.861 1.00 68.12 335 HIS A C 1
ATOM 2416 O O . HIS A 1 335 ? 6.618 24.381 -2.105 1.00 68.12 335 HIS A O 1
ATOM 2422 N N . PRO A 1 336 ? 6.280 26.488 -2.832 1.00 71.25 336 PRO A N 1
ATOM 2423 C CA . PRO A 1 336 ? 6.368 26.166 -4.259 1.00 71.25 336 PRO A CA 1
ATOM 2424 C C . PRO A 1 336 ? 7.592 25.322 -4.630 1.00 71.25 336 PRO A C 1
ATOM 2426 O O . PRO A 1 336 ? 7.483 24.404 -5.435 1.00 71.25 336 PRO A O 1
ATOM 2429 N N . ALA A 1 337 ? 8.736 25.574 -3.984 1.00 76.31 337 ALA A N 1
ATOM 2430 C CA . ALA A 1 337 ? 9.966 24.811 -4.207 1.00 76.31 337 ALA A CA 1
ATOM 2431 C C . ALA A 1 337 ? 9.863 23.328 -3.795 1.00 76.31 337 ALA A C 1
ATOM 2433 O O . ALA A 1 337 ? 10.477 22.475 -4.428 1.00 76.31 337 ALA A O 1
ATOM 2434 N N . VAL A 1 338 ? 9.088 23.006 -2.751 1.00 76.75 338 VAL A N 1
ATOM 2435 C CA . VAL A 1 338 ? 8.907 21.616 -2.299 1.00 76.75 338 VAL A CA 1
ATOM 2436 C C . VAL A 1 338 ? 8.047 20.856 -3.298 1.00 76.75 338 VAL A C 1
ATOM 2438 O O . VAL A 1 338 ? 8.427 19.769 -3.717 1.00 76.75 338 VAL A O 1
ATOM 2441 N N . LEU A 1 339 ? 6.924 21.447 -3.716 1.00 76.94 339 LEU A N 1
ATOM 2442 C CA . LEU A 1 339 ? 6.058 20.851 -4.733 1.00 76.94 339 LEU A CA 1
ATOM 2443 C C . LEU A 1 339 ? 6.825 20.641 -6.040 1.00 76.94 339 LEU A C 1
ATOM 2445 O O . LEU A 1 339 ? 6.805 19.541 -6.580 1.00 76.94 339 LEU A O 1
ATOM 2449 N N . TYR A 1 340 ? 7.589 21.650 -6.470 1.00 80.94 340 TYR A N 1
ATOM 2450 C CA . TYR A 1 340 ? 8.464 21.566 -7.639 1.00 80.94 340 TYR A CA 1
ATOM 2451 C C . TYR A 1 340 ? 9.438 20.387 -7.543 1.00 80.94 340 TYR A C 1
ATOM 2453 O O . TYR A 1 340 ? 9.554 19.598 -8.477 1.00 80.94 340 TYR A O 1
ATOM 2461 N N . GLY A 1 341 ? 10.100 20.222 -6.393 1.00 84.56 341 GLY A N 1
ATOM 2462 C CA . GLY A 1 341 ? 10.987 19.085 -6.158 1.00 84.56 341 GLY A CA 1
ATOM 2463 C C . GLY A 1 341 ? 10.259 17.740 -6.236 1.00 84.56 341 GLY A C 1
ATOM 2464 O O . GLY A 1 341 ? 10.780 16.801 -6.827 1.00 84.56 341 GLY A O 1
ATOM 2465 N N . VAL A 1 342 ? 9.043 17.646 -5.689 1.00 84.38 342 VAL A N 1
ATOM 2466 C CA . VAL A 1 342 ? 8.237 16.415 -5.738 1.00 84.38 342 VAL A CA 1
ATOM 2467 C C . VAL A 1 342 ? 7.877 16.034 -7.172 1.00 84.38 342 VAL A C 1
ATOM 2469 O O . VAL A 1 342 ? 8.013 14.873 -7.533 1.00 84.38 342 VAL A O 1
ATOM 2472 N N . GLU A 1 343 ? 7.460 16.975 -8.012 1.00 86.00 343 GLU A N 1
ATOM 2473 C CA . GLU A 1 343 ? 7.135 16.681 -9.417 1.00 86.00 343 GLU A CA 1
ATOM 2474 C C . GLU A 1 343 ? 8.350 16.365 -10.251 1.00 86.00 343 GLU A C 1
ATOM 2476 O O . GLU A 1 343 ? 8.282 15.457 -11.067 1.00 86.00 343 GLU A O 1
ATOM 2481 N N . LEU A 1 344 ? 9.474 17.038 -10.009 1.00 89.44 344 LEU A N 1
ATOM 2482 C CA . LEU A 1 344 ? 10.733 16.674 -10.641 1.00 89.44 344 LEU A CA 1
ATOM 2483 C C . LEU A 1 344 ? 11.092 15.213 -10.335 1.00 89.44 344 LEU A C 1
ATOM 2485 O O . LEU A 1 344 ? 11.492 14.476 -11.231 1.00 89.44 344 LEU A O 1
ATOM 2489 N N . LEU A 1 345 ? 10.909 14.780 -9.082 1.00 89.44 345 LEU A N 1
ATOM 2490 C CA . LEU A 1 345 ? 11.141 13.395 -8.667 1.00 89.44 345 LEU A CA 1
ATOM 2491 C C . LEU A 1 345 ? 10.121 12.424 -9.273 1.00 89.44 345 LEU A C 1
ATOM 2493 O O . LEU A 1 345 ? 10.511 11.353 -9.737 1.00 89.44 345 LEU A O 1
ATOM 2497 N N . VAL A 1 346 ? 8.834 12.785 -9.292 1.00 90.19 346 VAL A N 1
ATOM 2498 C CA . VAL A 1 346 ? 7.775 11.975 -9.915 1.00 90.19 346 VAL A CA 1
ATOM 2499 C C . VAL A 1 346 ? 8.030 11.823 -11.411 1.00 90.19 346 VAL A C 1
ATOM 2501 O O . VAL A 1 346 ? 7.981 10.706 -11.914 1.00 90.19 346 VAL A O 1
ATOM 2504 N N . ASP A 1 347 ? 8.364 12.902 -12.115 1.00 92.19 347 ASP A N 1
ATOM 2505 C CA . ASP A 1 347 ? 8.682 12.864 -13.539 1.00 92.19 347 ASP A CA 1
ATOM 2506 C C . ASP A 1 347 ? 9.958 12.069 -13.790 1.00 92.19 347 ASP A C 1
ATOM 2508 O O . ASP A 1 347 ? 9.969 11.212 -14.664 1.00 92.19 347 ASP A O 1
ATOM 2512 N N . ALA A 1 348 ? 11.020 12.269 -13.006 1.00 92.88 348 ALA A N 1
ATOM 2513 C CA . ALA A 1 348 ? 12.243 11.484 -13.147 1.00 92.88 348 ALA A CA 1
ATOM 2514 C C . ALA A 1 348 ? 11.965 9.982 -12.978 1.00 92.88 348 ALA A C 1
ATOM 2516 O O . ALA A 1 348 ? 12.440 9.176 -13.782 1.00 92.88 348 ALA A O 1
ATOM 2517 N N . ALA A 1 349 ? 11.151 9.601 -11.988 1.00 91.31 349 ALA A N 1
ATOM 2518 C CA . ALA A 1 349 ? 10.732 8.220 -11.787 1.00 91.31 349 ALA A CA 1
ATOM 2519 C C . ALA A 1 349 ? 9.889 7.706 -12.964 1.00 91.31 349 ALA A C 1
ATOM 2521 O O . ALA A 1 349 ? 10.236 6.680 -13.547 1.00 91.31 349 ALA A O 1
ATOM 2522 N N . LEU A 1 350 ? 8.831 8.428 -13.354 1.00 92.69 350 LEU A N 1
ATOM 2523 C CA . LEU A 1 350 ? 7.939 8.068 -14.462 1.00 92.69 350 LEU A CA 1
ATOM 2524 C C . LEU A 1 350 ? 8.703 7.914 -15.776 1.00 92.69 350 LEU A C 1
ATOM 2526 O O . LEU A 1 350 ? 8.535 6.911 -16.462 1.00 92.69 350 LEU A O 1
ATOM 2530 N N . LEU A 1 351 ? 9.569 8.869 -16.110 1.00 94.81 351 LEU A N 1
ATOM 2531 C CA . LEU A 1 351 ? 10.368 8.860 -17.332 1.00 94.81 351 LEU A CA 1
ATOM 2532 C C . LEU A 1 351 ? 11.407 7.735 -17.327 1.00 94.81 351 LEU A C 1
ATOM 2534 O O . LEU A 1 351 ? 11.631 7.121 -18.371 1.00 94.81 351 LEU A O 1
ATOM 2538 N N . SER A 1 352 ? 11.989 7.419 -16.165 1.00 92.12 352 SER A N 1
ATOM 2539 C CA . SER A 1 352 ? 12.850 6.240 -16.003 1.00 92.12 352 SER A CA 1
ATOM 2540 C C . SER A 1 352 ? 12.068 4.948 -16.238 1.00 92.12 352 SER A C 1
ATOM 2542 O O . SER A 1 352 ? 12.518 4.069 -16.971 1.00 92.12 352 SER A O 1
ATOM 2544 N N . GLY A 1 353 ? 10.866 4.848 -15.663 1.00 90.12 353 GLY A N 1
ATOM 2545 C CA . GLY A 1 353 ? 9.958 3.725 -15.872 1.00 90.12 353 GLY A CA 1
ATOM 2546 C C . GLY A 1 353 ? 9.536 3.580 -17.332 1.00 90.12 353 GLY A C 1
ATOM 2547 O O . GLY A 1 353 ? 9.582 2.475 -17.857 1.00 90.12 353 GLY A O 1
ATOM 2548 N N . CYS A 1 354 ? 9.198 4.677 -18.015 1.00 92.69 354 CYS A N 1
ATOM 2549 C CA . CYS A 1 354 ? 8.837 4.676 -19.436 1.00 92.69 354 CYS A CA 1
ATOM 2550 C C . CYS A 1 354 ? 9.993 4.188 -20.314 1.00 92.69 354 CYS A C 1
ATOM 2552 O O . CYS A 1 354 ? 9.768 3.352 -21.188 1.00 92.69 354 CYS A O 1
ATOM 2554 N N . TRP A 1 355 ? 11.224 4.630 -20.031 1.00 93.06 355 TRP A N 1
ATOM 2555 C CA . TRP A 1 355 ? 12.412 4.189 -20.764 1.00 93.06 355 TRP A CA 1
ATOM 2556 C C . TRP A 1 355 ? 12.646 2.687 -20.606 1.00 93.06 355 TRP A C 1
ATOM 2558 O O . TRP A 1 355 ? 12.712 1.956 -21.592 1.00 93.06 355 TRP A O 1
ATOM 2568 N N . LEU A 1 356 ? 12.702 2.195 -19.366 1.00 90.19 356 LEU A N 1
ATOM 2569 C CA . LEU A 1 356 ? 12.897 0.767 -19.088 1.00 90.19 356 LEU A CA 1
ATOM 2570 C C . LEU A 1 356 ? 11.715 -0.078 -19.593 1.00 90.19 356 LEU A C 1
ATOM 2572 O O . LEU A 1 356 ? 11.896 -1.174 -20.126 1.00 90.19 356 LEU A O 1
ATOM 2576 N N . GLY A 1 357 ? 10.504 0.459 -19.488 1.00 88.19 357 GLY A N 1
ATOM 2577 C CA . GLY A 1 357 ? 9.284 -0.147 -19.995 1.00 88.19 357 GLY A CA 1
ATOM 2578 C C . GLY A 1 357 ? 9.252 -0.274 -21.508 1.00 88.19 357 GLY A C 1
ATOM 2579 O O . GLY A 1 357 ? 8.781 -1.286 -22.016 1.00 88.19 357 GLY A O 1
ATOM 2580 N N . ALA A 1 358 ? 9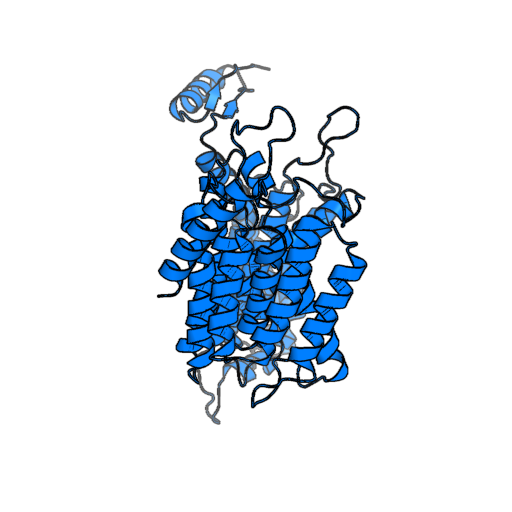.807 0.689 -22.244 1.00 91.50 358 ALA A N 1
ATOM 2581 C CA . ALA A 1 358 ? 9.913 0.601 -23.694 1.00 91.50 358 ALA A CA 1
ATOM 2582 C C . ALA A 1 358 ? 10.779 -0.593 -24.132 1.00 91.50 358 ALA A C 1
ATOM 2584 O O . ALA A 1 358 ? 10.422 -1.301 -25.077 1.00 91.50 358 ALA A O 1
ATOM 2585 N N . TYR A 1 359 ? 11.864 -0.886 -23.403 1.00 90.56 359 TYR A N 1
ATOM 2586 C CA . TYR A 1 359 ? 12.644 -2.112 -23.605 1.00 90.56 359 TYR A CA 1
ATOM 2587 C C . TYR A 1 359 ? 11.839 -3.362 -23.262 1.00 90.56 359 TYR A C 1
ATOM 2589 O O . TYR A 1 359 ? 11.861 -4.321 -24.032 1.00 90.56 359 TYR A O 1
ATOM 2597 N N . ALA A 1 360 ? 11.104 -3.354 -22.148 1.00 85.62 360 ALA A N 1
ATOM 2598 C CA . ALA A 1 360 ? 10.264 -4.482 -21.757 1.00 85.62 360 ALA A CA 1
ATOM 2599 C C . ALA A 1 360 ? 9.178 -4.787 -22.801 1.00 85.62 360 ALA A C 1
ATOM 2601 O O . ALA A 1 360 ? 8.999 -5.944 -23.166 1.00 85.62 360 ALA A O 1
ATOM 2602 N N . VAL A 1 361 ? 8.516 -3.763 -23.343 1.00 86.94 361 VAL A N 1
ATOM 2603 C CA . VAL A 1 361 ? 7.527 -3.908 -24.422 1.00 86.94 361 VAL A CA 1
ATOM 2604 C C . VAL A 1 361 ? 8.188 -4.425 -25.700 1.00 86.94 361 VAL A C 1
ATOM 2606 O O . VAL A 1 361 ? 7.644 -5.305 -26.362 1.00 86.94 361 VAL A O 1
ATOM 2609 N N . ARG A 1 362 ? 9.378 -3.922 -26.053 1.00 90.00 362 ARG A N 1
ATOM 2610 C CA . ARG A 1 362 ? 10.054 -4.301 -27.301 1.00 90.00 362 ARG A CA 1
ATOM 2611 C C . ARG A 1 362 ? 10.670 -5.702 -27.268 1.00 90.00 362 ARG A C 1
ATOM 2613 O O . ARG A 1 362 ? 10.616 -6.404 -28.274 1.00 90.00 362 ARG A O 1
ATOM 2620 N N . PHE A 1 363 ? 11.305 -6.080 -26.162 1.00 87.38 363 PHE A N 1
ATOM 2621 C CA . PHE A 1 363 ? 12.166 -7.267 -26.073 1.00 87.38 363 PHE A CA 1
ATOM 2622 C C . PHE A 1 363 ? 11.687 -8.299 -25.049 1.00 87.38 363 PHE A C 1
ATOM 2624 O O . PHE A 1 363 ? 12.288 -9.364 -24.916 1.00 87.38 363 PHE A O 1
ATOM 2631 N N . GLY A 1 364 ? 10.597 -8.023 -24.331 1.00 79.25 364 GLY A N 1
ATOM 2632 C CA . GLY A 1 364 ? 10.077 -8.869 -23.257 1.00 79.25 364 GLY A CA 1
ATOM 2633 C C . GLY A 1 364 ? 9.524 -10.228 -23.686 1.00 79.25 364 GLY A C 1
ATOM 2634 O O . GLY A 1 364 ? 9.133 -10.991 -22.814 1.00 79.25 364 GLY A O 1
ATOM 2635 N N . GLY A 1 365 ? 9.510 -10.564 -24.974 1.00 80.94 365 GLY A N 1
ATOM 2636 C CA . GLY A 1 365 ? 9.187 -11.904 -25.486 1.00 80.94 365 GLY A CA 1
ATOM 2637 C C . GLY A 1 365 ? 10.201 -12.426 -26.506 1.00 80.94 365 GLY A C 1
ATOM 2638 O O . GLY A 1 365 ? 9.948 -13.429 -27.161 1.00 80.94 365 GLY A O 1
ATOM 2639 N N . VAL A 1 366 ? 11.330 -11.734 -26.672 1.00 84.88 366 VAL A N 1
ATOM 2640 C CA . VAL A 1 366 ? 12.299 -11.997 -27.742 1.00 84.88 366 VAL A CA 1
ATOM 2641 C C . VAL A 1 366 ? 13.469 -12.818 -27.196 1.00 84.88 366 VAL A C 1
ATOM 2643 O O . VAL A 1 366 ? 13.950 -12.555 -26.090 1.00 84.88 366 VAL A O 1
ATOM 2646 N N . GLN A 1 367 ? 13.928 -13.805 -27.967 1.00 87.19 367 GLN A N 1
ATOM 2647 C CA . GLN A 1 367 ? 15.131 -14.593 -27.681 1.00 87.19 367 GLN A CA 1
ATOM 2648 C C . GLN A 1 367 ? 16.299 -14.136 -28.559 1.00 87.19 367 GLN A C 1
ATOM 2650 O O . GLN A 1 367 ? 16.089 -13.681 -29.685 1.00 87.19 367 GLN A O 1
ATOM 2655 N N . LEU A 1 368 ? 17.518 -14.226 -28.029 1.00 84.81 368 LEU A N 1
ATOM 2656 C CA . LEU A 1 368 ? 18.733 -13.934 -28.787 1.00 84.81 368 LEU A CA 1
ATOM 2657 C C . LEU A 1 368 ? 19.103 -15.116 -29.695 1.00 84.81 368 LEU A C 1
ATOM 2659 O O . LEU A 1 368 ? 18.832 -16.260 -29.327 1.00 84.81 368 LEU A O 1
ATOM 2663 N N . PRO A 1 369 ? 19.772 -14.865 -30.837 1.00 82.56 369 PRO A N 1
ATOM 2664 C CA . PRO A 1 369 ? 20.257 -15.925 -31.725 1.00 82.56 369 PRO A CA 1
ATOM 2665 C C . PRO A 1 369 ? 21.207 -16.920 -31.042 1.00 82.56 369 PRO A C 1
ATOM 2667 O O . PRO A 1 369 ? 21.188 -18.101 -31.365 1.00 82.56 369 PRO A O 1
ATOM 2670 N N . GLU A 1 370 ? 22.003 -16.455 -30.076 1.00 81.62 370 GLU A N 1
ATOM 2671 C CA . GLU A 1 370 ? 22.953 -17.273 -29.301 1.00 81.62 370 GLU A CA 1
ATOM 2672 C C . GLU A 1 370 ? 22.294 -18.038 -28.135 1.00 81.62 370 GLU A C 1
ATOM 2674 O O . GLU A 1 370 ? 22.963 -18.744 -27.384 1.00 81.62 370 GLU A O 1
ATOM 2679 N N . GLY A 1 371 ? 20.970 -17.923 -27.986 1.00 81.38 371 GLY A N 1
ATOM 2680 C CA . GLY A 1 371 ? 20.210 -18.489 -26.879 1.00 81.38 371 GLY A CA 1
ATOM 2681 C C . GLY A 1 371 ? 20.034 -17.513 -25.711 1.00 81.38 371 GLY A C 1
ATOM 2682 O O . GLY A 1 371 ? 20.849 -16.632 -25.452 1.00 81.38 371 GLY A O 1
ATOM 2683 N N . GLY A 1 372 ? 18.919 -17.661 -24.992 1.00 81.88 372 GLY A N 1
ATOM 2684 C CA . GLY A 1 372 ? 18.575 -16.828 -23.838 1.00 81.88 372 GLY A CA 1
ATOM 2685 C C . GLY A 1 372 ? 17.690 -15.610 -24.160 1.00 81.88 372 GLY A C 1
ATOM 2686 O O . GLY A 1 372 ? 17.433 -15.279 -25.320 1.00 81.88 372 GLY A O 1
ATOM 2687 N N . PRO A 1 373 ? 17.139 -14.952 -23.126 1.00 83.12 373 PRO A N 1
ATOM 2688 C CA . PRO A 1 373 ? 16.230 -13.824 -23.300 1.00 83.12 373 PRO A CA 1
ATOM 2689 C C . PRO A 1 373 ? 16.957 -12.558 -23.777 1.00 83.12 373 PRO A C 1
ATOM 2691 O O . PRO A 1 373 ? 17.964 -12.160 -23.200 1.00 83.12 373 PRO A O 1
ATOM 2694 N N . ALA A 1 374 ? 16.384 -11.850 -24.753 1.00 85.56 374 ALA A N 1
ATOM 2695 C CA . ALA A 1 374 ? 16.960 -10.613 -25.287 1.00 85.56 374 ALA A CA 1
ATOM 2696 C C . ALA A 1 374 ? 16.890 -9.433 -24.312 1.00 85.56 374 ALA A C 1
ATOM 2698 O O . ALA A 1 374 ? 17.772 -8.577 -24.307 1.00 85.56 374 ALA A O 1
ATOM 2699 N N . LEU A 1 375 ? 15.852 -9.368 -23.473 1.00 85.56 375 LEU A N 1
ATOM 2700 C CA . LEU A 1 375 ? 15.646 -8.208 -22.609 1.00 85.56 375 LEU A CA 1
ATOM 2701 C C . LEU A 1 375 ? 16.821 -7.935 -21.646 1.00 85.56 375 LEU A C 1
ATOM 2703 O O . LEU A 1 375 ? 17.270 -6.794 -21.638 1.00 85.56 375 LEU A O 1
ATOM 2707 N N . PRO A 1 376 ? 17.341 -8.900 -20.855 1.00 84.94 376 PRO A N 1
ATOM 2708 C CA . PRO A 1 376 ? 18.481 -8.640 -19.973 1.00 84.94 376 PRO A CA 1
ATOM 2709 C C . PRO A 1 376 ? 19.698 -8.074 -20.705 1.00 84.94 376 PRO A C 1
ATOM 2711 O O . PRO A 1 376 ? 20.281 -7.107 -20.226 1.00 84.94 376 PRO A O 1
ATOM 2714 N N . PHE A 1 377 ? 20.012 -8.606 -21.891 1.00 87.00 377 PHE A N 1
ATOM 2715 C CA . PHE A 1 377 ? 21.107 -8.112 -22.724 1.00 87.00 377 PHE A CA 1
ATOM 2716 C C . PHE A 1 377 ? 20.914 -6.640 -23.104 1.00 87.00 377 PHE A C 1
ATOM 2718 O O . PHE A 1 377 ? 21.788 -5.820 -22.837 1.00 87.00 377 PHE A O 1
ATOM 2725 N N . TYR A 1 378 ? 19.754 -6.272 -23.661 1.00 89.44 378 TYR A N 1
ATOM 2726 C CA . TYR A 1 378 ? 19.492 -4.882 -24.050 1.00 89.44 378 TYR A CA 1
ATOM 2727 C C . TYR A 1 378 ? 19.360 -3.941 -22.844 1.00 89.44 378 TYR A C 1
ATOM 2729 O O . TYR A 1 378 ? 19.712 -2.765 -22.938 1.00 89.44 378 TYR A O 1
ATOM 2737 N N . LEU A 1 379 ? 18.904 -4.436 -21.690 1.00 87.88 379 LEU A N 1
ATOM 2738 C CA . LEU A 1 379 ? 18.898 -3.641 -20.465 1.00 87.88 379 LEU A CA 1
ATOM 2739 C C . LEU A 1 379 ? 20.323 -3.249 -20.049 1.00 87.88 379 LEU A C 1
ATOM 2741 O O . LEU A 1 379 ? 20.574 -2.070 -19.803 1.00 87.88 379 LEU A O 1
ATOM 2745 N N . SER A 1 380 ? 21.258 -4.204 -20.026 1.00 86.19 380 SER A N 1
ATOM 2746 C CA . SER A 1 380 ? 22.657 -3.941 -19.672 1.00 86.19 380 SER A CA 1
ATOM 2747 C C . SER A 1 380 ? 23.434 -3.197 -20.756 1.00 86.19 380 SER A C 1
ATOM 2749 O O . SER A 1 380 ? 24.215 -2.307 -20.432 1.00 86.19 380 SER A O 1
ATOM 2751 N N . ALA A 1 381 ? 23.225 -3.543 -22.027 1.00 87.12 381 ALA A N 1
ATOM 2752 C CA . ALA A 1 381 ? 24.014 -3.023 -23.142 1.00 87.12 381 ALA A CA 1
ATOM 2753 C C . ALA A 1 381 ? 23.616 -1.598 -23.544 1.00 87.12 381 ALA A C 1
ATOM 2755 O O . ALA A 1 381 ? 24.464 -0.844 -24.013 1.00 87.12 381 ALA A O 1
ATOM 2756 N N . SER A 1 382 ? 22.342 -1.219 -23.380 1.00 89.75 382 SER A N 1
ATOM 2757 C CA . SER A 1 382 ? 21.857 0.092 -23.825 1.00 89.75 382 SER A CA 1
ATOM 2758 C C . SER A 1 382 ? 20.931 0.793 -22.836 1.00 89.75 382 SER A C 1
ATOM 2760 O O . SER A 1 382 ? 21.079 1.995 -22.638 1.00 89.75 382 SER A O 1
ATOM 2762 N N . ALA A 1 383 ? 19.992 0.105 -22.175 1.00 90.25 383 ALA A N 1
ATOM 2763 C CA . ALA A 1 383 ? 18.992 0.800 -21.359 1.00 90.25 383 ALA A CA 1
ATOM 2764 C C . ALA A 1 383 ? 19.591 1.488 -20.120 1.00 90.25 383 ALA A C 1
ATOM 2766 O O . ALA A 1 383 ? 19.335 2.676 -19.915 1.00 90.25 383 ALA A O 1
ATOM 2767 N N . TYR A 1 384 ? 20.377 0.773 -19.306 1.00 90.25 384 TYR A N 1
ATOM 2768 C CA . TYR A 1 384 ? 20.982 1.330 -18.089 1.00 90.25 384 TYR A CA 1
ATOM 2769 C C . TYR A 1 384 ? 22.067 2.374 -18.373 1.00 90.25 384 TYR A C 1
ATOM 2771 O O . TYR A 1 384 ? 21.999 3.437 -17.752 1.00 90.25 384 TYR A O 1
ATOM 2779 N N . PRO A 1 385 ? 23.009 2.161 -19.319 1.00 90.81 385 PRO A N 1
ATOM 2780 C CA . PRO A 1 385 ? 23.982 3.194 -19.681 1.00 90.81 385 PRO A CA 1
ATOM 2781 C C . PRO A 1 385 ? 23.316 4.469 -20.207 1.00 90.81 385 PRO A C 1
ATOM 2783 O O . PRO A 1 385 ? 23.801 5.571 -19.959 1.00 90.81 385 PRO A O 1
ATOM 2786 N N . ALA A 1 386 ? 22.177 4.328 -20.896 1.00 91.75 386 ALA A N 1
ATOM 2787 C CA . ALA A 1 386 ? 21.453 5.459 -21.453 1.00 91.75 386 ALA A CA 1
ATOM 2788 C C . ALA A 1 386 ? 20.625 6.256 -20.449 1.00 91.75 386 ALA A C 1
ATOM 2790 O O . ALA A 1 386 ? 20.356 7.441 -20.658 1.00 91.75 386 ALA A O 1
ATOM 2791 N N . LEU A 1 387 ? 20.204 5.609 -19.363 1.00 91.81 387 LEU A N 1
ATOM 2792 C CA . LEU A 1 387 ? 19.217 6.145 -18.437 1.00 91.81 387 LEU A CA 1
ATOM 2793 C C . LEU A 1 387 ? 19.566 7.555 -17.908 1.00 91.81 387 LEU A C 1
ATOM 2795 O O . LEU A 1 387 ? 18.680 8.413 -17.964 1.00 91.81 387 LEU A O 1
ATOM 2799 N N . PRO A 1 388 ? 20.808 7.860 -17.464 1.00 93.75 388 PRO A N 1
ATOM 2800 C CA . PRO A 1 388 ? 21.128 9.176 -16.913 1.00 93.75 388 PRO A CA 1
ATOM 2801 C C . PRO A 1 388 ? 20.934 10.314 -17.919 1.00 93.75 388 PRO A C 1
ATOM 2803 O O . PRO A 1 388 ? 20.323 11.329 -17.583 1.00 93.75 388 PRO A O 1
ATOM 2806 N N . TYR A 1 389 ? 21.404 10.149 -19.160 1.00 94.00 389 TYR A N 1
ATOM 2807 C CA . TYR A 1 389 ? 21.275 11.202 -20.167 1.00 94.00 389 TYR A CA 1
ATOM 2808 C C . TYR A 1 389 ? 19.876 11.231 -20.796 1.00 94.00 389 TYR A C 1
ATOM 2810 O O . TYR A 1 389 ? 19.384 12.311 -21.103 1.00 94.00 389 TYR A O 1
ATOM 2818 N N . VAL A 1 390 ? 19.186 10.090 -20.930 1.00 95.06 390 VAL A N 1
ATOM 2819 C CA . VAL A 1 390 ? 17.791 10.044 -21.407 1.00 95.06 390 VAL A CA 1
ATOM 2820 C C . VAL A 1 390 ? 16.877 10.813 -20.460 1.00 95.06 390 VAL A C 1
ATOM 2822 O O . VAL A 1 390 ? 16.121 11.685 -20.891 1.00 95.06 390 VAL A O 1
ATOM 2825 N N . VAL A 1 391 ? 16.958 10.520 -19.161 1.00 95.94 391 VAL A N 1
ATOM 2826 C CA . VAL A 1 391 ? 16.168 11.225 -18.146 1.00 95.94 391 VAL A CA 1
ATOM 2827 C C . VAL A 1 391 ? 16.623 12.680 -18.054 1.00 95.94 391 VAL A C 1
ATOM 2829 O O . VAL A 1 391 ? 15.780 13.574 -18.061 1.00 95.94 391 VAL A O 1
ATOM 2832 N N . GLY A 1 392 ? 17.936 12.935 -18.065 1.00 96.44 392 GLY A N 1
ATOM 2833 C CA . GLY A 1 392 ? 18.504 14.282 -18.047 1.00 96.44 392 GLY A CA 1
ATOM 2834 C C . GLY A 1 392 ? 17.992 15.170 -19.183 1.00 96.44 392 GLY A C 1
ATOM 2835 O O . GLY A 1 392 ? 17.505 16.268 -18.921 1.00 96.44 392 GLY A O 1
ATOM 2836 N N . PHE A 1 393 ? 18.019 14.694 -20.432 1.00 97.69 393 PHE A N 1
ATOM 2837 C CA . PHE A 1 393 ? 17.519 15.448 -21.586 1.00 97.69 393 PHE A CA 1
ATOM 2838 C C . PHE A 1 393 ? 16.017 15.689 -21.527 1.00 97.69 393 PHE A C 1
ATOM 2840 O O . PHE A 1 393 ? 15.571 16.790 -21.845 1.00 97.69 393 PHE A O 1
ATOM 2847 N N . LYS A 1 394 ? 15.226 14.704 -21.093 1.00 97.56 394 LYS A N 1
ATOM 2848 C CA . LYS A 1 394 ? 13.777 14.888 -20.947 1.00 97.56 394 LYS A CA 1
ATOM 2849 C C . LYS A 1 394 ? 13.446 15.916 -19.874 1.00 97.56 394 LYS A C 1
ATOM 2851 O O . LYS A 1 394 ? 12.672 16.828 -20.140 1.00 97.56 394 LYS A O 1
ATOM 2856 N N . ILE A 1 395 ? 14.071 15.822 -18.703 1.00 95.88 395 ILE A N 1
ATOM 2857 C CA . ILE A 1 395 ? 13.893 16.795 -17.621 1.00 95.88 395 ILE A CA 1
ATOM 2858 C C . ILE A 1 395 ? 14.347 18.191 -18.069 1.00 95.88 395 ILE A C 1
ATOM 2860 O O . ILE A 1 395 ? 13.605 19.158 -17.902 1.00 95.88 395 ILE A O 1
ATOM 2864 N N . ALA A 1 396 ? 15.516 18.307 -18.707 1.00 95.75 396 ALA A N 1
ATOM 2865 C CA . ALA A 1 396 ? 16.015 19.574 -19.236 1.00 95.75 396 ALA A CA 1
ATOM 2866 C C . ALA A 1 396 ? 15.069 20.178 -20.284 1.00 95.75 396 ALA A C 1
ATOM 2868 O O . ALA A 1 396 ? 14.811 21.380 -20.258 1.00 95.75 396 ALA A O 1
ATOM 2869 N N . ALA A 1 397 ? 14.496 19.360 -21.170 1.00 96.25 397 ALA A N 1
ATOM 2870 C CA . ALA A 1 397 ? 13.508 19.824 -22.134 1.00 96.25 397 ALA A CA 1
ATOM 2871 C C . ALA A 1 397 ? 12.212 20.276 -21.444 1.00 96.25 397 ALA A C 1
ATOM 2873 O O . ALA A 1 397 ? 11.710 21.356 -21.742 1.00 96.25 397 ALA A O 1
ATOM 2874 N N . LEU A 1 398 ? 11.691 19.521 -20.473 1.00 93.31 398 LEU A N 1
ATOM 2875 C CA . LEU A 1 398 ? 10.509 19.935 -19.706 1.00 93.31 398 LEU A CA 1
ATOM 2876 C C . LEU A 1 398 ? 10.744 21.281 -18.985 1.00 93.31 398 LEU A C 1
ATOM 2878 O O . LEU A 1 398 ? 9.860 22.143 -18.960 1.00 93.31 398 LEU A O 1
ATOM 2882 N N . LEU A 1 399 ? 11.957 21.507 -18.471 1.00 91.38 399 LEU A N 1
ATOM 2883 C CA . LEU A 1 399 ? 12.378 22.785 -17.889 1.00 91.38 399 LEU A CA 1
ATOM 2884 C C . LEU A 1 399 ? 12.466 23.910 -18.926 1.00 91.38 399 LEU A C 1
ATOM 2886 O O . LEU A 1 399 ? 11.938 24.998 -18.687 1.00 91.38 399 LEU A O 1
ATOM 2890 N N . LEU A 1 400 ? 13.075 23.650 -20.086 1.00 93.31 400 LEU A N 1
ATOM 2891 C CA . LEU A 1 400 ? 13.227 24.615 -21.180 1.00 93.31 400 LEU A CA 1
ATOM 2892 C C . LEU A 1 400 ? 11.870 25.107 -21.701 1.00 93.31 400 LEU A C 1
ATOM 2894 O O . LEU A 1 400 ? 11.673 26.304 -21.911 1.00 93.31 400 LEU A O 1
ATOM 2898 N N . PHE A 1 401 ? 10.909 24.193 -21.838 1.00 91.81 401 PHE A N 1
ATOM 2899 C CA . PHE A 1 401 ? 9.529 24.506 -22.218 1.00 91.81 401 PHE A CA 1
ATOM 2900 C C . PHE A 1 401 ? 8.701 25.081 -21.058 1.00 91.81 401 PHE A C 1
ATOM 2902 O O . PHE A 1 401 ? 7.527 25.409 -21.229 1.00 91.81 401 PHE A O 1
ATOM 2909 N N . ARG A 1 402 ? 9.328 25.285 -19.891 1.00 88.44 402 ARG A N 1
ATOM 2910 C CA . ARG A 1 402 ? 8.755 25.899 -18.692 1.00 88.44 402 ARG A CA 1
ATOM 2911 C C . ARG A 1 402 ? 7.498 25.172 -18.201 1.00 88.44 402 ARG A C 1
ATOM 2913 O O . ARG A 1 402 ? 6.523 25.826 -17.832 1.00 88.44 402 ARG A O 1
ATOM 2920 N N . LEU A 1 403 ? 7.543 23.839 -18.176 1.00 86.44 403 LEU A N 1
ATOM 2921 C CA . LEU A 1 403 ? 6.446 22.970 -17.722 1.00 86.44 403 LEU A CA 1
ATOM 2922 C C . LEU A 1 403 ? 6.404 22.754 -16.199 1.00 86.44 403 LEU A C 1
ATOM 2924 O O . LEU A 1 403 ? 5.505 22.084 -15.705 1.00 86.44 403 LEU A O 1
ATOM 2928 N N . TYR A 1 404 ? 7.336 23.357 -15.458 1.00 82.00 404 TYR A N 1
ATOM 2929 C CA . TYR A 1 404 ? 7.399 23.331 -13.991 1.00 82.00 404 TYR A CA 1
ATOM 2930 C C . TYR A 1 404 ? 7.079 24.704 -13.364 1.00 82.00 404 TYR A C 1
ATOM 2932 O O . TYR A 1 404 ? 7.669 25.120 -12.363 1.00 82.00 404 TYR A O 1
ATOM 2940 N N . ARG A 1 405 ? 6.179 25.480 -13.982 1.00 65.75 405 ARG A N 1
ATOM 2941 C CA . ARG A 1 405 ? 5.681 26.732 -13.388 1.00 65.75 405 ARG A CA 1
ATOM 2942 C C . ARG A 1 405 ? 4.678 26.355 -12.304 1.00 65.75 405 ARG A C 1
ATOM 2944 O O . ARG A 1 405 ? 3.738 25.638 -12.604 1.00 65.75 405 ARG A O 1
ATOM 2951 N N . GLY A 1 406 ? 4.854 26.841 -11.075 1.00 56.50 406 GLY A N 1
ATOM 2952 C CA . GLY A 1 406 ? 4.123 26.429 -9.862 1.00 56.50 406 GLY A CA 1
ATOM 2953 C C . GLY A 1 406 ? 2.589 26.610 -9.810 1.00 56.50 406 GLY A C 1
ATOM 2954 O O . GLY A 1 406 ? 2.042 26.771 -8.721 1.00 56.50 406 GLY A O 1
ATOM 2955 N N . PHE A 1 407 ? 1.880 26.576 -10.940 1.00 53.44 407 PHE A N 1
ATOM 2956 C CA . PHE A 1 407 ? 0.424 26.568 -11.067 1.00 53.44 407 PHE A CA 1
ATOM 2957 C C . PHE A 1 407 ? -0.097 25.138 -11.280 1.00 53.44 407 PHE A C 1
ATOM 2959 O O . PHE A 1 407 ? -0.630 24.777 -12.320 1.00 53.44 407 PHE A O 1
ATOM 2966 N N . TRP A 1 408 ? -0.007 24.327 -10.230 1.00 56.84 408 TRP A N 1
ATOM 2967 C CA . TRP A 1 408 ? -0.430 22.916 -10.137 1.00 56.84 408 TRP A CA 1
ATOM 2968 C C . TRP A 1 408 ? -1.925 22.639 -10.317 1.00 56.84 408 TRP A C 1
ATOM 2970 O O . TRP A 1 408 ? -2.405 21.548 -10.008 1.00 56.84 408 TRP A O 1
ATOM 2980 N N . ARG A 1 409 ? -2.714 23.659 -10.655 1.00 56.66 409 ARG A N 1
ATOM 2981 C CA . ARG A 1 409 ? -4.168 23.611 -10.485 1.00 56.66 409 ARG A CA 1
ATOM 2982 C C . ARG A 1 409 ? -4.916 23.382 -11.789 1.00 56.66 409 ARG A C 1
ATOM 2984 O O . ARG A 1 409 ? -6.030 22.872 -11.722 1.00 56.66 409 ARG A O 1
ATOM 2991 N N . THR A 1 410 ? -4.316 23.682 -12.938 1.00 62.88 410 THR A N 1
ATOM 2992 C CA . THR A 1 410 ? -4.976 23.563 -14.240 1.00 62.88 410 THR A CA 1
ATOM 2993 C C . THR A 1 410 ? -3.971 23.200 -15.324 1.00 62.88 410 THR A C 1
ATOM 2995 O O . THR A 1 410 ? -3.044 23.956 -15.585 1.00 62.88 410 THR A O 1
ATOM 2998 N N . ILE A 1 411 ? -4.177 22.050 -15.971 1.00 74.50 411 ILE A N 1
ATOM 2999 C CA . ILE A 1 411 ? -3.537 21.740 -17.251 1.00 74.50 411 ILE A CA 1
ATOM 3000 C C . ILE A 1 411 ? -4.415 22.294 -18.377 1.00 74.50 411 ILE A C 1
ATOM 3002 O O . ILE A 1 411 ? -5.625 22.030 -18.423 1.00 74.50 411 ILE A O 1
ATOM 3006 N N . HIS A 1 412 ? -3.816 23.078 -19.264 1.00 80.81 412 HIS A N 1
ATOM 3007 C CA . HIS A 1 412 ? -4.444 23.598 -20.471 1.00 80.81 412 HIS A CA 1
ATOM 3008 C C . HIS A 1 412 ? -4.041 22.759 -21.687 1.00 80.81 412 HIS A C 1
ATOM 3010 O O . HIS A 1 412 ? -3.027 22.062 -21.686 1.00 80.81 412 HIS A O 1
ATOM 3016 N N . PHE A 1 413 ? -4.817 22.847 -22.769 1.00 84.12 413 PHE A N 1
ATOM 3017 C CA . PHE A 1 413 ? -4.476 22.164 -24.023 1.00 84.12 413 PHE A CA 1
ATOM 3018 C C . PHE A 1 413 ? -3.097 22.592 -24.560 1.00 84.12 413 PHE A C 1
ATOM 3020 O O . PHE A 1 413 ? -2.341 21.771 -25.078 1.00 84.12 413 PHE A O 1
ATOM 3027 N N . SER A 1 414 ? -2.723 23.860 -24.358 1.00 85.44 414 SER A N 1
ATOM 3028 C CA . SER A 1 414 ? -1.388 24.380 -24.668 1.00 85.44 414 SER A CA 1
ATOM 3029 C C . SER A 1 414 ? -0.268 23.652 -23.923 1.00 85.44 414 SER A C 1
ATOM 3031 O O . SER A 1 414 ? 0.808 23.468 -24.490 1.00 85.44 414 SER A O 1
ATOM 3033 N N . ASP A 1 415 ? -0.518 23.209 -22.689 1.00 87.19 415 ASP A N 1
ATOM 3034 C CA . ASP A 1 415 ? 0.476 22.509 -21.873 1.00 87.19 415 ASP A CA 1
ATOM 3035 C C . ASP A 1 415 ? 0.694 21.092 -22.399 1.00 87.19 415 ASP A C 1
ATOM 3037 O O . ASP A 1 415 ? 1.831 20.641 -22.496 1.00 87.19 415 ASP A O 1
ATOM 3041 N N . VAL A 1 416 ? -0.372 20.418 -22.844 1.00 90.38 416 VAL A N 1
ATOM 3042 C CA . VAL A 1 416 ? -0.280 19.106 -23.507 1.00 90.38 416 VAL A CA 1
ATOM 3043 C C . VAL A 1 416 ? 0.572 19.200 -24.777 1.00 90.38 416 VAL A C 1
ATOM 3045 O O . VAL A 1 416 ? 1.470 18.385 -24.990 1.00 90.38 416 VAL A O 1
ATOM 3048 N N . LEU A 1 417 ? 0.354 20.234 -25.597 1.00 92.56 417 LEU A N 1
ATOM 3049 C CA . LEU A 1 417 ? 1.182 20.479 -26.781 1.00 92.56 417 LEU A CA 1
ATOM 3050 C C . LEU A 1 417 ? 2.638 20.797 -26.414 1.00 92.56 417 LEU A C 1
ATOM 3052 O O . LEU A 1 417 ? 3.557 20.336 -27.092 1.00 92.56 417 LEU A O 1
ATOM 3056 N N . ALA A 1 418 ? 2.866 21.572 -25.353 1.00 92.19 418 ALA A N 1
ATOM 3057 C CA . ALA A 1 418 ? 4.205 21.891 -24.871 1.00 92.19 418 ALA A CA 1
ATOM 3058 C C . ALA A 1 418 ? 4.944 20.648 -24.347 1.00 92.19 418 ALA A C 1
ATOM 3060 O O . ALA A 1 418 ? 6.123 20.492 -24.656 1.00 92.19 418 ALA A O 1
ATOM 3061 N N . VAL A 1 419 ? 4.261 19.730 -23.650 1.00 93.19 419 VAL A N 1
ATOM 3062 C CA . VAL A 1 419 ? 4.812 18.420 -23.249 1.00 93.19 419 VAL A CA 1
ATOM 3063 C C . VAL A 1 419 ? 5.235 17.622 -24.480 1.00 93.19 419 VAL A C 1
ATOM 3065 O O . VAL A 1 419 ? 6.358 17.122 -24.529 1.00 93.19 419 VAL A O 1
ATOM 3068 N N . GLY A 1 420 ? 4.379 17.553 -25.505 1.00 95.31 420 GLY A N 1
ATOM 3069 C CA . GLY A 1 420 ? 4.703 16.879 -26.764 1.00 95.31 420 GLY A CA 1
ATOM 3070 C C . GLY A 1 420 ? 5.960 17.451 -27.426 1.00 95.31 420 GLY A C 1
ATOM 3071 O O . GLY A 1 420 ? 6.872 16.700 -27.770 1.00 95.31 420 GLY A O 1
ATOM 3072 N N . LYS A 1 421 ? 6.052 18.784 -27.539 1.00 96.06 421 LYS A N 1
ATOM 3073 C CA . LYS A 1 421 ? 7.230 19.473 -28.095 1.00 96.06 421 LYS A CA 1
ATOM 3074 C C . LYS A 1 421 ? 8.490 19.215 -27.266 1.00 96.06 421 LYS A C 1
ATOM 3076 O O . LYS A 1 421 ? 9.511 18.853 -27.839 1.00 96.06 421 LYS A O 1
ATOM 3081 N N . ALA A 1 422 ? 8.406 19.339 -25.942 1.00 96.50 422 ALA A N 1
ATOM 3082 C CA . ALA A 1 422 ? 9.528 19.101 -25.039 1.00 96.50 422 ALA A CA 1
ATOM 3083 C C . ALA A 1 422 ? 10.077 17.677 -25.180 1.00 96.50 422 ALA A C 1
ATOM 3085 O O . ALA A 1 422 ? 11.281 17.486 -25.348 1.00 96.50 422 ALA A O 1
ATOM 3086 N N . LEU A 1 423 ? 9.197 16.673 -25.178 1.00 97.25 423 LEU A N 1
ATOM 3087 C CA . LEU A 1 423 ? 9.609 15.281 -25.327 1.00 97.25 423 LEU A CA 1
ATOM 3088 C C . LEU A 1 423 ? 10.157 14.985 -26.725 1.00 97.25 423 LEU A C 1
ATOM 3090 O O . LEU A 1 423 ? 11.130 14.250 -26.826 1.00 97.25 423 LEU A O 1
ATOM 3094 N N . LEU A 1 424 ? 9.616 15.588 -27.791 1.00 97.12 424 LEU A N 1
ATOM 3095 C CA . LEU A 1 424 ? 10.204 15.478 -29.134 1.00 97.12 424 LEU A CA 1
ATOM 3096 C C . LEU A 1 424 ? 11.616 16.080 -29.190 1.00 97.12 424 LEU A C 1
ATOM 3098 O O . LEU A 1 424 ? 12.521 15.456 -29.743 1.00 97.12 424 LEU A O 1
ATOM 3102 N N . THR A 1 425 ? 11.832 17.255 -28.587 1.00 97.25 425 THR A N 1
ATOM 3103 C CA . THR A 1 425 ? 13.164 17.876 -28.487 1.00 97.25 425 THR A CA 1
ATOM 3104 C C . THR A 1 425 ? 14.135 16.983 -27.716 1.00 97.25 425 THR A C 1
ATOM 3106 O O . THR A 1 425 ? 15.253 16.755 -28.174 1.00 97.25 425 THR A O 1
ATOM 3109 N N . ALA A 1 426 ? 13.706 16.420 -26.583 1.00 97.12 426 ALA A N 1
ATOM 3110 C CA . ALA A 1 426 ? 14.515 15.475 -25.821 1.00 97.12 426 ALA A CA 1
ATOM 3111 C C . ALA A 1 426 ? 14.835 14.209 -26.629 1.00 97.12 426 ALA A C 1
ATOM 3113 O O . ALA A 1 426 ? 15.982 13.775 -26.656 1.00 97.12 426 ALA A O 1
ATOM 3114 N N . THR A 1 427 ? 13.854 13.642 -27.334 1.00 96.38 427 THR A N 1
ATOM 3115 C CA . THR A 1 427 ? 14.049 12.479 -28.206 1.00 96.38 427 THR A CA 1
ATOM 3116 C C . THR A 1 427 ? 15.056 12.763 -29.319 1.00 96.38 427 THR A C 1
ATOM 3118 O O . THR A 1 427 ? 15.905 11.915 -29.582 1.00 96.38 427 THR A O 1
ATOM 3121 N N . ALA A 1 428 ? 15.030 13.950 -29.931 1.00 95.94 428 ALA A N 1
ATOM 3122 C CA . ALA A 1 428 ? 16.023 14.341 -30.931 1.00 95.94 428 ALA A CA 1
ATOM 3123 C C . ALA A 1 428 ? 17.448 14.390 -30.346 1.00 95.94 428 ALA A C 1
ATOM 3125 O O . ALA A 1 428 ? 18.382 13.892 -30.974 1.00 95.94 428 ALA A O 1
ATOM 3126 N N . LEU A 1 429 ? 17.611 14.917 -29.126 1.00 95.06 429 LEU A N 1
ATOM 3127 C CA . LEU A 1 429 ? 18.896 14.911 -28.414 1.00 95.06 429 LEU A CA 1
ATOM 3128 C C . LEU A 1 429 ? 19.360 13.488 -28.078 1.00 95.06 429 LEU A C 1
ATOM 3130 O O . LEU A 1 429 ? 20.519 13.160 -28.303 1.00 95.06 429 LEU A O 1
ATOM 3134 N N . ILE A 1 430 ? 18.455 12.619 -27.616 1.00 94.00 430 ILE A N 1
ATOM 3135 C CA . ILE A 1 430 ? 18.749 11.203 -27.338 1.00 94.00 430 ILE A CA 1
ATOM 3136 C C . ILE A 1 430 ? 19.233 10.491 -28.607 1.00 94.00 430 ILE A C 1
ATOM 3138 O O . ILE A 1 430 ? 20.247 9.798 -28.573 1.00 94.00 430 ILE A O 1
ATOM 3142 N N . VAL A 1 431 ? 18.535 10.682 -29.732 1.00 93.00 431 VAL A N 1
ATOM 3143 C CA . VAL A 1 431 ? 18.910 10.136 -31.047 1.00 93.00 431 VAL A CA 1
ATOM 3144 C C . VAL A 1 431 ? 20.292 10.638 -31.462 1.00 93.00 431 VAL A C 1
ATOM 3146 O O . VAL A 1 431 ? 21.134 9.834 -31.860 1.00 93.00 431 VAL A O 1
ATOM 3149 N N . LEU A 1 432 ? 20.556 11.940 -31.335 1.00 92.56 432 LEU A N 1
ATOM 3150 C CA . LEU A 1 432 ? 21.851 12.533 -31.667 1.00 92.56 432 LEU A CA 1
ATOM 3151 C C . LEU A 1 432 ? 22.976 11.940 -30.809 1.00 92.56 432 LEU A C 1
ATOM 3153 O O . LEU A 1 432 ? 23.975 11.473 -31.348 1.00 92.56 432 LEU A O 1
ATOM 3157 N N . THR A 1 433 ? 22.802 11.887 -29.489 1.00 90.62 433 THR A N 1
ATOM 3158 C CA . THR A 1 433 ? 23.792 11.314 -28.567 1.00 90.62 433 THR A CA 1
ATOM 3159 C C . THR A 1 433 ? 24.038 9.831 -28.847 1.00 90.62 433 THR A C 1
ATOM 3161 O O . THR A 1 433 ? 25.193 9.424 -28.949 1.00 90.62 433 THR A O 1
ATOM 3164 N N . ALA A 1 434 ? 22.988 9.035 -29.068 1.00 87.44 434 ALA A N 1
ATOM 3165 C CA . ALA A 1 434 ? 23.122 7.625 -29.440 1.00 87.44 434 ALA A CA 1
ATOM 3166 C C . ALA A 1 434 ? 23.830 7.431 -30.798 1.00 87.44 434 ALA A C 1
ATOM 3168 O O . ALA A 1 434 ? 24.542 6.444 -30.993 1.00 87.44 434 ALA A O 1
ATOM 3169 N N . THR A 1 435 ? 23.672 8.382 -31.728 1.00 88.50 435 THR A N 1
ATOM 3170 C CA . THR A 1 435 ? 24.402 8.394 -33.008 1.00 88.50 435 THR A CA 1
ATOM 3171 C C . THR A 1 435 ? 25.889 8.659 -32.795 1.00 88.50 435 THR A C 1
ATOM 3173 O O . THR A 1 435 ? 26.721 7.977 -33.387 1.00 88.50 435 THR A O 1
ATOM 3176 N N . LEU A 1 436 ? 26.222 9.650 -31.963 1.00 88.81 436 LEU A N 1
ATOM 3177 C CA . LEU A 1 436 ? 27.595 10.112 -31.759 1.00 88.81 436 LEU A CA 1
ATOM 3178 C C . LEU A 1 436 ? 28.436 9.142 -30.924 1.00 88.81 436 LEU A C 1
ATOM 3180 O O . LEU A 1 436 ? 29.607 8.953 -31.236 1.00 88.81 436 LEU A O 1
ATOM 3184 N N . LEU A 1 437 ? 27.851 8.543 -29.883 1.00 84.62 437 LEU A N 1
ATOM 3185 C CA . LEU A 1 437 ? 28.576 7.659 -28.967 1.00 84.62 437 LEU A CA 1
ATOM 3186 C C . LEU A 1 437 ? 28.734 6.243 -29.528 1.00 84.62 437 LEU A C 1
ATOM 3188 O O . LEU A 1 437 ? 29.843 5.727 -29.568 1.00 84.62 437 LEU A O 1
ATOM 3192 N N . ASP A 1 438 ? 27.638 5.648 -30.008 1.00 77.88 438 ASP A N 1
ATOM 3193 C CA . ASP A 1 438 ? 27.589 4.213 -30.326 1.00 77.88 438 ASP A CA 1
ATOM 3194 C C . ASP A 1 438 ? 27.141 3.916 -31.763 1.00 77.88 438 ASP A C 1
ATOM 3196 O O . ASP A 1 438 ? 26.976 2.752 -32.126 1.00 77.88 438 ASP A O 1
ATOM 3200 N N . ARG A 1 439 ? 26.886 4.935 -32.599 1.00 82.94 439 ARG A N 1
ATOM 3201 C CA . ARG A 1 439 ? 26.343 4.768 -33.966 1.00 82.94 439 ARG A CA 1
ATOM 3202 C C . ARG A 1 439 ? 25.122 3.835 -34.023 1.00 82.94 439 ARG A C 1
ATOM 3204 O O . ARG A 1 439 ? 24.953 3.090 -34.984 1.00 82.94 439 ARG A O 1
ATOM 3211 N N . PHE A 1 440 ? 24.272 3.869 -32.993 1.00 78.12 440 PHE A N 1
ATOM 3212 C CA . PHE A 1 440 ? 23.129 2.961 -32.811 1.00 78.12 440 PHE A CA 1
ATOM 3213 C C . PHE A 1 440 ? 23.448 1.462 -32.648 1.00 78.12 440 PHE A C 1
ATOM 3215 O O . PHE A 1 440 ? 22.507 0.671 -32.670 1.00 78.12 440 PHE A O 1
ATOM 3222 N N . ALA A 1 441 ? 24.700 1.050 -32.419 1.00 72.25 441 ALA A N 1
ATOM 3223 C CA . ALA A 1 441 ? 25.092 -0.365 -32.372 1.00 72.25 441 ALA A CA 1
ATOM 3224 C C . ALA A 1 441 ? 24.212 -1.225 -31.439 1.00 72.25 441 ALA A C 1
ATOM 3226 O O . ALA A 1 441 ? 23.878 -2.353 -31.787 1.00 72.25 441 ALA A O 1
ATOM 3227 N N . ASN A 1 442 ? 23.751 -0.657 -30.316 1.00 72.44 442 ASN A N 1
ATOM 3228 C CA . ASN A 1 442 ? 22.878 -1.335 -29.350 1.00 72.44 442 ASN A CA 1
ATOM 3229 C C . ASN A 1 442 ? 21.514 -0.645 -29.132 1.00 72.44 442 ASN A C 1
ATOM 3231 O O . ASN A 1 442 ? 20.769 -1.020 -28.229 1.00 72.44 442 ASN A O 1
ATOM 3235 N N . TYR A 1 443 ? 21.150 0.355 -29.945 1.00 79.81 443 TYR A N 1
ATOM 3236 C CA . TYR A 1 443 ? 19.925 1.140 -29.743 1.00 79.81 443 TYR A CA 1
ATOM 3237 C C . TYR A 1 443 ? 18.840 0.775 -30.754 1.00 79.81 443 TYR A C 1
ATOM 3239 O O . TYR A 1 443 ? 18.981 0.949 -31.963 1.00 79.81 443 TYR A O 1
ATOM 3247 N N . SER A 1 444 ? 17.687 0.342 -30.248 1.00 86.31 444 SER A N 1
ATOM 3248 C CA . SER A 1 444 ? 16.513 0.077 -31.078 1.00 86.31 444 SER A CA 1
ATOM 3249 C C . SER A 1 444 ? 15.725 1.356 -31.354 1.00 86.31 444 SER A C 1
ATOM 3251 O O . SER A 1 444 ? 15.197 1.986 -30.438 1.00 86.31 444 SER A O 1
ATOM 3253 N N . ARG A 1 445 ? 15.543 1.691 -32.636 1.00 88.50 445 ARG A N 1
ATOM 3254 C CA . ARG A 1 445 ? 14.661 2.794 -33.070 1.00 88.50 445 ARG A CA 1
ATOM 3255 C C . ARG A 1 445 ? 13.223 2.616 -32.570 1.00 88.50 445 ARG A C 1
ATOM 3257 O O . ARG A 1 445 ? 12.567 3.590 -32.216 1.00 88.50 445 ARG A O 1
ATOM 3264 N N . GLY A 1 446 ? 12.755 1.367 -32.490 1.00 89.56 446 GLY A N 1
ATOM 3265 C CA . GLY A 1 446 ? 11.430 1.046 -31.960 1.00 89.56 446 GLY A CA 1
ATOM 3266 C C . GLY A 1 446 ? 11.286 1.389 -30.477 1.00 89.56 446 GLY A C 1
ATOM 3267 O O . GLY A 1 446 ? 10.238 1.878 -30.071 1.00 89.56 446 GLY A O 1
ATOM 3268 N N . VAL A 1 447 ? 12.346 1.210 -29.680 1.00 92.75 447 VAL A N 1
ATOM 3269 C CA . VAL A 1 447 ? 12.338 1.601 -28.260 1.00 92.75 447 VAL A CA 1
ATOM 3270 C C . VAL A 1 447 ? 12.171 3.107 -28.116 1.00 92.75 447 VAL A C 1
ATOM 3272 O O . VAL A 1 447 ? 11.389 3.536 -27.282 1.00 92.75 447 VAL A O 1
ATOM 3275 N N . ILE A 1 448 ? 12.839 3.905 -28.952 1.00 93.44 448 ILE A N 1
ATOM 3276 C CA . ILE A 1 448 ? 12.745 5.371 -28.903 1.00 93.44 448 ILE A CA 1
ATOM 3277 C C . ILE A 1 448 ? 11.307 5.844 -29.174 1.00 93.44 448 ILE A C 1
ATOM 3279 O O . ILE A 1 448 ? 10.802 6.719 -28.473 1.00 93.44 448 ILE A O 1
ATOM 3283 N N . ALA A 1 449 ? 10.625 5.239 -30.151 1.00 94.38 449 ALA A N 1
ATOM 3284 C CA . ALA A 1 449 ? 9.232 5.568 -30.456 1.00 94.38 449 ALA A CA 1
ATOM 3285 C C . ALA A 1 449 ? 8.272 5.160 -29.322 1.00 94.38 449 ALA A C 1
ATOM 3287 O O . ALA A 1 449 ? 7.410 5.947 -28.927 1.00 94.38 449 ALA A O 1
ATOM 3288 N N . ILE A 1 450 ? 8.440 3.950 -28.774 1.00 94.12 450 ILE A N 1
ATOM 3289 C CA . ILE A 1 450 ? 7.633 3.459 -27.647 1.00 94.12 450 ILE A CA 1
ATOM 3290 C C . ILE A 1 450 ? 7.860 4.339 -26.411 1.00 94.12 450 ILE A C 1
ATOM 3292 O O . ILE A 1 450 ? 6.902 4.751 -25.765 1.00 94.12 450 ILE A O 1
ATOM 3296 N N . ASP A 1 451 ? 9.113 4.668 -26.104 1.00 95.44 451 ASP A N 1
ATOM 3297 C CA . ASP A 1 451 ? 9.489 5.517 -24.977 1.00 95.44 451 ASP A CA 1
ATOM 3298 C C . ASP A 1 451 ? 8.879 6.918 -25.074 1.00 95.44 451 ASP A C 1
ATOM 3300 O O . ASP A 1 451 ? 8.359 7.421 -24.076 1.00 95.44 451 ASP A O 1
ATOM 3304 N N . TRP A 1 452 ? 8.899 7.537 -26.259 1.00 96.62 452 TRP A N 1
ATOM 3305 C CA . TRP A 1 452 ? 8.273 8.841 -26.469 1.00 96.62 452 TRP A CA 1
ATOM 3306 C C . TRP A 1 452 ? 6.771 8.791 -26.171 1.00 96.62 452 TRP A C 1
ATOM 3308 O O . TRP A 1 452 ? 6.270 9.624 -25.414 1.00 96.62 452 TRP A O 1
ATOM 3318 N N . LEU A 1 453 ? 6.068 7.778 -26.694 1.00 95.88 453 LEU A N 1
ATOM 3319 C CA . LEU A 1 453 ? 4.633 7.601 -26.470 1.00 95.88 453 LEU A CA 1
ATOM 3320 C C . LEU A 1 453 ? 4.316 7.368 -24.986 1.00 95.88 453 LEU A C 1
ATOM 3322 O O . LEU A 1 453 ? 3.450 8.041 -24.430 1.00 95.88 453 LEU A O 1
ATOM 3326 N N . LEU A 1 454 ? 5.034 6.447 -24.334 1.00 93.69 454 LEU A N 1
ATOM 3327 C CA . LEU A 1 454 ? 4.853 6.154 -22.911 1.00 93.69 454 LEU A CA 1
ATOM 3328 C C . LEU A 1 454 ? 5.144 7.385 -22.045 1.00 93.69 454 LEU A C 1
ATOM 3330 O O . LEU A 1 454 ? 4.345 7.720 -21.175 1.00 93.69 454 LEU A O 1
ATOM 3334 N N . SER A 1 455 ? 6.241 8.095 -22.323 1.00 95.88 455 SER A N 1
ATOM 3335 C CA . SER A 1 455 ? 6.633 9.306 -21.592 1.00 95.88 455 SER A CA 1
ATOM 3336 C C . SER A 1 455 ? 5.597 10.416 -21.744 1.00 95.88 455 SER A C 1
ATOM 3338 O O . SER A 1 455 ? 5.244 11.067 -20.762 1.00 95.88 455 SER A O 1
ATOM 3340 N N . PHE A 1 456 ? 5.081 10.617 -22.959 1.00 95.75 456 PHE A N 1
ATOM 3341 C CA . PHE A 1 456 ? 4.049 11.612 -23.235 1.00 95.75 456 PHE A CA 1
ATOM 3342 C C . PHE A 1 456 ? 2.778 11.315 -22.444 1.00 95.75 456 PHE A C 1
ATOM 3344 O O . PHE A 1 456 ? 2.293 12.177 -21.708 1.00 95.75 456 PHE A O 1
ATOM 3351 N N . LEU A 1 457 ? 2.279 10.080 -22.530 1.00 93.56 457 LEU A N 1
ATOM 3352 C CA . LEU A 1 457 ? 1.087 9.659 -21.799 1.00 93.56 457 LEU A CA 1
ATOM 3353 C C . LEU A 1 457 ? 1.288 9.764 -20.283 1.00 93.56 457 LEU A C 1
ATOM 3355 O O . LEU A 1 457 ? 0.407 10.274 -19.595 1.00 93.56 457 LEU A O 1
ATOM 3359 N N . ALA A 1 458 ? 2.445 9.347 -19.763 1.00 91.69 458 ALA A N 1
ATOM 3360 C CA . ALA A 1 458 ? 2.743 9.381 -18.334 1.00 91.69 458 ALA A CA 1
ATOM 3361 C C . ALA A 1 458 ? 2.798 10.810 -17.773 1.00 91.69 458 ALA A C 1
ATOM 3363 O O . ALA A 1 458 ? 2.193 11.075 -16.734 1.00 91.69 458 ALA A O 1
ATOM 3364 N N . VAL A 1 459 ? 3.470 11.740 -18.461 1.00 91.81 459 VAL A N 1
ATOM 3365 C CA . VAL A 1 459 ? 3.560 13.147 -18.029 1.00 91.81 459 VAL A CA 1
ATOM 3366 C C . VAL A 1 459 ? 2.203 13.840 -18.149 1.00 91.81 459 VAL A C 1
ATOM 3368 O O . VAL A 1 459 ? 1.770 14.517 -17.221 1.00 91.81 459 VAL A O 1
ATOM 3371 N N . VAL A 1 460 ? 1.470 13.646 -19.250 1.00 90.81 460 VAL A N 1
ATOM 3372 C CA . VAL A 1 460 ? 0.126 14.234 -19.392 1.00 90.81 460 VAL A CA 1
ATOM 3373 C C . VAL A 1 460 ? -0.827 13.683 -18.328 1.00 90.81 460 VAL A C 1
ATOM 3375 O O . VAL A 1 460 ? -1.584 14.452 -17.727 1.00 90.81 460 VAL A O 1
ATOM 3378 N N . ALA A 1 461 ? -0.771 12.377 -18.051 1.00 88.94 461 ALA A N 1
ATOM 3379 C CA . ALA A 1 461 ? -1.568 11.752 -17.004 1.00 88.94 461 ALA A CA 1
ATOM 3380 C C . ALA A 1 461 ? -1.210 12.302 -15.618 1.00 88.94 461 ALA A C 1
ATOM 3382 O O . ALA A 1 461 ? -2.117 12.697 -14.888 1.00 88.94 461 ALA A O 1
ATOM 3383 N N . SER A 1 462 ? 0.079 12.402 -15.268 1.00 87.50 462 SER A N 1
ATOM 3384 C CA . SER A 1 462 ? 0.515 12.914 -13.960 1.00 87.50 462 SER A CA 1
ATOM 3385 C C . SER A 1 462 ? 0.057 14.358 -13.728 1.00 87.50 462 SER A C 1
ATOM 3387 O O . SER A 1 462 ? -0.469 14.678 -12.661 1.00 87.50 462 SER A O 1
ATOM 3389 N N . ARG A 1 463 ? 0.153 15.210 -14.757 1.00 84.19 463 ARG A N 1
ATOM 3390 C CA . ARG A 1 463 ? -0.278 16.618 -14.726 1.00 84.19 463 ARG A CA 1
ATOM 3391 C C . ARG A 1 463 ? -1.799 16.779 -14.668 1.00 84.19 463 ARG A C 1
ATOM 3393 O O . ARG A 1 463 ? -2.306 17.680 -14.004 1.00 84.19 463 ARG A O 1
ATOM 3400 N N . SER A 1 464 ? -2.539 15.892 -15.330 1.00 83.69 464 SER A N 1
ATOM 3401 C CA . SER A 1 464 ? -4.009 15.910 -15.331 1.00 83.69 464 SER A CA 1
ATOM 3402 C C . SER A 1 464 ? -4.613 15.273 -14.074 1.00 83.69 464 SER A C 1
ATOM 3404 O O . SER A 1 464 ? -5.766 15.548 -13.735 1.00 83.69 464 SER A O 1
ATOM 3406 N N . PHE A 1 465 ? -3.845 14.440 -13.365 1.00 85.81 465 PHE A N 1
ATOM 3407 C CA . PHE A 1 465 ? -4.339 13.590 -12.286 1.00 85.81 465 PHE A CA 1
ATOM 3408 C C . PHE A 1 465 ? -4.962 14.376 -11.131 1.00 85.81 465 PHE A C 1
ATOM 3410 O O . PHE A 1 465 ? -6.072 14.065 -10.709 1.00 85.81 465 PHE A O 1
ATOM 3417 N N . LEU A 1 466 ? -4.293 15.422 -10.633 1.00 80.69 466 LEU A N 1
ATOM 3418 C CA . LEU A 1 466 ? -4.799 16.195 -9.490 1.00 80.69 466 LEU A CA 1
ATOM 3419 C C . LEU A 1 466 ? -6.116 16.911 -9.808 1.00 80.69 466 LEU A C 1
ATOM 3421 O O . LEU A 1 466 ? -6.999 16.988 -8.951 1.00 80.69 466 LEU A O 1
ATOM 3425 N N . ARG A 1 467 ? -6.264 17.413 -11.040 1.00 82.06 467 ARG A N 1
ATOM 3426 C CA . ARG A 1 467 ? -7.518 18.004 -11.523 1.00 82.06 467 ARG A CA 1
ATOM 3427 C C . ARG A 1 467 ? -8.613 16.945 -11.587 1.00 82.06 467 ARG A C 1
ATOM 3429 O O . ARG A 1 467 ? -9.663 17.124 -10.981 1.00 82.06 467 ARG A O 1
ATOM 3436 N N . PHE A 1 468 ? -8.335 15.825 -12.251 1.00 84.00 468 PHE A N 1
ATOM 3437 C CA . PHE A 1 468 ? -9.276 14.713 -12.355 1.00 84.00 468 PHE A CA 1
ATOM 3438 C C . PHE A 1 468 ? -9.727 14.208 -10.978 1.00 84.00 468 PHE A C 1
ATOM 3440 O O . PHE A 1 468 ? -10.914 13.961 -10.758 1.00 84.00 468 PHE A O 1
ATOM 3447 N N . LEU A 1 469 ? -8.798 14.102 -10.026 1.00 83.88 469 LEU A N 1
ATOM 3448 C CA . LEU A 1 469 ? -9.084 13.668 -8.666 1.00 83.88 469 LEU A CA 1
ATOM 3449 C C . LEU A 1 469 ? -9.971 14.679 -7.928 1.00 83.88 469 LEU A C 1
ATOM 3451 O O . LEU A 1 469 ? -10.945 14.272 -7.302 1.00 83.88 469 LEU A O 1
ATOM 3455 N N . ARG A 1 470 ? -9.706 15.988 -8.050 1.00 82.69 470 ARG A N 1
ATOM 3456 C CA . ARG A 1 470 ? -10.573 17.045 -7.493 1.00 82.69 470 ARG A CA 1
ATOM 3457 C C . ARG A 1 470 ? -11.988 16.976 -8.056 1.00 82.69 470 ARG A C 1
ATOM 3459 O O . ARG A 1 470 ? -12.937 16.964 -7.276 1.00 82.69 470 ARG A O 1
ATOM 3466 N N . ASP A 1 471 ? -12.120 16.868 -9.374 1.00 82.50 471 ASP A N 1
ATOM 3467 C CA . ASP A 1 471 ? -13.419 16.798 -10.049 1.00 82.50 471 ASP A CA 1
ATOM 3468 C C . ASP A 1 471 ? -14.188 15.534 -9.634 1.00 82.50 471 ASP A C 1
ATOM 3470 O O . ASP A 1 471 ? -15.386 15.579 -9.352 1.00 82.50 471 ASP A O 1
ATOM 3474 N N . THR A 1 472 ? -13.490 14.401 -9.529 1.00 86.00 472 THR A N 1
ATOM 3475 C CA . THR A 1 472 ? -14.065 13.134 -9.059 1.00 86.00 472 THR A CA 1
ATOM 3476 C C . THR A 1 472 ? -14.531 13.241 -7.610 1.00 86.00 472 THR A C 1
ATOM 3478 O O . THR A 1 472 ? -15.654 12.851 -7.290 1.00 86.00 472 THR A O 1
ATOM 3481 N N . MET A 1 473 ? -13.714 13.817 -6.728 1.00 84.50 473 MET A N 1
ATOM 3482 C CA . MET A 1 473 ? -14.066 14.004 -5.320 1.00 84.50 473 MET A CA 1
ATOM 3483 C C . MET A 1 473 ? -15.246 14.960 -5.148 1.00 84.50 473 MET A C 1
ATOM 3485 O O . MET A 1 473 ? -16.143 14.675 -4.357 1.00 84.50 473 MET A O 1
ATOM 3489 N N . ALA A 1 474 ? -15.305 16.039 -5.934 1.00 80.50 474 ALA A N 1
ATOM 3490 C CA . ALA A 1 474 ? -16.450 16.943 -5.957 1.00 80.50 474 ALA A CA 1
ATOM 3491 C C . ALA A 1 474 ? -17.739 16.191 -6.331 1.00 80.50 474 ALA A C 1
ATOM 3493 O O . ALA A 1 474 ? -18.721 16.267 -5.592 1.00 80.50 474 ALA A O 1
ATOM 3494 N N . ARG A 1 475 ? -17.706 15.369 -7.392 1.00 82.31 475 ARG A N 1
ATOM 3495 C CA . ARG A 1 475 ? -18.838 14.511 -7.797 1.00 82.31 475 ARG A CA 1
ATOM 3496 C C . ARG A 1 475 ? -19.254 13.529 -6.697 1.00 82.31 475 ARG A C 1
ATOM 3498 O O . ARG A 1 475 ? -20.443 13.351 -6.450 1.00 82.31 475 ARG A O 1
ATOM 3505 N N . LEU A 1 476 ? -18.291 12.905 -6.017 1.00 82.25 476 LEU A N 1
ATOM 3506 C CA . LEU A 1 476 ? -18.555 11.925 -4.956 1.00 82.25 476 LEU A CA 1
ATOM 3507 C C . LEU A 1 476 ? -19.046 12.548 -3.644 1.00 82.25 476 LEU A C 1
ATOM 3509 O O . LEU A 1 476 ? -19.719 11.864 -2.870 1.00 82.25 476 LEU A O 1
ATOM 3513 N N . SER A 1 477 ? -18.719 13.813 -3.374 1.00 79.44 477 SER A N 1
ATOM 3514 C CA . SER A 1 477 ? -19.126 14.510 -2.149 1.00 79.44 477 SER A CA 1
ATOM 3515 C C . SER A 1 477 ? -20.636 14.779 -2.090 1.00 79.44 477 SER A C 1
ATOM 3517 O O . SER A 1 477 ? -21.210 14.823 -1.006 1.00 79.44 477 SER A O 1
ATOM 3519 N N . GLY A 1 478 ? -21.299 14.932 -3.244 1.00 67.94 478 GLY A N 1
ATOM 3520 C CA . GLY A 1 478 ? -22.722 15.286 -3.326 1.00 67.94 478 GLY A CA 1
ATOM 3521 C C . GLY A 1 478 ? -23.082 16.651 -2.721 1.00 67.94 478 GLY A C 1
ATOM 3522 O O . GLY A 1 478 ? -24.264 16.954 -2.603 1.00 67.94 478 GLY A O 1
ATOM 3523 N N . ARG A 1 479 ? -22.097 17.470 -2.320 1.00 65.94 479 ARG A N 1
ATOM 3524 C CA . ARG A 1 479 ? -22.316 18.848 -1.865 1.00 65.94 479 ARG A CA 1
ATOM 3525 C C . ARG A 1 479 ? -22.439 19.769 -3.073 1.00 65.94 479 ARG A C 1
ATOM 3527 O O . ARG A 1 479 ? -21.552 19.755 -3.925 1.00 65.94 479 ARG A O 1
ATOM 3534 N N . GLN A 1 480 ? -23.479 20.602 -3.103 1.00 64.12 480 GLN A N 1
ATOM 3535 C CA . GLN A 1 480 ? -23.511 21.733 -4.027 1.00 64.12 480 GLN A CA 1
ATOM 3536 C C . GLN A 1 480 ? -22.391 22.709 -3.654 1.00 64.12 480 GLN A C 1
ATOM 3538 O O . GLN A 1 480 ? -22.232 23.087 -2.490 1.00 64.12 480 GLN A O 1
ATOM 3543 N N . GLN A 1 481 ? -21.550 23.044 -4.627 1.00 67.25 481 GLN A N 1
ATOM 3544 C CA . GLN A 1 481 ? -20.474 24.005 -4.443 1.00 67.25 481 GLN A CA 1
ATOM 3545 C C . GLN A 1 481 ? -21.025 25.410 -4.647 1.00 67.25 481 GLN A C 1
ATOM 3547 O O . GLN A 1 481 ? -21.656 25.709 -5.651 1.00 67.25 481 GLN A O 1
ATOM 3552 N N . LYS A 1 482 ? -20.770 26.290 -3.688 1.00 76.56 482 LYS A N 1
ATOM 3553 C CA . LYS A 1 482 ? -21.187 27.684 -3.775 1.00 76.56 482 LYS A CA 1
ATOM 3554 C C . LYS A 1 482 ? -20.302 28.435 -4.769 1.00 76.56 482 LYS A C 1
ATOM 3556 O O . LYS A 1 482 ? -19.081 28.430 -4.611 1.00 76.56 482 LYS A O 1
ATOM 3561 N N . ALA A 1 483 ? -20.905 29.064 -5.771 1.00 76.75 483 ALA A N 1
ATOM 3562 C CA . ALA A 1 483 ? -20.211 29.772 -6.841 1.00 76.75 483 ALA A CA 1
ATOM 3563 C C . ALA A 1 483 ? -20.534 31.269 -6.808 1.00 76.75 483 ALA A C 1
ATOM 3565 O O . ALA A 1 483 ? -21.695 31.656 -6.725 1.00 76.75 483 ALA A O 1
ATOM 3566 N N . LEU A 1 484 ? -19.505 32.109 -6.897 1.00 83.50 484 LEU A N 1
ATOM 3567 C CA . LEU A 1 484 ? -19.635 33.551 -7.102 1.00 83.50 484 LEU A CA 1
ATOM 3568 C C . LEU A 1 484 ? -19.022 33.872 -8.464 1.00 83.50 484 LEU A C 1
ATOM 3570 O O . LEU A 1 484 ? -17.843 33.588 -8.687 1.00 83.50 484 LEU A O 1
ATOM 3574 N N . LEU A 1 485 ? -19.819 34.413 -9.381 1.00 83.00 485 LEU A N 1
ATOM 3575 C CA . LEU A 1 485 ? -19.346 34.772 -10.715 1.00 83.00 485 LEU A CA 1
ATOM 3576 C C . LEU A 1 485 ? -18.699 36.155 -10.682 1.00 83.00 485 LEU A C 1
ATOM 3578 O O . LEU A 1 485 ? -19.278 37.095 -10.149 1.00 83.00 485 LEU A O 1
ATOM 3582 N N . LEU A 1 486 ? -17.506 36.270 -11.259 1.00 84.00 486 LEU A N 1
ATOM 3583 C CA . LEU A 1 486 ? -16.766 37.522 -11.397 1.00 84.00 486 LEU A CA 1
ATOM 3584 C C . LEU A 1 486 ? -16.348 37.668 -12.855 1.00 84.00 486 LEU A C 1
ATOM 3586 O O . LEU A 1 486 ? -15.600 36.834 -13.370 1.00 84.00 486 LEU A O 1
ATOM 3590 N N . GLY A 1 487 ? -16.854 38.691 -13.535 1.00 82.38 487 GLY A N 1
ATOM 3591 C CA . GLY A 1 487 ? -16.582 38.876 -14.955 1.00 82.38 487 GLY A CA 1
ATOM 3592 C C . GLY A 1 487 ? -17.318 40.063 -15.571 1.00 82.38 487 GLY A C 1
ATOM 3593 O O . GLY A 1 487 ? -18.141 40.682 -14.904 1.00 82.38 487 GLY A O 1
ATOM 3594 N N . PRO A 1 488 ? -17.025 40.388 -16.841 1.00 81.12 488 PRO A N 1
ATOM 3595 C CA . PRO A 1 488 ? -17.669 41.492 -17.551 1.00 81.12 488 PRO A CA 1
ATOM 3596 C C . PRO A 1 488 ? -19.191 41.307 -17.586 1.00 81.12 488 PRO A C 1
ATOM 3598 O O . PRO A 1 488 ? -19.640 40.192 -17.867 1.00 81.12 488 PRO A O 1
ATOM 3601 N N . GLU A 1 489 ? -19.973 42.377 -17.381 1.00 83.94 489 GLU A N 1
ATOM 3602 C CA . GLU A 1 489 ? -21.450 42.322 -17.335 1.00 83.94 489 GLU A CA 1
ATOM 3603 C C . GLU A 1 489 ? -22.061 41.515 -18.487 1.00 83.94 489 GLU A C 1
ATOM 3605 O O . GLU A 1 489 ? -22.949 40.697 -18.268 1.00 83.94 489 GLU A O 1
ATOM 3610 N N . GLY A 1 490 ? -21.529 41.666 -19.704 1.00 82.81 490 GLY A N 1
ATOM 3611 C CA . GLY A 1 490 ? -22.039 40.976 -20.893 1.00 82.81 490 GLY A CA 1
ATOM 3612 C C . GLY A 1 490 ? -21.887 39.448 -20.886 1.00 82.81 490 GLY A C 1
ATOM 3613 O O . GLY A 1 490 ? -22.594 38.768 -21.625 1.00 82.81 490 GLY A O 1
ATOM 3614 N N . LEU A 1 491 ? -20.993 38.885 -20.065 1.00 82.69 491 LEU A N 1
ATOM 3615 C CA . LEU A 1 491 ? -20.778 37.434 -19.957 1.00 82.69 491 LEU A CA 1
ATOM 3616 C C . LEU A 1 491 ? -21.489 36.810 -18.750 1.00 82.69 491 LEU A C 1
ATOM 3618 O O . LEU A 1 491 ? -21.691 35.594 -18.733 1.00 82.69 491 LEU A O 1
ATOM 3622 N N . LEU A 1 492 ? -21.889 37.613 -17.757 1.00 84.19 492 LEU A N 1
ATOM 3623 C CA . LEU A 1 492 ? -22.507 37.114 -16.526 1.00 84.19 492 LEU A CA 1
ATOM 3624 C C . LEU A 1 492 ? -23.806 36.320 -16.770 1.00 84.19 492 LEU A C 1
ATOM 3626 O O . LEU A 1 492 ? -23.920 35.258 -16.163 1.00 84.19 492 LEU A O 1
ATOM 3630 N N . PRO A 1 493 ? -24.725 36.710 -17.682 1.00 83.38 493 PRO A N 1
ATOM 3631 C CA . PRO A 1 493 ? -25.944 35.936 -17.954 1.00 83.38 493 PRO A CA 1
ATOM 3632 C C . PRO A 1 493 ? -25.687 34.565 -18.597 1.00 83.38 493 PRO A C 1
ATOM 3634 O O . PRO A 1 493 ? -26.405 33.599 -18.346 1.00 83.38 493 PRO A O 1
ATOM 3637 N N . LEU A 1 494 ? -24.655 34.461 -19.443 1.00 82.31 494 LEU A N 1
ATOM 3638 C CA . LEU A 1 494 ? -24.265 33.190 -20.064 1.00 82.31 494 LEU A CA 1
ATOM 3639 C C . LEU A 1 494 ? -23.634 32.253 -19.032 1.00 82.31 494 LEU A C 1
ATOM 3641 O O . LEU A 1 494 ? -23.915 31.056 -19.017 1.00 82.31 494 LEU A O 1
ATOM 3645 N N . LEU A 1 495 ? -22.797 32.810 -18.154 1.00 80.81 495 LEU A N 1
ATOM 3646 C CA . LEU A 1 495 ? -22.150 32.064 -17.082 1.00 80.81 495 LEU A CA 1
ATOM 3647 C C . LEU A 1 495 ? -23.146 31.651 -15.992 1.00 80.81 495 LEU A C 1
ATOM 3649 O O . LEU A 1 495 ? -23.055 30.526 -15.513 1.00 80.81 495 LEU A O 1
ATOM 3653 N N . SER A 1 496 ? -24.110 32.501 -15.625 1.00 80.81 496 SER A N 1
ATOM 3654 C CA . SER A 1 496 ? -25.138 32.161 -14.633 1.00 80.81 496 SER A CA 1
ATOM 3655 C C . SER A 1 496 ? -26.007 31.008 -15.117 1.00 80.81 496 SER A C 1
ATOM 3657 O O . SER A 1 496 ? -26.188 30.044 -14.381 1.00 80.81 496 SER A O 1
ATOM 3659 N N . LYS A 1 497 ? -26.434 31.042 -16.385 1.00 81.06 497 LYS A N 1
ATOM 3660 C CA . LYS A 1 497 ? -27.198 29.951 -16.995 1.00 81.06 497 LYS A CA 1
ATOM 3661 C C . LYS A 1 497 ? -26.409 28.638 -17.014 1.00 81.06 497 LYS A C 1
ATOM 3663 O O . LYS A 1 497 ? -26.934 27.602 -16.633 1.00 81.06 497 LYS A O 1
ATOM 3668 N N . ALA A 1 498 ? -25.124 28.685 -17.375 1.00 77.75 498 ALA A N 1
ATOM 3669 C CA . ALA A 1 498 ? -24.262 27.503 -17.347 1.00 77.75 498 ALA A CA 1
ATOM 3670 C C . ALA A 1 498 ? -24.070 26.928 -15.927 1.00 77.75 498 ALA A C 1
ATOM 3672 O O . ALA A 1 498 ? -23.941 25.716 -15.767 1.00 77.75 498 ALA A O 1
ATOM 3673 N N . VAL A 1 499 ? -24.047 27.787 -14.902 1.00 78.69 499 VAL A N 1
ATOM 3674 C CA . VAL A 1 499 ? -23.956 27.390 -13.487 1.00 78.69 499 VAL A CA 1
ATOM 3675 C C . VAL A 1 499 ? -25.264 26.760 -13.000 1.00 78.69 499 VAL A C 1
ATOM 3677 O O . VAL A 1 499 ? -25.220 25.731 -12.326 1.00 78.69 499 VAL A O 1
ATOM 3680 N N . GLU A 1 500 ? -26.410 27.340 -13.361 1.00 75.12 500 GLU A N 1
ATOM 3681 C CA . GLU A 1 500 ? -27.744 26.808 -13.050 1.00 75.12 500 GLU A CA 1
ATOM 3682 C C . GLU A 1 500 ? -27.979 25.441 -13.715 1.00 75.12 500 GLU A C 1
ATOM 3684 O O . GLU A 1 500 ? -28.457 24.513 -13.059 1.00 75.12 500 GLU A O 1
ATOM 3689 N N . ASP A 1 501 ? -27.551 25.278 -14.971 1.00 75.19 501 ASP A N 1
ATOM 3690 C CA . ASP A 1 501 ? -27.675 24.027 -15.732 1.00 75.19 501 ASP A CA 1
ATOM 3691 C C . ASP A 1 501 ? -26.777 22.890 -15.186 1.00 75.19 501 ASP A C 1
ATOM 3693 O O . ASP A 1 501 ? -27.089 21.710 -15.368 1.00 75.19 501 ASP A O 1
ATOM 3697 N N . ASP A 1 502 ? -25.670 23.197 -14.492 1.00 68.88 502 ASP A N 1
ATOM 3698 C CA . ASP A 1 502 ? -24.766 22.176 -13.928 1.00 68.88 502 ASP A CA 1
ATOM 3699 C C . ASP A 1 502 ? -25.394 21.452 -12.714 1.00 68.88 502 ASP A C 1
ATOM 3701 O O . ASP A 1 502 ? -24.953 20.360 -12.343 1.00 68.88 502 ASP A O 1
ATOM 3705 N N . GLY A 1 503 ? -26.410 22.038 -12.053 1.00 63.62 503 GLY A N 1
ATOM 3706 C CA . GLY A 1 503 ? -27.134 21.478 -10.889 1.00 63.62 503 GLY A CA 1
ATOM 3707 C C . GLY A 1 503 ? -26.278 21.185 -9.637 1.00 63.62 503 GLY A C 1
ATOM 3708 O O . GLY A 1 503 ? -26.792 20.873 -8.558 1.00 63.62 503 GLY A O 1
ATOM 3709 N N . ARG A 1 504 ? -24.953 21.283 -9.774 1.00 64.69 504 ARG A N 1
ATOM 3710 C CA . ARG A 1 504 ? -23.899 21.031 -8.782 1.00 64.69 504 ARG A CA 1
ATOM 3711 C C . ARG A 1 504 ? -23.366 22.307 -8.149 1.00 64.69 504 ARG A C 1
ATOM 3713 O O . ARG A 1 504 ? -22.648 22.223 -7.152 1.00 64.69 504 ARG A O 1
ATOM 3720 N N . LEU A 1 505 ? -23.690 23.457 -8.727 1.00 72.31 505 LEU A N 1
ATOM 3721 C CA . LEU A 1 505 ? -23.261 24.758 -8.256 1.00 72.31 505 LEU A CA 1
ATOM 3722 C C . LEU A 1 505 ? -24.469 25.530 -7.726 1.00 72.31 505 LEU A C 1
ATOM 3724 O O . LEU A 1 505 ? -25.491 25.634 -8.391 1.00 72.31 505 LEU A O 1
ATOM 3728 N N . GLU A 1 506 ? -24.343 26.059 -6.516 1.00 78.94 506 GLU A N 1
ATOM 3729 C CA . GLU A 1 506 ? -25.297 27.005 -5.944 1.00 78.94 506 GLU A CA 1
ATOM 3730 C C . GLU A 1 506 ? -24.759 28.408 -6.232 1.00 78.94 506 GLU A C 1
ATOM 3732 O O . GLU A 1 506 ? -23.734 28.813 -5.671 1.00 78.94 506 GLU A O 1
ATOM 3737 N N . LEU A 1 507 ? -25.398 29.135 -7.149 1.00 80.88 507 LEU A N 1
ATOM 3738 C CA . LEU A 1 507 ? -24.990 30.497 -7.477 1.00 80.88 507 LEU A CA 1
ATOM 3739 C C . LEU A 1 507 ? -25.297 31.418 -6.286 1.00 80.88 507 LEU A C 1
ATOM 3741 O O . LEU A 1 507 ? -26.453 31.655 -5.953 1.00 80.88 507 LEU A O 1
ATOM 3745 N N . LEU A 1 508 ? -24.254 31.947 -5.644 1.00 83.19 508 LEU A N 1
ATOM 3746 C CA . LEU A 1 508 ? -24.378 32.918 -4.552 1.00 83.19 508 LEU A CA 1
ATOM 3747 C C . LEU A 1 508 ? -24.597 34.347 -5.052 1.00 83.19 508 LEU A C 1
ATOM 3749 O O . LEU A 1 508 ? -25.093 35.187 -4.308 1.00 83.19 508 LEU A O 1
ATOM 3753 N N . GLY A 1 509 ? -24.174 34.633 -6.283 1.00 80.31 509 GLY A N 1
ATOM 3754 C CA . GLY A 1 509 ? -24.281 35.949 -6.895 1.00 80.31 509 GLY A CA 1
ATOM 3755 C C . GLY A 1 509 ? -23.327 36.131 -8.071 1.00 80.31 509 GLY A C 1
ATOM 3756 O O . GLY A 1 509 ? -22.481 35.277 -8.360 1.00 80.31 509 GLY A O 1
ATOM 3757 N N . ALA A 1 510 ? -23.462 37.272 -8.736 1.00 82.69 510 ALA A N 1
ATOM 3758 C CA . ALA A 1 510 ? -22.601 37.711 -9.822 1.00 82.69 510 ALA A CA 1
ATOM 3759 C C . ALA A 1 510 ? -22.123 39.139 -9.532 1.00 82.69 510 ALA A C 1
ATOM 3761 O O . ALA A 1 510 ? -22.921 39.999 -9.168 1.00 82.69 510 ALA A O 1
ATOM 3762 N N . LEU A 1 511 ? -20.821 39.372 -9.660 1.00 81.44 511 LEU A N 1
ATOM 3763 C CA . LEU A 1 511 ? -20.179 40.667 -9.481 1.00 81.44 511 LEU A CA 1
ATOM 3764 C C . LEU A 1 511 ? -19.539 41.069 -10.808 1.00 81.44 511 LEU A C 1
ATOM 3766 O O . LEU A 1 511 ? -18.649 40.378 -11.317 1.00 81.44 511 LEU A O 1
ATOM 3770 N N . ALA A 1 512 ? -19.997 42.187 -11.356 1.00 77.81 512 ALA A N 1
ATOM 3771 C CA . ALA A 1 512 ? -19.280 42.881 -12.410 1.00 77.81 512 ALA A CA 1
ATOM 3772 C C . ALA A 1 512 ? -18.203 43.774 -11.768 1.00 77.81 512 ALA A C 1
ATOM 3774 O O . ALA A 1 512 ? -18.515 44.444 -10.780 1.00 77.81 512 ALA A O 1
ATOM 3775 N N . PRO A 1 513 ? -16.945 43.727 -12.243 1.00 65.19 513 PRO A N 1
ATOM 3776 C CA . PRO A 1 513 ? -15.905 44.646 -11.797 1.00 65.19 513 PRO A CA 1
ATOM 3777 C C . PRO A 1 513 ? -16.174 46.090 -12.224 1.00 65.19 513 PRO A C 1
ATOM 3779 O O . PRO A 1 513 ? -16.815 46.285 -13.284 1.00 65.19 513 PRO A O 1
#

pLDDT: mean 87.06, std 10.83, range [37.44, 98.75]

Foldseek 3Di:
DLLQQLLVLLVVQQVVQVVVVQWDDDDPPPDDNDTAGEASLVSLLVLLLVLCVVQFVLLSVLLVQQLVVQVVCSPPVDDVVVNLVSLLVSQCSQQPPGPDPDHRLWQPVVPVVCGSVVLSCLLSLQLVLLVLQLPAFLRSLLLLLLLLVLLLVLQCVDPDHNVSLNSSSVSLNSNSNSSSVQRQPVHNYGNTSSRRNSSSNSSSRSQSPRPLPPADSVLSVQLSCLSSVQSVLQLVLLVVLCVLVVHDSPDDFLLGQLSLLVLLQFDSNRSNVVSSVSSNVSSVLSVCSSPLGPLCNLLSCLLNVLVSLLVSLLSSQRQRDADPVRHGDGGNCPPLVNVLVSVLVSLLSQLLSLLLNLLSVVFVPPADPVGDGPSVVLCVVPRVVLSVLLSVQLSVLCVVLPVSDSPLADDDPVSLVSNLVSLVRSLVVSVVVCCVPPVCPSPDPSSSVSSSVSSSCSSVCSSCVSNVVSVVSLVNSQAQAEDEAEEAPVCVVVVVVVQVVVVSHDYPYYDYD

Secondary structure (DSSP, 8-state):
-HHHHHHHHHHHHHHHHHHTT-EEPP-SS-S--S-EE--HHHHHHHHHHHHHTTT-HHHHHHHHHHHHHHHHHHHH---HHHHHHHHHHHHHHHHHS--SSS----TTTTSHHHHHHHHHHHHHHHHHHHHHHTTSTTHHHHHHHHHHHHHHHHHHHSSS--HHHHHHHHHHHHHHHHHHHHHSSSPSS--HHHHHHHHHHHHHHHHHTS--TTS-HHHHHHHHHHHTHHHHHHHHHHHHHHHHTT--TTS--S-SHHHHHHHTT--HHHHHHHHHHHHHHHHHHHHHHHHSHHHHHHHHHHHHHHHHHHHHHHHHTS---B-TTSPBP--GGG-HHHHHHHHHHHHHHHHHHHHHHHHHHHHTTPBPTTSSBHHHHHIIIIIHHHHHHHHHHHHHHHHHTTTT-S-TT---HHHHHHHHHHHHHHHHHHHHHHHHHHTTTT--HHHHHHHHHHHHHHHHHHHHHHHHHHHHHHHHH-PPEEEEEES-GGGHHHHHHHHHHTSSEEEEEEE--